Protein AF-0000000081241585 (afdb_homodimer)

Organism: NCBI:txid444605

Sequence (402 aa):
MGTKSRTKCFYALFFLLVGFQDSVQGRLLLINKPDPKDPAASARWLVSQNSWGVLNTISSDLGGAPFGNVVSFSDGLPGEGSGIPYFYLTTLDPTAKNALQDQRSSFTISEYPLGTCGKKDPENPSCAKITLTGKLKVLKENSKEAEIAKSALFAKHPEMRGWPKGHNFQFFKLDIEDIFLINWFGGPKPLTVDQYLHYKVMGTKSRTKCFYALFFLLVGFQDSVQGRLLLINKPDPKDPAASARWLVSQNSWGVLNTISSDLGGAPFGNVVSFSDGLPGEGSGIPYFYLTTLDPTAKNALQDQRSSFTISEYPLGTCGKKDPENPSCAKITLTGKLKVLKENSKEAEIAKSALFAKHPEMRGWPKGHNFQFFKLDIEDIFLINWFGGPKPLTVDQYLHYKV

pLDDT: mean 88.51, std 21.88, range [30.81, 99.0]

Solvent-accessible surface area (backbone atoms only — not comparable to full-atom values): 22382 Å² total; per-residue (Å²): 135,82,81,78,78,76,77,76,76,75,76,75,76,76,73,73,74,71,69,79,67,83,46,71,64,64,59,47,78,68,60,79,77,58,59,63,88,38,50,47,55,36,50,49,47,54,56,63,74,43,54,53,36,36,44,22,19,35,27,69,92,61,80,54,23,20,39,45,40,70,37,45,41,24,29,35,45,92,95,53,57,53,68,49,46,23,35,78,41,25,66,89,36,67,64,45,45,21,26,75,75,39,33,44,15,17,39,25,37,66,39,55,74,67,55,78,41,67,89,55,53,69,56,37,41,67,29,31,38,39,25,42,28,29,34,43,39,79,48,57,84,89,32,73,66,36,51,51,41,48,53,11,35,39,67,76,37,59,68,60,76,71,54,63,72,89,56,57,66,41,45,29,35,48,50,73,72,42,56,48,33,32,48,32,81,86,56,69,48,85,54,51,61,67,53,47,55,66,54,85,129,139,82,80,74,78,77,77,76,77,74,77,75,77,76,74,73,74,71,71,77,67,83,46,73,63,63,59,44,76,65,60,80,76,58,58,63,87,37,49,47,56,36,53,48,49,54,56,62,74,43,54,53,35,36,45,22,18,33,27,69,93,61,80,55,23,19,39,44,41,71,38,45,42,23,28,34,45,93,94,52,55,53,67,49,46,24,35,79,43,28,65,90,37,67,63,46,45,21,26,77,74,40,34,42,16,16,40,25,38,67,40,56,76,68,54,79,42,67,88,54,54,69,54,36,40,66,31,31,36,37,24,42,28,29,32,42,41,79,48,57,85,92,33,71,64,36,50,50,41,49,53,11,34,40,69,76,36,59,69,60,75,70,52,64,72,89,56,56,65,41,44,30,36,48,52,72,70,42,56,50,33,32,51,32,79,85,56,69,48,85,55,51,63,65,55,45,54,65,53,84,130

Foldseek 3Di:
DPPPPPPPPPPPPPPPPPPPPVPLVVVLVVLDQDDVVDVLSNLQSQQQVDFKWWKWFFQVVVVRDIDIDIFGWFQAAVVDGQSKTKGWDFVVDRRVVRLVVPFWMKTKTWQVVSCNCPPDDSPALQRKMKIFTAGKDFDDPPDPVQVRRVVRNCNSPVCVVVPDVVRVITMIIGPGADMFMRNHPDHTDDDGPVSNRPPDD/DDPPPPPPPPPPPPPPPPPPPVPLVVVLVVLDQDDVVDVLSNLQSQQQVDFKWWKWFFQVVVVRDIDIDIFGWFQAAVVDGQSKTKGWDFVVDRRVVRLVVPFWMKTKTWQVVSCNCPPDDSPALQRKMKMFTAGKDFDDPPDPVQVRRVVRNCNSPVCVVVPDVVRVITMIIGPGADMFMRNHPDHTDDDGPVNNRPPDD

Structure (mmCIF, N/CA/C/O backbone):
data_AF-0000000081241585-model_v1
#
loop_
_entity.id
_entity.type
_entity.pdbx_description
1 polymer 'Protein CREG1 isoform X1'
#
loop_
_atom_site.group_PDB
_atom_site.id
_atom_site.type_symbol
_atom_site.label_atom_id
_atom_site.label_alt_id
_atom_site.label_comp_id
_atom_site.label_asym_id
_atom_site.label_entity_id
_atom_site.label_seq_id
_atom_site.pdbx_PDB_ins_code
_atom_site.Cartn_x
_atom_site.Cartn_y
_atom_site.Cartn_z
_atom_site.occupancy
_atom_site.B_iso_or_equiv
_atom_site.auth_seq_id
_atom_site.auth_comp_id
_atom_site.auth_asym_id
_atom_site.auth_atom_id
_atom_site.pdbx_PDB_model_num
ATOM 1 N N . MET A 1 1 ? 39 -14.461 72.375 1 31.08 1 MET A N 1
ATOM 2 C CA . MET A 1 1 ? 37.844 -13.711 71.875 1 31.08 1 MET A CA 1
ATOM 3 C C . MET A 1 1 ? 37.719 -13.797 70.375 1 31.08 1 MET A C 1
ATOM 5 O O . MET A 1 1 ? 38.531 -13.227 69.625 1 31.08 1 MET A O 1
ATOM 9 N N . GLY A 1 2 ? 37.344 -14.984 69.875 1 34.53 2 GLY A N 1
ATOM 10 C CA . GLY A 1 2 ? 37.25 -15.43 68.5 1 34.53 2 GLY A CA 1
ATOM 11 C C . GLY A 1 2 ? 36.219 -14.656 67.688 1 34.53 2 GLY A C 1
ATOM 12 O O . GLY A 1 2 ? 35.062 -14.547 68.062 1 34.53 2 GLY A O 1
ATOM 13 N N . THR A 1 3 ? 36.594 -13.57 66.938 1 33.06 3 THR A N 1
ATOM 14 C CA . THR A 1 3 ? 35.781 -12.672 66.125 1 33.06 3 THR A CA 1
ATOM 15 C C . THR A 1 3 ? 35.062 -13.445 65.062 1 33.06 3 THR A C 1
ATOM 17 O O . THR A 1 3 ? 35.688 -14.133 64.25 1 33.06 3 THR A O 1
ATOM 20 N N . LYS A 1 4 ? 33.812 -14.008 65.312 1 37.84 4 LYS A N 1
ATOM 21 C CA . LYS A 1 4 ? 32.906 -14.656 64.375 1 37.84 4 LYS A CA 1
ATOM 22 C C . LYS A 1 4 ? 32.594 -13.727 63.188 1 37.84 4 LYS A C 1
ATOM 24 O O . LYS A 1 4 ? 32.156 -12.594 63.406 1 37.84 4 LYS A O 1
ATOM 29 N N . SER A 1 5 ? 33.344 -13.844 62.062 1 37.62 5 SER A N 1
ATOM 30 C CA . SER A 1 5 ? 33.125 -13.117 60.812 1 37.62 5 SER A CA 1
ATOM 31 C C . SER A 1 5 ? 31.703 -13.305 60.281 1 37.62 5 SER A C 1
ATOM 33 O O . SER A 1 5 ? 31.234 -14.438 60.156 1 37.62 5 SER A O 1
ATOM 35 N N . ARG A 1 6 ? 30.703 -12.492 60.688 1 37.78 6 ARG A N 1
ATOM 36 C CA . ARG A 1 6 ? 29.359 -12.438 60.156 1 37.78 6 ARG A CA 1
ATOM 37 C C . ARG A 1 6 ? 29.359 -12.328 58.656 1 37.78 6 ARG A C 1
ATOM 39 O O . ARG A 1 6 ? 29.969 -11.406 58.094 1 37.78 6 ARG A O 1
ATOM 46 N N . THR A 1 7 ? 29.469 -13.469 57.969 1 35 7 THR A N 1
ATOM 47 C CA . THR A 1 7 ? 29.312 -13.516 56.5 1 35 7 THR A CA 1
ATOM 48 C C . THR A 1 7 ? 27.984 -12.891 56.094 1 35 7 THR A C 1
ATOM 50 O O . THR A 1 7 ? 26.922 -13.375 56.469 1 35 7 THR A O 1
ATOM 53 N N . LYS A 1 8 ? 27.859 -11.531 56 1 34.59 8 LYS A N 1
ATOM 54 C CA . LYS A 1 8 ? 26.703 -10.852 55.406 1 34.59 8 LYS A CA 1
ATOM 55 C C . LYS A 1 8 ? 26.344 -11.445 54.031 1 34.59 8 LYS A C 1
ATOM 57 O O . LYS A 1 8 ? 27.188 -11.5 53.156 1 34.59 8 LYS A O 1
ATOM 62 N N . CYS A 1 9 ? 25.484 -12.461 53.969 1 35.09 9 CYS A N 1
ATOM 63 C CA . CYS A 1 9 ? 24.891 -12.945 52.75 1 35.09 9 CYS A CA 1
ATOM 64 C C . CYS A 1 9 ? 24.188 -11.812 52 1 35.09 9 CYS A C 1
ATOM 66 O O . CYS A 1 9 ? 23.219 -11.234 52.5 1 35.09 9 CYS A O 1
ATOM 68 N N . PHE A 1 10 ? 24.906 -10.938 51.312 1 34.41 10 PHE A N 1
ATOM 69 C CA . PHE A 1 10 ? 24.297 -9.977 50.406 1 34.41 10 PHE A CA 1
ATOM 70 C C . PHE A 1 10 ? 23.375 -10.688 49.406 1 34.41 10 PHE A C 1
ATOM 72 O O . PHE A 1 10 ? 23.828 -11.539 48.656 1 34.41 10 PHE A O 1
ATOM 79 N N . TYR A 1 11 ? 22.109 -11 49.75 1 31.59 11 TYR A N 1
ATOM 80 C CA . TYR A 1 11 ? 21.109 -11.375 48.781 1 31.59 11 TYR A CA 1
ATOM 81 C C . TYR A 1 11 ? 21.047 -10.352 47.656 1 31.59 11 TYR A C 1
ATOM 83 O O . TYR A 1 11 ? 20.766 -9.172 47.875 1 31.59 11 TYR A O 1
ATOM 91 N N . ALA A 1 12 ? 21.938 -10.469 46.656 1 34.53 12 ALA A N 1
ATOM 92 C CA . ALA A 1 12 ? 21.75 -9.695 45.438 1 34.53 12 ALA A CA 1
ATOM 93 C C . ALA A 1 12 ? 20.328 -9.859 44.906 1 34.53 12 ALA A C 1
ATOM 95 O O . ALA A 1 12 ? 19.891 -10.977 44.625 1 34.53 12 ALA A O 1
ATOM 96 N N . LEU A 1 13 ? 19.391 -9.023 45.312 1 36.41 13 LEU A N 1
ATOM 97 C CA . LEU A 1 13 ? 18.109 -8.891 44.656 1 36.41 13 LEU A CA 1
ATOM 98 C C . LEU A 1 13 ? 18.281 -8.812 43.125 1 36.41 13 LEU A C 1
ATOM 100 O O . LEU A 1 13 ? 18.922 -7.883 42.625 1 36.41 13 LEU A O 1
ATOM 104 N N . PHE A 1 14 ? 18.406 -9.984 42.469 1 36.59 14 PHE A N 1
ATOM 105 C CA . PHE A 1 14 ? 18.297 -10.055 41.031 1 36.59 14 PHE A CA 1
ATOM 106 C C . PHE A 1 14 ? 17.062 -9.312 40.531 1 36.59 14 PHE A C 1
ATOM 108 O O . PHE A 1 14 ? 15.93 -9.742 40.781 1 36.59 14 PHE A O 1
ATOM 115 N N . PHE A 1 15 ? 17.094 -7.965 40.531 1 36.06 15 PHE A N 1
ATOM 116 C CA . PHE A 1 15 ? 16.094 -7.219 39.781 1 36.06 15 PHE A CA 1
ATOM 117 C C . PHE A 1 15 ? 15.93 -7.789 38.375 1 36.06 15 PHE A C 1
ATOM 119 O O . PHE A 1 15 ? 16.844 -7.711 37.562 1 36.06 15 PHE A O 1
ATOM 126 N N . LEU A 1 16 ? 15.211 -8.875 38.312 1 33.12 16 LEU A N 1
ATOM 127 C CA . LEU A 1 16 ? 14.75 -9.258 37 1 33.12 16 LEU A CA 1
ATOM 128 C C . LEU A 1 16 ? 14.133 -8.07 36.25 1 33.12 16 LEU A C 1
ATOM 130 O O . LEU A 1 16 ? 13.078 -7.57 36.656 1 33.12 16 LEU A O 1
ATOM 134 N N . LEU A 1 17 ? 14.953 -7.176 35.781 1 32.38 17 LEU A N 1
ATOM 135 C CA . LEU A 1 17 ? 14.445 -6.242 34.781 1 32.38 17 LEU A CA 1
ATOM 136 C C . LEU A 1 17 ? 13.633 -6.969 33.719 1 32.38 17 LEU A C 1
ATOM 138 O O . LEU A 1 17 ? 14.195 -7.68 32.875 1 32.38 17 LEU A O 1
ATOM 142 N N . VAL A 1 18 ? 12.477 -7.445 34.062 1 34.91 18 VAL A N 1
ATOM 143 C CA . VAL A 1 18 ? 11.539 -7.785 33 1 34.91 18 VAL A CA 1
ATOM 144 C C . VAL A 1 18 ? 11.531 -6.672 31.969 1 34.91 18 VAL A C 1
ATOM 146 O O . VAL A 1 18 ? 11.188 -5.527 32.281 1 34.91 18 VAL A O 1
ATOM 149 N N . GLY A 1 19 ? 12.414 -6.664 31.078 1 32.75 19 GLY A N 1
ATOM 150 C CA . GLY A 1 19 ? 12.359 -5.84 29.891 1 32.75 19 GLY A CA 1
ATOM 151 C C . GLY A 1 19 ? 10.945 -5.59 29.406 1 32.75 19 GLY A C 1
ATOM 152 O O . GLY A 1 19 ? 10.133 -6.512 29.344 1 32.75 19 GLY A O 1
ATOM 153 N N . PHE A 1 20 ? 10.336 -4.359 29.75 1 34.44 20 PHE A N 1
ATOM 154 C CA . PHE A 1 20 ? 9.156 -3.865 29.062 1 34.44 20 PHE A CA 1
ATOM 155 C C . PHE A 1 20 ? 9.195 -4.227 27.594 1 34.44 20 PHE A C 1
ATOM 157 O O . PHE A 1 20 ? 9.969 -3.65 26.828 1 34.44 20 PHE A O 1
ATOM 164 N N . GLN A 1 21 ? 9.125 -5.449 27.219 1 31.66 21 GLN A N 1
ATOM 165 C CA . GLN A 1 21 ? 8.688 -5.668 25.844 1 31.66 21 GLN A CA 1
ATOM 166 C C . GLN A 1 21 ? 7.57 -4.707 25.469 1 31.66 21 GLN A C 1
ATOM 168 O O . GLN A 1 21 ? 6.527 -4.66 26.125 1 31.66 21 GLN A O 1
ATOM 173 N N . ASP A 1 22 ? 7.844 -3.5 25.141 1 37.44 22 ASP A N 1
ATOM 174 C CA . ASP A 1 22 ? 6.863 -2.656 24.453 1 37.44 22 ASP A CA 1
ATOM 175 C C . ASP A 1 22 ? 5.898 -3.496 23.625 1 37.44 22 ASP A C 1
ATOM 177 O O . ASP A 1 22 ? 6.199 -3.85 22.484 1 37.44 22 ASP A O 1
ATOM 181 N N . SER A 1 23 ? 5.246 -4.453 24.156 1 36.94 23 SER A N 1
ATOM 182 C CA . SER A 1 23 ? 4.262 -5.348 23.547 1 36.94 23 SER A CA 1
ATOM 183 C C . SER A 1 23 ? 3.268 -4.574 22.688 1 36.94 23 SER A C 1
ATOM 185 O O . SER A 1 23 ? 2.713 -3.564 23.125 1 36.94 23 SER A O 1
ATOM 187 N N . VAL A 1 24 ? 3.344 -4.598 21.359 1 42.59 24 VAL A N 1
ATOM 188 C CA . VAL A 1 24 ? 2.289 -4.266 20.406 1 42.59 24 VAL A CA 1
ATOM 189 C C . VAL A 1 24 ? 0.922 -4.484 21.047 1 42.59 24 VAL A C 1
ATOM 191 O O . VAL A 1 24 ? -0.022 -3.734 20.797 1 42.59 24 VAL A O 1
ATOM 194 N N . GLN A 1 25 ? 0.855 -5.438 21.984 1 40.72 25 GLN A N 1
ATOM 195 C CA . GLN A 1 25 ? -0.426 -5.734 22.625 1 40.72 25 GLN A CA 1
ATOM 196 C C . GLN A 1 25 ? -0.881 -4.574 23.5 1 40.72 25 GLN A C 1
ATOM 198 O O . GLN A 1 25 ? -2.074 -4.27 23.562 1 40.72 25 GLN A O 1
ATOM 203 N N . GLY A 1 26 ? 0.026 -4.059 24.266 1 39.94 26 GLY A N 1
ATOM 204 C CA . GLY A 1 26 ? -0.364 -2.986 25.172 1 39.94 26 GLY A CA 1
ATOM 205 C C . GLY A 1 26 ? -0.877 -1.754 24.453 1 39.94 26 GLY A C 1
ATOM 206 O O . GLY A 1 26 ? -1.799 -1.089 24.922 1 39.94 26 GLY A O 1
ATOM 207 N N . ARG A 1 27 ? -0.186 -1.341 23.328 1 45.5 27 ARG A N 1
ATOM 208 C CA . ARG A 1 27 ? -0.654 -0.214 22.531 1 45.5 27 ARG A CA 1
ATOM 209 C C . ARG A 1 27 ? -2.031 -0.497 21.938 1 45.5 27 ARG A C 1
ATOM 211 O O . ARG A 1 27 ? -2.834 0.421 21.766 1 45.5 27 ARG A O 1
ATOM 218 N N . LEU A 1 28 ? -2.35 -1.776 21.688 1 51.69 28 LEU A N 1
ATOM 219 C CA . LEU A 1 28 ? -3.658 -2.129 21.141 1 51.69 28 LEU A CA 1
ATOM 220 C C . LEU A 1 28 ? -4.773 -1.701 22.094 1 51.69 28 LEU A C 1
ATOM 222 O O . LEU A 1 28 ? -5.828 -1.247 21.656 1 51.69 28 LEU A O 1
ATOM 226 N N . LEU A 1 29 ? -4.52 -1.902 23.391 1 46.66 29 LEU A N 1
ATOM 227 C CA . LEU A 1 29 ? -5.59 -1.608 24.344 1 46.66 29 LEU A CA 1
ATOM 228 C C . LEU A 1 29 ? -5.918 -0.12 24.344 1 46.66 29 LEU A C 1
ATOM 230 O O . LEU A 1 29 ? -7.02 0.274 24.734 1 46.66 29 LEU A O 1
ATOM 234 N N . LEU A 1 30 ? -5.039 0.661 23.812 1 50.53 30 LEU A N 1
ATOM 235 C CA . LEU A 1 30 ? -5.23 2.1 23.953 1 50.53 30 LEU A CA 1
ATOM 236 C C . LEU A 1 30 ? -5.777 2.713 22.672 1 50.53 30 LEU A C 1
ATOM 238 O O . LEU A 1 30 ? -6.219 3.865 22.672 1 50.53 30 LEU A O 1
ATOM 242 N N . ILE A 1 31 ? -5.816 1.866 21.594 1 64.75 31 ILE A N 1
ATOM 243 C CA . ILE A 1 31 ? -6.266 2.512 20.375 1 64.75 31 ILE A CA 1
ATOM 244 C C . ILE A 1 31 ? -7.777 2.359 20.234 1 64.75 31 ILE A C 1
ATOM 246 O O . ILE A 1 31 ? -8.281 1.244 20.078 1 64.75 31 ILE A O 1
ATOM 250 N N . ASN A 1 32 ? -8.531 3.439 20.656 1 85.25 32 ASN A N 1
ATOM 251 C CA . ASN A 1 32 ? -9.977 3.438 20.5 1 85.25 32 ASN A CA 1
ATOM 252 C C . ASN A 1 32 ? -10.375 3.654 19.047 1 85.25 32 ASN A C 1
ATOM 254 O O . ASN A 1 32 ? -10.281 4.77 18.531 1 85.25 32 ASN A O 1
ATOM 258 N N . LYS A 1 33 ? -10.742 2.543 18.422 1 93.38 33 LYS A N 1
ATOM 259 C CA . LYS A 1 33 ? -11.258 2.607 17.062 1 93.38 33 LYS A CA 1
ATOM 260 C C . LYS A 1 33 ? -12.594 3.344 17 1 93.38 33 LYS A C 1
ATOM 262 O O . LYS A 1 33 ? -13.5 3.047 17.781 1 93.38 33 LYS A O 1
ATOM 267 N N . PRO A 1 34 ? -12.727 4.34 16.172 1 96.19 34 PRO A N 1
ATOM 268 C CA . PRO A 1 34 ? -13.969 5.109 16.094 1 96.19 34 PRO A CA 1
ATOM 269 C C . PRO A 1 34 ? -15.156 4.273 15.625 1 96.19 34 PRO A C 1
ATOM 271 O O . PRO A 1 34 ? -14.969 3.215 15.016 1 96.19 34 PRO A O 1
ATOM 274 N N . ASP A 1 35 ? -16.375 4.805 15.914 1 95.94 35 ASP A N 1
ATOM 275 C CA . ASP A 1 35 ? -17.609 4.238 15.375 1 95.94 35 ASP A CA 1
ATOM 276 C C . ASP A 1 35 ? -17.594 4.242 13.852 1 95.94 35 ASP A C 1
ATOM 278 O O . ASP A 1 35 ? -17.422 5.289 13.227 1 95.94 35 ASP A O 1
ATOM 282 N N . PRO A 1 36 ? -17.766 3.08 13.297 1 96.69 36 PRO A N 1
ATOM 283 C CA . PRO A 1 36 ? -17.734 3.033 11.836 1 96.69 36 PRO A CA 1
ATOM 284 C C . PRO A 1 36 ? -18.828 3.877 11.188 1 96.69 36 PRO A C 1
ATOM 286 O O . PRO A 1 36 ? -18.75 4.172 9.992 1 96.69 36 PRO A O 1
ATOM 289 N N . LYS A 1 37 ? -19.812 4.312 11.906 1 97.62 37 LYS A N 1
ATOM 290 C CA . LYS A 1 37 ? -20.875 5.145 11.375 1 97.62 37 LYS A CA 1
ATOM 291 C C . LYS A 1 37 ? -20.422 6.586 11.188 1 97.62 37 LYS A C 1
ATOM 293 O O . LYS A 1 37 ? -21.109 7.391 10.57 1 97.62 37 LYS A O 1
ATOM 298 N N . ASP A 1 38 ? -19.297 6.922 11.695 1 97.44 38 ASP A N 1
ATOM 299 C CA . ASP A 1 38 ? -18.672 8.227 11.5 1 97.44 38 ASP A CA 1
ATOM 300 C C . ASP A 1 38 ? -17.469 8.133 10.562 1 97.44 38 ASP A C 1
ATOM 302 O O . ASP A 1 38 ? -16.328 8 11.016 1 97.44 38 ASP A O 1
ATOM 306 N N . PRO A 1 39 ? -17.734 8.305 9.266 1 98.12 39 PRO A N 1
ATOM 307 C CA . PRO A 1 39 ? -16.656 8.094 8.305 1 98.12 39 PRO A CA 1
ATOM 308 C C . PRO A 1 39 ? -15.508 9.086 8.484 1 98.12 39 PRO A C 1
ATOM 310 O O . PRO A 1 39 ? -14.336 8.734 8.281 1 98.12 39 PRO A O 1
ATOM 313 N N . ALA A 1 40 ? -15.828 10.305 8.828 1 98.38 40 ALA A N 1
ATOM 314 C CA . ALA A 1 40 ? -14.773 11.297 9.016 1 98.38 40 ALA A CA 1
ATOM 315 C C . ALA A 1 40 ? -13.867 10.914 10.18 1 98.38 40 ALA A C 1
ATOM 317 O O . ALA A 1 40 ? -12.641 10.984 10.07 1 98.38 40 ALA A O 1
ATOM 318 N N . ALA A 1 41 ? -14.461 10.492 11.281 1 97.5 41 ALA A N 1
ATOM 319 C CA . ALA A 1 41 ? -13.688 10.047 12.438 1 97.5 41 ALA A CA 1
ATOM 320 C C . ALA A 1 41 ? -12.82 8.836 12.086 1 97.5 41 ALA A C 1
ATOM 322 O O . ALA A 1 41 ? -11.648 8.773 12.469 1 97.5 41 ALA A O 1
ATOM 323 N N . SER A 1 42 ? -13.414 7.906 11.352 1 98.06 42 SER A N 1
ATOM 324 C CA . SER A 1 42 ? -12.695 6.711 10.938 1 98.06 42 SER A CA 1
ATOM 325 C C . SER A 1 42 ? -11.492 7.062 10.062 1 98.06 42 SER A C 1
ATOM 327 O O . SER A 1 42 ? -10.391 6.555 10.281 1 98.06 42 SER A O 1
ATOM 329 N N . ALA A 1 43 ? -11.727 7.926 9.125 1 98.75 43 ALA A N 1
ATOM 330 C CA . ALA A 1 43 ? -10.672 8.305 8.195 1 98.75 43 ALA A CA 1
ATOM 331 C C . ALA A 1 43 ? -9.523 9.008 8.914 1 98.75 43 ALA A C 1
ATOM 333 O O . ALA A 1 43 ? -8.359 8.664 8.719 1 98.75 43 ALA A O 1
ATOM 334 N N . ARG A 1 44 ? -9.852 9.992 9.805 1 98.25 44 ARG A N 1
ATOM 335 C CA . ARG A 1 44 ? -8.828 10.742 10.523 1 98.25 44 ARG A CA 1
ATOM 336 C C . ARG A 1 44 ? -8.07 9.852 11.5 1 98.25 44 ARG A C 1
ATOM 338 O O . ARG A 1 44 ? -6.859 9.992 11.664 1 98.25 44 ARG A O 1
ATOM 345 N N . TRP A 1 45 ? -8.773 8.938 12.141 1 97.19 45 TRP A N 1
ATOM 346 C CA . TRP A 1 45 ? -8.148 7.965 13.031 1 97.19 45 TRP A CA 1
ATOM 347 C C . TRP A 1 45 ? -7.168 7.082 12.273 1 97.19 45 TRP A C 1
ATOM 349 O O . TRP A 1 45 ? -6.023 6.91 12.695 1 97.19 45 TRP A O 1
ATOM 359 N N . LEU A 1 46 ? -7.629 6.535 11.141 1 97.94 46 LEU A N 1
ATOM 360 C CA . LEU A 1 46 ? -6.801 5.652 10.328 1 97.94 46 LEU A CA 1
ATOM 361 C C . LEU A 1 46 ? -5.516 6.352 9.898 1 97.94 46 LEU A C 1
ATOM 363 O O . LEU A 1 46 ? -4.422 5.801 10.047 1 97.94 46 LEU A O 1
ATOM 367 N N . VAL A 1 47 ? -5.605 7.566 9.438 1 98.5 47 VAL A N 1
ATOM 368 C CA . VAL A 1 47 ? -4.457 8.32 8.953 1 98.5 47 VAL A CA 1
ATOM 369 C C . VAL A 1 47 ? -3.547 8.695 10.125 1 98.5 47 VAL A C 1
ATOM 371 O O . VAL A 1 47 ? -2.326 8.547 10.039 1 98.5 47 VAL A O 1
ATOM 374 N N . SER A 1 48 ? -4.133 9.094 11.195 1 97.06 48 SER A N 1
ATOM 375 C CA . SER A 1 48 ? -3.346 9.562 12.336 1 97.06 48 SER A CA 1
ATOM 376 C C . SER A 1 48 ? -2.609 8.406 13.008 1 97.06 48 SER A C 1
ATOM 378 O O . SER A 1 48 ? -1.482 8.57 13.477 1 97.06 48 SER A O 1
ATOM 380 N N . GLN A 1 49 ? -3.197 7.215 13.031 1 96.75 49 GLN A N 1
ATOM 381 C CA . GLN A 1 49 ? -2.646 6.105 13.805 1 96.75 49 GLN A CA 1
ATOM 382 C C . GLN A 1 49 ? -1.562 5.375 13.023 1 96.75 49 GLN A C 1
ATOM 384 O O . GLN A 1 49 ? -0.76 4.637 13.602 1 96.75 49 GLN A O 1
ATOM 389 N N . ASN A 1 50 ? -1.59 5.531 11.727 1 97.81 50 ASN A N 1
ATOM 390 C CA . ASN A 1 50 ? -0.597 4.832 10.914 1 97.81 50 ASN A CA 1
ATOM 391 C C . ASN A 1 50 ? 0.658 5.68 10.719 1 97.81 50 ASN A C 1
ATOM 393 O O . ASN A 1 50 ? 0.605 6.906 10.812 1 97.81 50 ASN A O 1
ATOM 397 N N . SER A 1 51 ? 1.759 4.98 10.484 1 98.38 51 SER A N 1
ATOM 398 C CA . SER A 1 51 ? 3.027 5.672 10.273 1 98.38 51 SER A CA 1
ATOM 399 C C . SER A 1 51 ? 3.529 5.48 8.852 1 98.38 51 SER A C 1
ATOM 401 O O . SER A 1 51 ? 4.492 6.129 8.43 1 98.38 51 SER A O 1
ATOM 403 N N . TRP A 1 52 ? 2.947 4.57 8.133 1 98.94 52 TRP A N 1
ATOM 404 C CA . TRP A 1 52 ? 3.383 4.285 6.77 1 98.94 52 TRP A CA 1
ATOM 405 C C . TRP A 1 52 ? 2.197 3.904 5.891 1 98.94 52 TRP A C 1
ATOM 407 O O . TRP A 1 52 ? 1.093 3.676 6.387 1 98.94 52 TRP A O 1
ATOM 417 N N . GLY A 1 53 ? 2.287 3.918 4.668 1 98.94 53 GLY A N 1
ATOM 418 C CA . GLY A 1 53 ? 1.38 3.479 3.621 1 98.94 53 GLY A CA 1
ATOM 419 C C . GLY A 1 53 ? 2.061 3.299 2.277 1 98.94 53 GLY A C 1
ATOM 420 O O . GLY A 1 53 ? 3.281 3.137 2.211 1 98.94 53 GLY A O 1
ATOM 421 N N . VAL A 1 54 ? 1.251 3.176 1.249 1 99 54 VAL A N 1
ATOM 422 C CA . VAL A 1 54 ? 1.788 3.062 -0.102 1 99 54 VAL A CA 1
ATOM 423 C C . VAL A 1 54 ? 1.421 4.305 -0.911 1 99 54 VAL A C 1
ATOM 425 O O . VAL A 1 54 ? 0.241 4.629 -1.062 1 99 54 VAL A O 1
ATOM 428 N N . LEU A 1 55 ? 2.469 4.996 -1.312 1 99 55 LEU A N 1
ATOM 429 C CA . LEU A 1 55 ? 2.328 6.164 -2.176 1 99 55 LEU A CA 1
ATOM 430 C C . LEU A 1 55 ? 2.377 5.762 -3.646 1 99 55 LEU A C 1
ATOM 432 O O . LEU A 1 55 ? 3.338 5.133 -4.09 1 99 55 LEU A O 1
ATOM 436 N N . ASN A 1 56 ? 1.297 6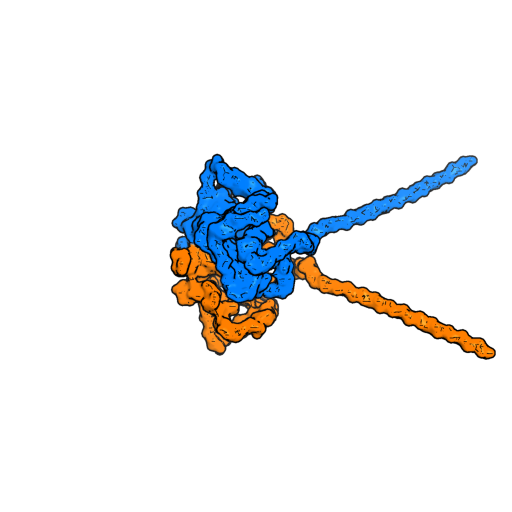.094 -4.371 1 99 56 ASN A N 1
ATOM 437 C CA . ASN A 1 56 ? 1.117 5.656 -5.754 1 99 56 ASN A CA 1
ATOM 438 C C . ASN A 1 56 ? 1.287 6.809 -6.734 1 99 56 ASN A C 1
ATOM 440 O O . ASN A 1 56 ? 0.585 7.82 -6.641 1 99 56 ASN A O 1
ATOM 444 N N . THR A 1 57 ? 2.199 6.656 -7.641 1 99 57 THR A N 1
ATOM 445 C CA . THR A 1 57 ? 2.502 7.66 -8.656 1 99 57 THR A CA 1
ATOM 446 C C . THR A 1 57 ? 2.416 7.059 -10.055 1 99 57 THR A C 1
ATOM 448 O O . THR A 1 57 ? 2.078 5.883 -10.211 1 99 57 THR A O 1
ATOM 451 N N . ILE A 1 58 ? 2.596 7.895 -11.039 1 98.88 58 ILE A N 1
ATOM 452 C CA . ILE A 1 58 ? 2.613 7.449 -12.43 1 98.88 58 ILE A CA 1
ATOM 453 C C . ILE A 1 58 ? 4.055 7.344 -12.922 1 98.88 58 ILE A C 1
ATOM 455 O O . ILE A 1 58 ? 4.824 8.305 -12.828 1 98.88 58 ILE A O 1
ATOM 459 N N . SER A 1 59 ? 4.426 6.152 -13.445 1 98.69 59 SER A N 1
ATOM 460 C CA . SER A 1 59 ? 5.789 5.945 -13.93 1 98.69 59 SER A CA 1
ATOM 461 C C . SER A 1 59 ? 5.879 6.141 -15.438 1 98.69 59 SER A C 1
ATOM 463 O O . SER A 1 59 ? 5.531 5.242 -16.203 1 98.69 59 SER A O 1
ATOM 465 N N . SER A 1 60 ? 6.422 7.254 -15.844 1 97 60 SER A N 1
ATOM 466 C CA . SER A 1 60 ? 6.652 7.461 -17.266 1 97 60 SER A CA 1
ATOM 467 C C . SER A 1 60 ? 7.637 6.441 -17.828 1 97 60 SER A C 1
ATOM 469 O O . SER A 1 60 ? 7.5 5.992 -18.969 1 97 60 SER A O 1
ATOM 471 N N . ASP A 1 61 ? 8.625 5.969 -17.047 1 96.25 61 ASP A N 1
ATOM 472 C CA . ASP A 1 61 ? 9.641 5.008 -17.453 1 96.25 61 ASP A CA 1
ATOM 473 C C . ASP A 1 61 ? 9.023 3.641 -17.75 1 96.25 61 ASP A C 1
ATOM 475 O O . ASP A 1 61 ? 9.609 2.83 -18.469 1 96.25 61 ASP A O 1
ATOM 479 N N . LEU A 1 62 ? 7.855 3.424 -17.141 1 97.81 62 LEU A N 1
ATOM 480 C CA . LEU A 1 62 ? 7.18 2.146 -17.328 1 97.81 62 LEU A CA 1
ATOM 481 C C . LEU A 1 62 ? 5.883 2.334 -18.109 1 97.81 62 LEU A C 1
ATOM 483 O O . LEU A 1 62 ? 4.859 1.728 -17.781 1 97.81 62 LEU A O 1
ATOM 487 N N . GLY A 1 63 ? 5.855 3.295 -19.031 1 97 63 GLY A N 1
ATOM 488 C CA . GLY A 1 63 ? 4.75 3.48 -19.953 1 97 63 GLY A CA 1
ATOM 489 C C . GLY A 1 63 ? 3.514 4.07 -19.297 1 97 63 GLY A C 1
ATOM 490 O O . GLY A 1 63 ? 2.391 3.826 -19.734 1 97 63 GLY A O 1
ATOM 491 N N . GLY A 1 64 ? 3.686 4.746 -18.188 1 98.31 64 GLY A N 1
ATOM 492 C CA . GLY A 1 64 ? 2.551 5.359 -17.516 1 98.31 64 GLY A CA 1
ATOM 493 C C . GLY A 1 64 ? 1.888 4.445 -16.5 1 98.31 64 GLY A C 1
ATOM 494 O O . GLY A 1 64 ? 0.799 4.742 -16.016 1 98.31 64 GLY A O 1
ATOM 495 N N . ALA A 1 65 ? 2.543 3.332 -16.172 1 98.81 65 ALA A N 1
ATOM 496 C CA . ALA A 1 65 ? 1.995 2.408 -15.188 1 98.81 65 ALA A CA 1
ATOM 497 C C . ALA A 1 65 ? 1.942 3.055 -13.805 1 98.81 65 ALA A C 1
ATOM 499 O O . ALA A 1 65 ? 2.789 3.885 -13.469 1 98.81 65 ALA A O 1
ATOM 500 N N . PRO A 1 66 ? 0.862 2.709 -13.062 1 98.94 66 PRO A N 1
ATOM 501 C CA . PRO A 1 66 ? 0.924 3.131 -11.664 1 98.94 66 PRO A CA 1
ATOM 502 C C . PRO A 1 66 ? 2.053 2.451 -10.891 1 98.94 66 PRO A C 1
ATOM 504 O O . PRO A 1 66 ? 2.309 1.261 -11.086 1 98.94 66 PRO A O 1
ATOM 507 N N . PHE A 1 67 ? 2.777 3.199 -10.164 1 98.94 67 PHE A N 1
ATOM 508 C CA . PHE A 1 67 ? 3.9 2.721 -9.359 1 98.94 67 PHE A CA 1
ATOM 509 C C . PHE A 1 67 ? 3.67 3.004 -7.883 1 98.94 67 PHE A C 1
ATOM 511 O O . PHE A 1 67 ? 3.596 4.164 -7.469 1 98.94 67 PHE A O 1
ATOM 518 N N . GLY A 1 68 ? 3.518 1.969 -7.102 1 98.94 68 GLY A N 1
ATOM 519 C CA . GLY A 1 68 ? 3.424 2.096 -5.656 1 98.94 68 GLY A CA 1
ATOM 520 C C . GLY A 1 68 ? 4.766 1.969 -4.957 1 98.94 68 GLY A C 1
ATOM 521 O O . GLY A 1 68 ? 5.648 1.25 -5.426 1 98.94 68 GLY A O 1
ATOM 522 N N . ASN A 1 69 ? 4.887 2.607 -3.857 1 98.94 69 ASN A N 1
ATOM 523 C CA . ASN A 1 69 ? 6.07 2.492 -3.012 1 98.94 69 ASN A CA 1
ATOM 524 C C . ASN A 1 69 ? 5.723 2.676 -1.537 1 98.94 69 ASN A C 1
ATOM 526 O O . ASN A 1 69 ? 4.875 3.5 -1.191 1 98.94 69 ASN A O 1
ATOM 530 N N . VAL A 1 70 ? 6.363 1.885 -0.687 1 98.94 70 VAL A N 1
ATOM 531 C CA . VAL A 1 70 ? 6.176 2.01 0.755 1 98.94 70 VAL A CA 1
ATOM 532 C C . VAL A 1 70 ? 6.883 3.266 1.261 1 98.94 70 VAL A C 1
ATOM 534 O O . VAL A 1 70 ? 8.086 3.43 1.056 1 98.94 70 VAL A O 1
ATOM 537 N N . VAL A 1 71 ? 6.125 4.145 1.931 1 98.94 71 VAL A N 1
ATOM 538 C CA . VAL A 1 71 ? 6.73 5.355 2.475 1 98.94 71 VAL A CA 1
ATOM 539 C C . VAL A 1 71 ? 6.215 5.602 3.891 1 98.94 71 VAL A C 1
ATOM 541 O O . VAL A 1 71 ? 5.094 5.207 4.227 1 98.94 71 VAL A O 1
ATOM 544 N N . SER A 1 72 ? 7.082 6.215 4.68 1 98.94 72 SER A N 1
ATOM 545 C CA . SER A 1 72 ? 6.672 6.758 5.973 1 98.94 72 SER A CA 1
ATOM 546 C C . SER A 1 72 ? 6.027 8.133 5.812 1 98.94 72 SER A C 1
ATOM 548 O O . SER A 1 72 ? 6.363 8.875 4.891 1 98.94 72 SER A O 1
ATOM 550 N N . PHE A 1 73 ? 5.105 8.445 6.75 1 98.94 73 PHE A N 1
ATOM 551 C CA . PHE A 1 73 ? 4.414 9.719 6.641 1 98.94 73 PHE A CA 1
ATOM 552 C C . PHE A 1 73 ? 3.992 10.227 8.016 1 98.94 73 PHE A C 1
ATOM 554 O O . PHE A 1 73 ? 4.105 9.508 9.008 1 98.94 73 PHE A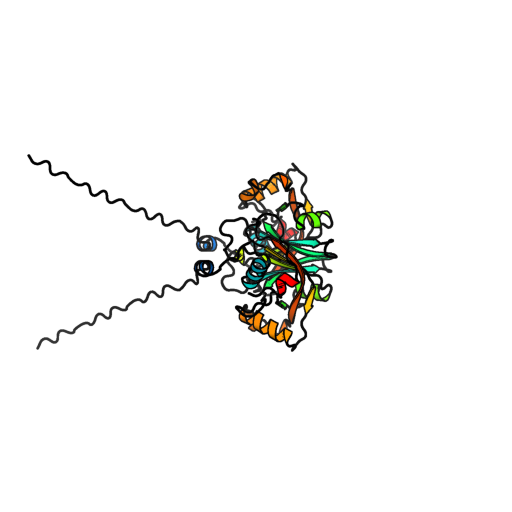 O 1
ATOM 561 N N . SER A 1 74 ? 3.627 11.461 8.047 1 98.94 74 SER A N 1
ATOM 562 C CA . SER A 1 74 ? 2.979 12.078 9.203 1 98.94 74 SER A CA 1
ATOM 563 C C . SER A 1 74 ? 1.944 13.109 8.766 1 98.94 74 SER A C 1
ATOM 565 O O . SER A 1 74 ? 2.123 13.789 7.754 1 98.94 74 SER A O 1
ATOM 567 N N . ASP A 1 75 ? 0.849 13.109 9.508 1 98.69 75 ASP A N 1
ATOM 568 C CA . ASP A 1 75 ? -0.143 14.133 9.203 1 98.69 75 ASP A CA 1
ATOM 569 C C . ASP A 1 75 ? -0.152 15.227 10.266 1 98.69 75 ASP A C 1
ATOM 571 O O . ASP A 1 75 ? -1.091 16.016 10.344 1 98.69 75 ASP A O 1
ATOM 575 N N . GLY A 1 76 ? 0.845 15.273 11.148 1 98.06 76 GLY A N 1
ATOM 576 C CA . GLY A 1 76 ? 0.961 16.281 12.188 1 98.06 76 GLY A CA 1
ATOM 577 C C . GLY A 1 76 ? 1.607 15.75 13.461 1 98.06 76 GLY A C 1
ATOM 578 O O . GLY A 1 76 ? 1.95 14.57 13.539 1 98.06 76 GLY A O 1
ATOM 579 N N . LEU A 1 77 ? 1.828 16.656 14.367 1 97.25 77 LEU A N 1
ATOM 580 C CA . LEU A 1 77 ? 2.318 16.266 15.688 1 97.25 77 LEU A CA 1
ATOM 581 C C . LEU A 1 77 ? 1.297 15.398 16.406 1 97.25 77 LEU A C 1
ATOM 583 O O . LEU A 1 77 ? 0.113 15.406 16.062 1 97.25 77 LEU A O 1
ATOM 587 N N . PRO A 1 78 ? 1.788 14.57 17.359 1 92.38 78 PRO A N 1
ATOM 588 C CA . PRO A 1 78 ? 0.841 13.742 18.109 1 92.38 78 PRO A CA 1
ATOM 589 C C . PRO A 1 78 ? -0.352 14.539 18.641 1 92.38 78 PRO A C 1
ATOM 591 O O . PRO A 1 78 ? -0.171 15.555 19.312 1 92.38 78 PRO A O 1
ATOM 594 N N . GLY A 1 79 ? -1.521 14.125 18.25 1 90.5 79 GLY A N 1
ATOM 595 C CA . GLY A 1 79 ? -2.742 14.773 18.719 1 90.5 79 GLY A CA 1
ATOM 596 C C . GLY A 1 79 ? -3.084 16.031 17.922 1 90.5 79 GLY A C 1
ATOM 597 O O . GLY A 1 79 ? -4.082 16.688 18.203 1 90.5 79 GLY A O 1
ATOM 598 N N . GLU A 1 80 ? -2.291 16.359 16.953 1 94.69 80 GLU A N 1
ATOM 599 C CA . GLU A 1 80 ? -2.492 17.578 16.188 1 94.69 80 GLU A CA 1
ATOM 600 C C . GLU A 1 80 ? -2.514 17.297 14.688 1 94.69 80 GLU A C 1
ATOM 602 O O . GLU A 1 80 ? -2.055 18.109 13.883 1 94.69 80 GLU A O 1
ATOM 607 N N . GLY A 1 81 ? -2.979 16.156 14.367 1 95.62 81 GLY A N 1
ATOM 608 C CA . GLY A 1 81 ? -3.025 15.797 12.953 1 95.62 81 GLY A CA 1
ATOM 609 C C . GLY A 1 81 ? -4.012 16.625 12.164 1 95.62 81 GLY A C 1
ATOM 610 O O . GLY A 1 81 ? -5.148 16.844 12.594 1 95.62 81 GLY A O 1
ATOM 611 N N . SER A 1 82 ? -3.611 17.109 11.008 1 97 82 SER A N 1
ATOM 612 C CA . SER A 1 82 ? -4.465 17.906 10.133 1 97 82 SER A CA 1
ATOM 613 C C . SER A 1 82 ? -5.203 17.031 9.125 1 97 82 SER A C 1
ATOM 615 O O . SER A 1 82 ? -6.16 17.469 8.492 1 97 82 SER A O 1
ATOM 617 N N . GLY A 1 83 ? -4.738 15.812 8.938 1 98.31 83 GLY A N 1
ATOM 618 C CA . GLY A 1 83 ? -5.266 14.953 7.898 1 98.31 83 GLY A CA 1
ATOM 619 C C . GLY A 1 83 ? -4.473 15.016 6.605 1 98.31 83 GLY A C 1
ATOM 620 O O . GLY A 1 83 ? -4.621 14.156 5.734 1 98.31 83 GLY A O 1
ATOM 621 N N . ILE A 1 84 ? -3.643 15.961 6.461 1 98.75 84 ILE A N 1
ATOM 622 C CA . ILE A 1 84 ? -2.805 16.094 5.273 1 98.75 84 ILE A CA 1
ATOM 623 C C . ILE A 1 84 ? -1.525 15.281 5.449 1 98.75 84 ILE A C 1
ATOM 625 O O . ILE A 1 84 ? -0.72 15.57 6.34 1 98.75 84 ILE A O 1
ATOM 629 N N . PRO A 1 85 ? -1.275 14.32 4.629 1 98.94 85 PRO A N 1
ATOM 630 C CA . PRO A 1 85 ? -0.042 13.547 4.77 1 98.94 85 PRO A CA 1
ATOM 631 C C . PRO A 1 85 ? 1.178 14.266 4.203 1 98.94 85 PRO A C 1
ATOM 633 O O . PRO A 1 85 ? 1.122 14.812 3.096 1 98.94 85 PRO A O 1
ATOM 636 N N . TYR A 1 86 ? 2.232 14.289 4.969 1 99 86 TYR A N 1
ATOM 637 C CA . TYR A 1 86 ? 3.541 14.797 4.57 1 99 86 TYR A CA 1
ATOM 638 C C . TYR A 1 86 ? 4.535 13.656 4.387 1 99 86 TYR A C 1
ATOM 640 O O . TYR A 1 86 ? 4.449 12.633 5.07 1 99 86 TYR A O 1
ATOM 648 N N . PHE A 1 87 ? 5.453 13.867 3.506 1 99 87 PHE A N 1
ATOM 649 C CA . PHE A 1 87 ? 6.461 12.875 3.162 1 99 87 PHE A CA 1
ATOM 650 C C . PHE A 1 87 ? 7.844 13.508 3.072 1 99 87 PHE A C 1
ATOM 652 O O . PHE A 1 87 ? 7.969 14.703 2.824 1 99 87 PHE A O 1
ATOM 659 N N . TYR A 1 88 ? 8.844 12.742 3.334 1 98.94 88 TYR A N 1
ATOM 660 C CA . TYR A 1 88 ? 10.25 13.094 3.172 1 98.94 88 TYR A CA 1
ATOM 661 C C . TYR A 1 88 ? 10.914 12.219 2.121 1 98.94 88 TYR A C 1
ATOM 663 O O . TYR A 1 88 ? 11.297 11.078 2.406 1 98.94 88 TYR A O 1
ATOM 671 N N . LEU A 1 89 ? 11.047 12.766 0.838 1 98.81 89 LEU A N 1
ATOM 672 C CA . LEU A 1 89 ? 11.367 11.953 -0.33 1 98.81 89 LEU A CA 1
ATOM 673 C C . LEU A 1 89 ? 12.586 12.508 -1.057 1 98.81 89 LEU A C 1
ATOM 675 O O . LEU A 1 89 ? 12.945 13.672 -0.883 1 98.81 89 LEU A O 1
ATOM 679 N N . THR A 1 90 ? 13.211 11.641 -1.843 1 98.69 90 THR A N 1
ATOM 680 C CA . THR A 1 90 ? 14.352 12 -2.676 1 98.69 90 THR A CA 1
ATOM 681 C C . THR A 1 90 ? 14.141 11.531 -4.113 1 98.69 90 THR A C 1
ATOM 683 O O . THR A 1 90 ? 13.508 10.5 -4.352 1 98.69 90 THR A O 1
ATOM 686 N N . THR A 1 91 ? 14.727 12.258 -5.031 1 97.69 91 THR A N 1
ATOM 687 C CA . THR A 1 91 ? 14.586 11.898 -6.438 1 97.69 91 THR A CA 1
ATOM 688 C C . THR A 1 91 ? 15.492 10.719 -6.781 1 97.69 91 THR A C 1
ATOM 690 O O . THR A 1 91 ? 15.453 10.203 -7.902 1 97.69 91 THR A O 1
ATOM 693 N N . LEU A 1 92 ? 16.266 10.219 -5.812 1 97.56 92 LEU A N 1
ATOM 694 C CA . LEU A 1 92 ? 16.95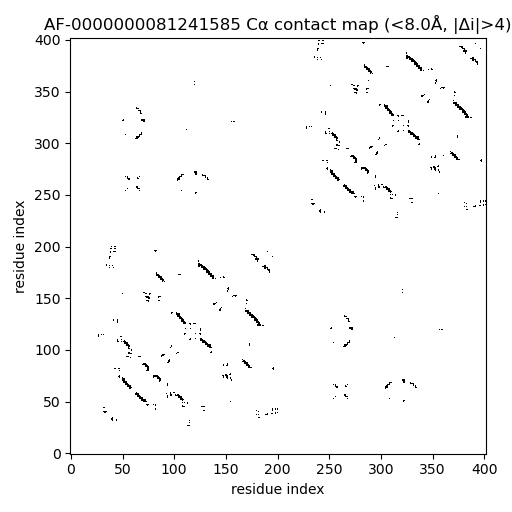3 8.945 -5.992 1 97.56 92 LEU A CA 1
ATOM 695 C C . LEU A 1 92 ? 15.969 7.789 -6.02 1 97.56 92 LEU A C 1
ATOM 697 O O . LEU A 1 92 ? 16.312 6.684 -6.449 1 97.56 92 LEU A O 1
ATOM 701 N N . ASP A 1 93 ? 14.82 8.07 -5.59 1 97.38 93 ASP A N 1
ATOM 702 C CA . ASP A 1 93 ? 13.695 7.141 -5.609 1 97.38 93 ASP A CA 1
ATOM 703 C C . ASP A 1 93 ? 12.719 7.488 -6.727 1 97.38 93 ASP A C 1
ATOM 705 O O . ASP A 1 93 ? 12.422 8.664 -6.957 1 97.38 93 ASP A O 1
ATOM 709 N N . PRO A 1 94 ? 12.141 6.445 -7.391 1 98.5 94 PRO A N 1
ATOM 710 C CA . PRO A 1 94 ? 11.211 6.727 -8.484 1 98.5 94 PRO A CA 1
ATOM 711 C C . PRO A 1 94 ? 10.016 7.57 -8.047 1 98.5 94 PRO A C 1
ATOM 713 O O . PRO A 1 94 ? 9.484 8.352 -8.844 1 98.5 94 PRO A O 1
ATOM 716 N N . THR A 1 95 ? 9.586 7.449 -6.816 1 98.75 95 THR A N 1
ATOM 717 C CA . THR A 1 95 ? 8.359 8.078 -6.355 1 98.75 95 THR A CA 1
ATOM 718 C C . THR A 1 95 ? 8.422 9.594 -6.543 1 98.75 95 THR A C 1
ATOM 720 O O . THR A 1 95 ? 7.551 10.18 -7.191 1 98.75 95 THR A O 1
ATOM 723 N N . ALA A 1 96 ? 9.477 10.172 -6.016 1 98.69 96 ALA A N 1
ATOM 724 C CA . ALA A 1 96 ? 9.617 11.625 -6.129 1 98.69 96 ALA A CA 1
ATOM 725 C C . ALA A 1 96 ? 9.867 12.039 -7.578 1 98.69 96 ALA A C 1
ATOM 727 O O . ALA A 1 96 ? 9.32 13.039 -8.047 1 98.69 96 ALA A O 1
ATOM 728 N N . LYS A 1 97 ? 10.695 11.25 -8.258 1 98.38 97 LYS A N 1
ATOM 729 C CA . LYS A 1 97 ? 10.961 11.523 -9.672 1 98.38 97 LYS A CA 1
ATOM 730 C C . LYS A 1 97 ? 9.672 11.516 -10.484 1 98.38 97 LYS A C 1
ATOM 732 O O . LYS A 1 97 ? 9.43 12.422 -11.281 1 98.38 97 LYS A O 1
ATOM 737 N N . ASN A 1 98 ? 8.844 10.508 -10.266 1 98.81 98 ASN A N 1
ATOM 738 C CA . ASN A 1 98 ? 7.551 10.406 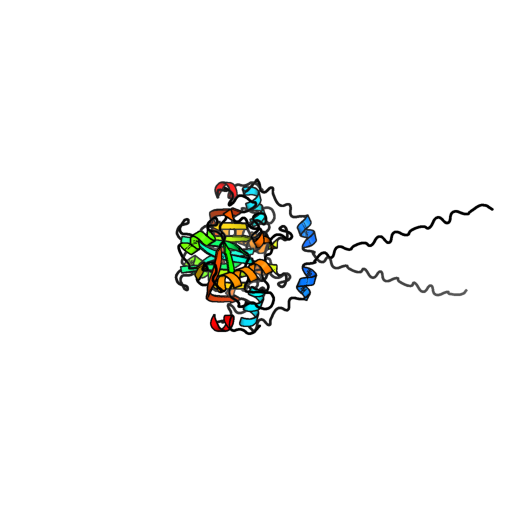-10.945 1 98.81 98 ASN A CA 1
ATOM 739 C C . ASN A 1 98 ? 6.676 11.625 -10.664 1 98.81 98 ASN A C 1
ATOM 741 O O . ASN A 1 98 ? 6.098 12.203 -11.586 1 98.81 98 ASN A O 1
ATOM 745 N N . ALA A 1 99 ? 6.637 12.008 -9.438 1 98.56 99 ALA A N 1
ATOM 746 C CA . ALA A 1 99 ? 5.754 13.094 -9.008 1 98.56 99 ALA A CA 1
ATOM 747 C C . ALA A 1 99 ? 6.168 14.422 -9.641 1 98.56 99 ALA A C 1
ATOM 749 O O . ALA A 1 99 ? 5.32 15.266 -9.93 1 98.56 99 ALA A O 1
ATOM 750 N N . LEU A 1 100 ? 7.445 14.578 -9.812 1 98 100 LEU A N 1
ATOM 751 C CA . LEU A 1 100 ? 7.941 15.812 -10.414 1 98 100 LEU A CA 1
ATOM 752 C C . LEU A 1 100 ? 7.59 15.867 -11.898 1 98 100 LEU A C 1
ATOM 754 O O . LEU A 1 100 ? 7.543 16.953 -12.492 1 98 100 LEU A O 1
ATOM 758 N N . GLN A 1 101 ? 7.316 14.703 -12.492 1 98.31 101 GLN A N 1
ATOM 759 C CA . GLN A 1 101 ? 6.93 14.641 -13.898 1 98.31 101 GLN A CA 1
ATOM 760 C C . GLN A 1 101 ? 5.41 14.68 -14.055 1 98.31 101 GLN A C 1
ATOM 762 O O . GLN A 1 101 ? 4.895 15.289 -14.992 1 98.31 101 GLN A O 1
ATOM 767 N N . ASP A 1 102 ? 4.691 14.039 -13.227 1 98.69 102 ASP A N 1
ATOM 768 C CA . ASP A 1 102 ? 3.236 13.961 -13.164 1 98.69 102 ASP A CA 1
ATOM 769 C C . ASP A 1 102 ? 2.748 13.914 -11.719 1 98.69 102 ASP A C 1
ATOM 771 O O . ASP A 1 102 ? 2.943 12.914 -11.023 1 98.69 102 ASP A O 1
ATOM 775 N N . GLN A 1 103 ? 2.045 14.938 -11.242 1 98.81 103 GLN A N 1
ATOM 776 C CA . GLN A 1 103 ? 1.748 15.094 -9.828 1 98.81 103 GLN A CA 1
ATOM 777 C C . GLN A 1 103 ? 0.605 14.18 -9.391 1 98.81 103 GLN A C 1
ATOM 779 O O . GLN A 1 103 ? 0.365 14 -8.195 1 98.81 103 GLN A O 1
ATOM 784 N N . ARG A 1 104 ? -0.214 13.648 -10.375 1 98.88 104 ARG A N 1
ATOM 785 C CA . ARG A 1 104 ? -1.316 12.773 -10 1 98.88 104 ARG A CA 1
ATOM 786 C C . ARG A 1 104 ? -0.821 11.602 -9.164 1 98.88 104 ARG A C 1
ATOM 788 O O . ARG A 1 104 ? 0.093 10.883 -9.57 1 98.88 104 ARG A O 1
ATOM 795 N N . SER A 1 105 ? -1.358 11.453 -7.977 1 98.94 105 SER A N 1
ATOM 796 C CA . SER A 1 105 ? -0.904 10.469 -7 1 98.94 105 SER A CA 1
ATOM 797 C C . SER A 1 105 ? -2.045 10.023 -6.09 1 98.94 105 SER A C 1
ATOM 799 O O . SER A 1 105 ? -3.123 10.625 -6.102 1 98.94 105 SER A O 1
ATOM 801 N N . SER A 1 106 ? -1.91 8.984 -5.398 1 99 106 SER A N 1
ATOM 802 C CA . SER A 1 106 ? -2.77 8.562 -4.297 1 99 106 SER A CA 1
ATOM 803 C C . SER A 1 106 ? -1.958 7.926 -3.174 1 99 106 SER A C 1
ATOM 805 O O . SER A 1 106 ? -0.798 7.562 -3.369 1 99 106 SER A O 1
ATOM 807 N N . PHE A 1 107 ? -2.459 7.977 -2.021 1 99 107 PHE A N 1
ATOM 808 C CA . PHE A 1 107 ? -1.843 7.402 -0.83 1 99 107 PHE A CA 1
ATOM 809 C C . PHE A 1 107 ? -2.803 6.445 -0.131 1 99 107 PHE A C 1
ATOM 811 O O . PHE A 1 107 ? -3.926 6.824 0.207 1 99 107 PHE A O 1
ATOM 818 N N . THR A 1 108 ? -2.391 5.176 0.014 1 99 108 THR A N 1
ATOM 819 C CA . THR A 1 108 ? -3.256 4.121 0.53 1 99 108 THR A CA 1
ATOM 820 C C . THR A 1 108 ? -2.756 3.625 1.884 1 99 108 THR A C 1
ATOM 822 O O . THR A 1 108 ? -1.564 3.354 2.051 1 99 108 THR A O 1
ATOM 825 N N . ILE A 1 109 ? -3.672 3.521 2.826 1 98.94 109 ILE A N 1
ATOM 826 C CA . ILE A 1 109 ? -3.369 3.123 4.195 1 98.94 109 ILE A CA 1
ATOM 827 C C . ILE A 1 109 ? -4.305 1.994 4.625 1 98.94 109 ILE A C 1
ATOM 829 O O . ILE A 1 109 ? -5.508 2.047 4.371 1 98.94 109 ILE A O 1
ATOM 833 N N . SER A 1 110 ? -3.709 0.966 5.188 1 98.94 110 SER A N 1
ATOM 834 C CA . SER A 1 110 ? -4.473 -0.135 5.766 1 98.94 110 SER A CA 1
ATOM 835 C C . SER A 1 110 ? -4.523 -0.035 7.289 1 98.94 110 SER A C 1
ATOM 837 O O . SER A 1 110 ? -3.545 0.371 7.922 1 98.94 110 SER A O 1
ATOM 839 N N . GLU A 1 111 ? -5.578 -0.441 7.875 1 98.56 111 GLU A N 1
ATOM 840 C CA . GLU A 1 111 ? -5.695 -0.612 9.32 1 98.56 111 GLU A CA 1
ATOM 841 C C . GLU A 1 111 ? -4.898 -1.82 9.805 1 98.56 111 GLU A C 1
ATOM 843 O O . GLU A 1 111 ? -4.492 -1.881 10.961 1 98.56 111 GLU A O 1
ATOM 848 N N . TYR A 1 112 ? -4.605 -2.746 8.977 1 97.94 112 TYR A N 1
ATOM 849 C CA . TYR A 1 112 ? -4.168 -4.098 9.32 1 97.94 112 TYR A CA 1
ATOM 850 C C . TYR A 1 112 ? -2.906 -4.062 10.172 1 97.94 112 TYR A C 1
ATOM 852 O O . TYR A 1 112 ? -2.809 -4.773 11.172 1 97.94 112 TYR A O 1
ATOM 860 N N . PRO A 1 113 ? -1.963 -3.178 9.875 1 96.19 113 PRO A N 1
ATOM 861 C CA . PRO A 1 113 ? -0.724 -3.213 10.656 1 96.19 113 PRO A CA 1
ATOM 862 C C . PRO A 1 113 ? -0.916 -2.73 12.094 1 96.19 113 PRO A C 1
ATOM 864 O O . PRO A 1 113 ? -0.033 -2.916 12.938 1 96.19 113 PRO A O 1
ATOM 867 N N . LEU A 1 114 ? -2.059 -2.086 12.344 1 95.06 114 LEU A N 1
ATOM 868 C CA . LEU A 1 114 ? -2.305 -1.589 13.695 1 95.06 114 LEU A CA 1
ATOM 869 C C . LEU A 1 114 ? -2.639 -2.734 14.641 1 95.06 114 LEU A C 1
ATOM 871 O O . LEU A 1 114 ? -2.584 -2.57 15.867 1 95.06 114 LEU A O 1
ATOM 875 N N . GLY A 1 115 ? -3.078 -3.848 14.031 1 94 115 GLY A N 1
ATOM 876 C CA . GLY A 1 115 ? -3.449 -4.992 14.844 1 94 115 GLY A CA 1
ATOM 877 C C . GLY A 1 115 ? -4.895 -4.957 15.305 1 94 115 GLY A C 1
ATOM 878 O O . GLY A 1 115 ? -5.406 -5.941 15.844 1 94 115 GLY A O 1
ATOM 879 N N . THR A 1 116 ? -5.57 -3.898 15.008 1 95.75 116 THR A N 1
ATOM 880 C CA . THR A 1 116 ? -6.918 -3.697 15.531 1 95.75 116 THR A CA 1
ATOM 881 C C . THR A 1 116 ? -7.941 -4.461 14.695 1 95.75 116 THR A C 1
ATOM 883 O O . THR A 1 116 ? -9.117 -4.539 15.062 1 95.75 116 THR A O 1
ATOM 886 N N . CYS A 1 117 ? -7.531 -5.066 13.602 1 96.62 117 CYS A N 1
ATOM 887 C CA . CYS A 1 117 ? -8.43 -5.875 12.789 1 96.62 117 CYS A CA 1
ATOM 888 C C . CYS A 1 117 ? -8.617 -7.262 13.391 1 96.62 117 CYS A C 1
ATOM 890 O O . CYS A 1 117 ? -9.539 -7.988 13.008 1 96.62 117 CYS A O 1
ATOM 892 N N . GLY A 1 118 ? -7.77 -7.621 14.312 1 93.44 118 GLY A N 1
ATOM 893 C CA . GLY A 1 118 ? -7.836 -8.953 14.891 1 93.44 118 GLY A CA 1
ATOM 894 C C . GLY A 1 118 ? -7.496 -10.047 13.891 1 93.44 118 GLY A C 1
ATOM 895 O O . GLY A 1 118 ? -6.457 -9.992 13.234 1 93.44 118 GLY A O 1
ATOM 896 N N . LYS A 1 119 ? -8.359 -11.047 13.805 1 95.56 119 LYS A N 1
ATOM 897 C CA . LYS A 1 119 ? -8.102 -12.195 12.945 1 95.56 119 LYS A CA 1
ATOM 898 C C . LYS A 1 119 ? -8.781 -12.031 11.594 1 95.56 119 LYS A C 1
ATOM 900 O O . LYS A 1 119 ? -8.789 -12.961 10.773 1 95.56 119 LYS A O 1
ATOM 905 N N . LYS A 1 120 ? -9.305 -10.891 11.375 1 97.69 120 LYS A N 1
ATOM 906 C CA . LYS A 1 120 ? -10.031 -10.664 10.125 1 97.69 120 LYS A CA 1
ATOM 907 C C . LYS A 1 120 ? -9.078 -10.602 8.938 1 97.69 120 LYS A C 1
ATOM 909 O O . LYS A 1 120 ? -7.93 -10.164 9.078 1 97.69 120 LYS A O 1
ATOM 914 N N . ASP A 1 121 ? -9.617 -11.062 7.801 1 98.56 121 ASP A N 1
ATOM 915 C CA . ASP A 1 121 ? -8.883 -10.898 6.551 1 98.56 121 ASP A CA 1
ATOM 916 C C . ASP A 1 121 ? -8.578 -9.43 6.273 1 98.56 121 ASP A C 1
ATOM 918 O O . ASP A 1 121 ? -9.43 -8.562 6.504 1 98.56 121 ASP A O 1
ATOM 922 N N . PRO A 1 122 ? -7.379 -9.148 5.707 1 98.44 122 PRO A N 1
ATOM 923 C CA . PRO A 1 122 ? -7.027 -7.758 5.43 1 98.44 122 PRO A CA 1
ATOM 924 C C . PRO A 1 122 ? -8.016 -7.078 4.484 1 98.44 122 PRO A C 1
ATOM 926 O O . PRO A 1 122 ? -8.148 -5.852 4.496 1 98.44 122 PRO A O 1
ATOM 929 N N . GLU A 1 123 ? -8.734 -7.82 3.682 1 98.56 123 GLU A N 1
ATOM 930 C CA . GLU A 1 123 ? -9.695 -7.262 2.734 1 98.56 123 GLU A CA 1
ATOM 931 C C . GLU A 1 123 ? -11.109 -7.258 3.312 1 98.56 123 GLU A C 1
ATOM 933 O O . GLU A 1 123 ? -12.055 -6.816 2.658 1 98.56 123 GLU A O 1
ATOM 938 N N . ASN A 1 124 ? -11.281 -7.82 4.547 1 98.5 124 ASN A N 1
ATOM 939 C CA . ASN A 1 124 ? -12.578 -7.711 5.211 1 98.5 124 ASN A CA 1
ATOM 940 C C . ASN A 1 124 ? -12.992 -6.254 5.391 1 98.5 124 ASN A C 1
ATOM 942 O O . ASN A 1 124 ? -12.211 -5.434 5.875 1 98.5 124 ASN A O 1
ATOM 946 N N . PRO A 1 125 ? -14.258 -5.902 4.996 1 98.5 125 PRO A N 1
ATOM 947 C CA . PRO A 1 125 ? -14.641 -4.488 5.012 1 98.5 125 PRO A CA 1
ATOM 948 C C . PRO A 1 125 ? -14.57 -3.875 6.406 1 98.5 125 PRO A C 1
ATOM 950 O O . PRO A 1 125 ? -14.5 -2.65 6.543 1 98.5 125 PRO A O 1
ATOM 953 N N . SER A 1 126 ? -14.57 -4.684 7.477 1 98.12 126 SER A N 1
ATOM 954 C CA . SER A 1 126 ? -14.508 -4.125 8.82 1 98.12 126 SER A CA 1
ATOM 955 C C . SER A 1 126 ? -13.07 -3.902 9.266 1 98.12 126 SER A C 1
ATOM 957 O O . SER A 1 126 ? -12.82 -3.377 10.352 1 98.12 126 SER A O 1
ATOM 959 N N . CYS A 1 127 ? -12.102 -4.363 8.531 1 98.44 127 CYS A N 1
ATOM 960 C CA . CYS A 1 127 ? -10.727 -3.883 8.602 1 98.44 127 CYS A CA 1
ATOM 961 C C . CYS A 1 127 ? -10.516 -2.691 7.672 1 98.44 127 CYS A C 1
ATOM 963 O O . CYS A 1 127 ? -10.383 -2.861 6.457 1 98.44 127 CYS A O 1
ATOM 965 N N . ALA A 1 128 ? -10.422 -1.524 8.203 1 98.75 128 ALA A N 1
ATOM 966 C CA . ALA A 1 128 ? -10.578 -0.285 7.445 1 98.75 128 ALA A CA 1
ATOM 967 C C . ALA A 1 128 ? -9.391 -0.06 6.512 1 98.75 128 ALA A C 1
ATOM 969 O O . ALA A 1 128 ? -8.289 -0.562 6.758 1 98.75 128 ALA A O 1
ATOM 970 N N . LYS A 1 129 ? -9.656 0.588 5.48 1 98.94 129 LYS A N 1
ATOM 971 C CA . LYS A 1 129 ? -8.656 1.049 4.52 1 98.94 129 LYS A CA 1
ATOM 972 C C . LYS A 1 129 ? -9.086 2.363 3.871 1 98.94 129 LYS A C 1
ATOM 974 O O . LYS A 1 129 ? -10.273 2.646 3.756 1 98.94 129 LYS A O 1
ATOM 979 N N . ILE A 1 130 ? -8.125 3.109 3.479 1 98.94 130 ILE A N 1
ATOM 980 C CA . ILE A 1 130 ? -8.414 4.414 2.891 1 98.94 130 ILE A CA 1
ATOM 981 C C . ILE A 1 130 ? -7.414 4.703 1.771 1 98.94 130 ILE A C 1
ATOM 983 O O . ILE A 1 130 ? -6.246 4.312 1.854 1 98.94 130 ILE A O 1
ATOM 987 N N . THR A 1 131 ? -7.918 5.25 0.726 1 99 131 THR A N 1
ATOM 988 C CA . THR A 1 131 ? -7.086 5.84 -0.319 1 99 131 THR A CA 1
ATOM 989 C C . THR A 1 131 ? -7.41 7.32 -0.495 1 99 131 THR A C 1
ATOM 991 O O . THR A 1 131 ? -8.562 7.688 -0.736 1 99 131 THR A O 1
ATOM 994 N N . LEU A 1 132 ? -6.422 8.141 -0.254 1 99 132 LEU A N 1
ATOM 995 C CA . LEU A 1 132 ? -6.465 9.57 -0.548 1 99 132 LEU A CA 1
ATOM 996 C C . LEU A 1 132 ? -5.863 9.859 -1.919 1 99 132 LEU A C 1
ATOM 998 O O . LEU A 1 132 ? -4.688 9.57 -2.158 1 99 132 LEU A O 1
ATOM 1002 N N . THR A 1 133 ? -6.707 10.391 -2.838 1 98.94 133 THR A N 1
ATOM 1003 C CA . THR A 1 133 ? -6.238 10.695 -4.188 1 98.94 133 THR A CA 1
ATOM 1004 C C . THR A 1 133 ? -6.074 12.203 -4.371 1 98.94 133 THR A C 1
ATOM 1006 O O . THR A 1 133 ? -6.898 12.984 -3.895 1 98.94 133 THR A O 1
ATOM 1009 N N . GLY A 1 134 ? -4.98 12.594 -4.984 1 98.94 134 GLY A N 1
ATOM 1010 C CA . GLY A 1 134 ? -4.738 14 -5.25 1 98.94 134 GLY A CA 1
ATOM 1011 C C . GLY A 1 134 ? -3.445 14.25 -6.004 1 98.94 134 GLY A C 1
ATOM 1012 O O . GLY A 1 134 ? -3.141 13.555 -6.977 1 98.94 134 GLY A O 1
ATOM 1013 N N . LYS A 1 135 ? -2.762 15.312 -5.648 1 98.94 135 LYS A N 1
ATOM 1014 C CA . LYS A 1 135 ? -1.499 15.703 -6.27 1 98.94 135 LYS A CA 1
ATOM 1015 C C . LYS A 1 135 ? -0.367 15.719 -5.246 1 98.94 135 LYS A C 1
ATOM 1017 O O . LYS A 1 135 ? -0.491 16.344 -4.184 1 98.94 135 LYS A O 1
ATOM 1022 N N . LEU A 1 136 ? 0.666 15.016 -5.566 1 98.94 136 LEU A N 1
ATOM 1023 C CA . LEU A 1 136 ? 1.871 15.055 -4.746 1 98.94 136 LEU A CA 1
ATOM 1024 C C . LEU A 1 136 ? 2.73 16.266 -5.098 1 98.94 136 LEU A C 1
ATOM 1026 O O . LEU A 1 136 ? 3.227 16.375 -6.223 1 98.94 136 LEU A O 1
ATOM 1030 N N . LYS A 1 137 ? 2.932 17.125 -4.113 1 98.81 137 LYS A N 1
ATOM 1031 C CA . LYS A 1 137 ? 3.609 18.406 -4.355 1 98.81 137 LYS A CA 1
ATOM 1032 C C . LYS A 1 137 ? 4.836 18.547 -3.459 1 98.81 137 LYS A C 1
ATOM 1034 O O . LYS A 1 137 ? 4.781 18.234 -2.268 1 98.81 137 LYS A O 1
ATOM 1039 N N . VAL A 1 138 ? 5.891 19.031 -4.066 1 98.69 138 VAL A N 1
ATOM 1040 C CA . VAL A 1 138 ? 7.074 19.359 -3.283 1 98.69 138 VAL A CA 1
ATOM 1041 C C . VAL A 1 138 ? 6.859 20.703 -2.578 1 98.69 138 VAL A C 1
ATOM 1043 O O . VAL A 1 138 ? 6.305 21.641 -3.158 1 98.69 138 VAL A O 1
ATOM 1046 N N . LEU A 1 139 ? 7.25 20.719 -1.302 1 98.75 139 LEU A N 1
ATOM 1047 C CA . LEU A 1 139 ? 7.117 21.953 -0.537 1 98.75 139 LEU A CA 1
ATOM 1048 C C . LEU A 1 139 ? 8.336 22.844 -0.722 1 98.75 139 LEU A C 1
ATOM 1050 O O . LEU A 1 139 ? 9.469 22.359 -0.776 1 98.75 139 LEU A O 1
ATOM 1054 N N . LYS A 1 140 ? 8.039 24.141 -0.759 1 98.12 140 LYS A N 1
ATOM 1055 C CA . LYS A 1 140 ? 9.133 25.094 -0.884 1 98.12 140 LYS A CA 1
ATOM 1056 C C . LYS A 1 140 ? 10.055 25.047 0.334 1 98.12 140 LYS A C 1
ATOM 1058 O O . LYS A 1 140 ? 9.578 25.062 1.474 1 98.12 140 LYS A O 1
ATOM 1063 N N . GLU A 1 141 ? 11.297 25.047 0.017 1 95.31 141 GLU A N 1
ATOM 1064 C CA . GLU A 1 141 ? 12.289 25.031 1.095 1 95.31 141 GLU A CA 1
ATOM 1065 C C . GLU A 1 141 ? 12.141 26.25 1.995 1 95.31 141 GLU A C 1
ATOM 1067 O O . GLU A 1 141 ? 11.906 27.359 1.51 1 95.31 141 GLU A O 1
ATOM 1072 N N . ASN A 1 142 ? 12.195 26.125 3.301 1 95.25 142 ASN A N 1
ATOM 1073 C CA . ASN A 1 142 ? 12.156 27.156 4.324 1 95.25 142 ASN A CA 1
ATOM 1074 C C . ASN A 1 142 ? 10.789 27.828 4.398 1 95.25 142 ASN A C 1
ATOM 1076 O O . ASN A 1 142 ? 10.664 28.922 4.957 1 95.25 142 ASN A O 1
ATOM 1080 N N . SER A 1 143 ? 9.812 27.219 3.789 1 98.38 143 SER A N 1
ATOM 1081 C CA . SER A 1 143 ? 8.453 27.703 3.969 1 98.38 143 SER A CA 1
ATOM 1082 C C . SER A 1 143 ? 7.883 27.281 5.316 1 98.38 143 SER A C 1
ATOM 1084 O O . SER A 1 143 ? 8.391 26.344 5.941 1 98.38 143 SER A O 1
ATOM 1086 N N . LYS A 1 144 ? 6.918 28.031 5.738 1 98.44 144 LYS A N 1
ATOM 1087 C CA . LYS A 1 144 ? 6.234 27.672 6.98 1 98.44 144 LYS A CA 1
ATOM 1088 C C . LYS A 1 144 ? 5.691 26.25 6.918 1 98.44 144 LYS A C 1
ATOM 1090 O O . LYS A 1 144 ? 5.805 25.484 7.887 1 98.44 144 LYS A O 1
ATOM 1095 N N . GLU A 1 145 ? 5.141 25.859 5.793 1 98.56 145 GLU A N 1
ATOM 1096 C CA . GLU A 1 145 ? 4.574 24.531 5.66 1 98.56 145 GLU A CA 1
ATOM 1097 C C . GLU A 1 145 ? 5.668 23.469 5.672 1 98.56 145 GLU A C 1
ATOM 1099 O O . GLU A 1 145 ? 5.473 22.375 6.211 1 98.56 145 GLU A O 1
ATOM 1104 N N . ALA A 1 146 ? 6.773 23.75 5.059 1 98.75 146 ALA A N 1
ATOM 1105 C CA . ALA A 1 146 ? 7.887 22.797 5.109 1 98.75 146 ALA A CA 1
ATOM 1106 C C . ALA A 1 146 ? 8.359 22.578 6.543 1 98.75 146 ALA A C 1
ATOM 1108 O O . ALA A 1 146 ? 8.734 21.469 6.914 1 98.75 146 ALA A O 1
ATOM 1109 N N . GLU A 1 147 ? 8.328 23.625 7.305 1 98.56 147 GLU A N 1
ATOM 1110 C CA . GLU A 1 147 ? 8.711 23.5 8.711 1 98.56 147 GLU A CA 1
ATOM 1111 C C . GLU A 1 147 ? 7.707 22.656 9.477 1 98.56 147 GLU A C 1
ATOM 1113 O O . GLU A 1 147 ? 8.086 21.859 10.344 1 98.56 147 GLU A O 1
ATOM 1118 N N . ILE A 1 148 ? 6.438 22.844 9.203 1 98.62 148 ILE A N 1
ATOM 1119 C CA . ILE A 1 148 ? 5.391 22.016 9.797 1 98.62 148 ILE A CA 1
ATOM 1120 C C . ILE A 1 148 ? 5.602 20.562 9.422 1 98.62 148 ILE A C 1
ATOM 1122 O O . ILE A 1 148 ? 5.562 19.672 10.281 1 98.62 148 ILE A O 1
ATOM 1126 N N . ALA A 1 149 ? 5.832 20.266 8.164 1 98.88 149 ALA A N 1
ATOM 1127 C CA . ALA A 1 149 ? 6.066 18.906 7.676 1 98.88 149 ALA A CA 1
ATOM 1128 C C . ALA A 1 149 ? 7.281 18.281 8.359 1 98.88 149 ALA A C 1
ATOM 1130 O O . ALA A 1 149 ? 7.227 17.141 8.805 1 98.88 149 ALA A O 1
ATOM 1131 N N . LYS A 1 150 ? 8.336 19.062 8.438 1 98.81 150 LYS A N 1
ATOM 1132 C CA . LYS A 1 150 ? 9.562 18.594 9.078 1 98.81 150 LYS A CA 1
ATOM 1133 C C . LYS A 1 150 ? 9.297 18.188 10.531 1 98.81 150 LYS A C 1
ATOM 1135 O O . LYS A 1 150 ? 9.672 17.094 10.945 1 98.81 150 LYS A O 1
ATOM 1140 N N . SER A 1 151 ? 8.68 19.078 11.266 1 98.75 151 SER A N 1
ATOM 1141 C CA . SER A 1 151 ? 8.391 18.812 12.664 1 98.75 151 SER A CA 1
ATOM 1142 C C . SER A 1 151 ? 7.508 17.578 12.828 1 98.75 151 SER A C 1
ATOM 1144 O O . SER A 1 151 ? 7.766 16.734 13.688 1 98.75 151 SER A O 1
ATOM 1146 N N . ALA A 1 152 ? 6.484 17.469 12.023 1 98.88 152 ALA A N 1
ATOM 1147 C CA . ALA A 1 152 ? 5.562 16.344 12.078 1 98.88 152 ALA A CA 1
ATOM 1148 C C . ALA A 1 152 ? 6.281 15.031 11.758 1 98.88 152 ALA A C 1
ATOM 1150 O O . ALA A 1 152 ? 6.176 14.062 12.508 1 98.88 152 ALA A O 1
ATOM 1151 N N . LEU A 1 153 ? 7.055 15.008 10.664 1 98.94 153 LEU A N 1
ATOM 1152 C CA . LEU A 1 153 ? 7.723 13.797 10.188 1 98.94 153 LEU A CA 1
ATOM 1153 C C . LEU A 1 153 ? 8.812 13.359 11.156 1 98.94 153 LEU A C 1
ATOM 1155 O O . LEU A 1 153 ? 8.906 12.18 11.5 1 98.94 153 LEU A O 1
ATOM 1159 N N . PHE A 1 154 ? 9.562 14.305 11.656 1 98.88 154 PHE A N 1
ATOM 1160 C CA . PHE A 1 154 ? 10.703 13.938 12.492 1 98.88 154 PHE A CA 1
ATOM 1161 C C . PHE A 1 154 ? 10.242 13.523 13.883 1 98.88 154 PHE A C 1
ATOM 1163 O O . PHE A 1 154 ? 10.922 12.75 14.562 1 98.88 154 PHE A O 1
ATOM 1170 N N . ALA A 1 155 ? 9.086 14.055 14.297 1 98.75 155 ALA A N 1
ATOM 1171 C CA . ALA A 1 155 ? 8.516 13.594 15.562 1 98.75 155 ALA A CA 1
ATOM 1172 C C . ALA A 1 155 ? 8.055 12.141 15.461 1 98.75 155 ALA A C 1
ATOM 1174 O O . ALA A 1 155 ? 8.305 11.344 16.359 1 98.75 155 ALA A O 1
ATOM 1175 N N . LYS A 1 156 ? 7.453 11.805 14.367 1 98.56 156 LYS A N 1
ATOM 1176 C CA . LYS A 1 156 ? 6.906 10.461 14.195 1 98.56 156 LYS A CA 1
ATOM 1177 C C . LYS A 1 156 ? 7.984 9.484 13.727 1 98.56 156 LYS A C 1
ATOM 1179 O O . LYS A 1 156 ? 7.918 8.289 14.023 1 98.56 156 LYS A O 1
ATOM 1184 N N . HIS A 1 157 ? 8.93 9.953 12.969 1 98.81 157 HIS A N 1
ATOM 1185 C CA . HIS A 1 157 ? 10 9.164 12.375 1 98.81 157 HIS A CA 1
ATOM 1186 C C . HIS A 1 157 ? 11.367 9.727 12.727 1 98.81 157 HIS A C 1
ATOM 1188 O O . HIS A 1 157 ? 12.039 10.32 11.883 1 98.81 157 HIS A O 1
ATOM 1194 N N . PRO A 1 158 ? 11.836 9.422 13.906 1 98.62 158 PRO A N 1
ATOM 1195 C CA . PRO A 1 158 ? 13.078 10.047 14.367 1 98.62 158 PRO A CA 1
ATOM 1196 C C . PRO A 1 158 ? 14.289 9.656 13.523 1 98.62 158 PRO A C 1
ATOM 1198 O O . PRO A 1 158 ? 15.242 10.422 13.414 1 98.62 158 PRO A O 1
ATOM 1201 N N . GLU A 1 159 ? 14.242 8.508 12.844 1 98.5 159 GLU A N 1
ATOM 1202 C CA . GLU A 1 159 ? 15.352 8.078 11.984 1 98.5 159 GLU A CA 1
ATOM 1203 C C . GLU A 1 159 ? 15.609 9.086 10.875 1 98.5 159 GLU A C 1
ATOM 1205 O O . GLU A 1 159 ? 16.734 9.211 10.391 1 98.5 159 GLU A O 1
ATOM 1210 N N . MET A 1 160 ? 14.609 9.797 10.516 1 98.69 160 MET A N 1
ATOM 1211 C CA . MET A 1 160 ? 14.703 10.703 9.383 1 98.69 160 MET A CA 1
ATOM 1212 C C . MET A 1 160 ? 15.734 11.797 9.633 1 98.69 160 MET A C 1
ATOM 1214 O O . MET A 1 160 ? 16.375 12.289 8.703 1 98.69 160 MET A O 1
ATOM 1218 N N . ARG A 1 161 ? 15.914 12.133 10.875 1 98.25 161 ARG A N 1
ATOM 1219 C CA . ARG A 1 161 ? 16.859 13.188 11.234 1 98.25 161 ARG A CA 1
ATOM 1220 C C . ARG A 1 161 ? 18.281 12.82 10.789 1 98.25 161 ARG A C 1
ATOM 1222 O O . ARG A 1 161 ? 19.078 13.695 10.484 1 98.25 161 ARG A O 1
ATOM 1229 N N . GLY A 1 162 ? 18.484 11.5 10.727 1 98.06 162 GLY A N 1
ATOM 1230 C CA . GLY A 1 162 ? 19.844 11.039 10.445 1 98.06 162 GLY A CA 1
ATOM 1231 C C . GLY A 1 162 ? 20.016 10.57 9.008 1 98.06 162 GLY A C 1
ATOM 1232 O O . GLY A 1 162 ? 21.078 10.062 8.648 1 98.06 162 GLY A O 1
ATOM 1233 N N . TRP A 1 163 ? 19.031 10.781 8.133 1 98 163 TRP A N 1
ATOM 1234 C CA . TRP A 1 163 ? 19.156 10.344 6.742 1 98 163 TRP A CA 1
ATOM 1235 C C . TRP A 1 163 ? 20.203 11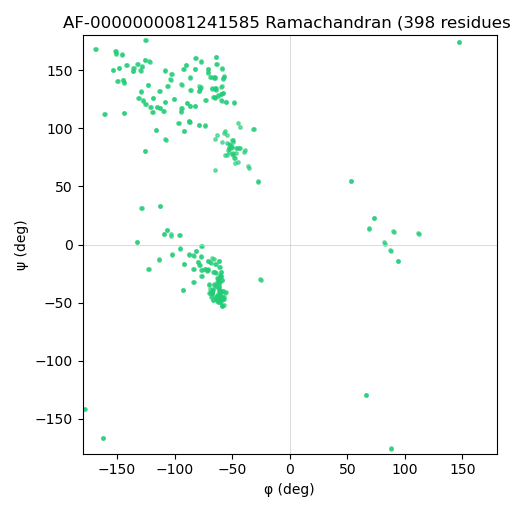.18 6.012 1 98 163 TRP A C 1
ATOM 1237 O O . TRP A 1 163 ? 20.375 12.367 6.297 1 98 163 TRP A O 1
ATOM 1247 N N . PRO A 1 164 ? 20.953 10.57 5.109 1 96.94 164 PRO A N 1
ATOM 1248 C CA . PRO A 1 164 ? 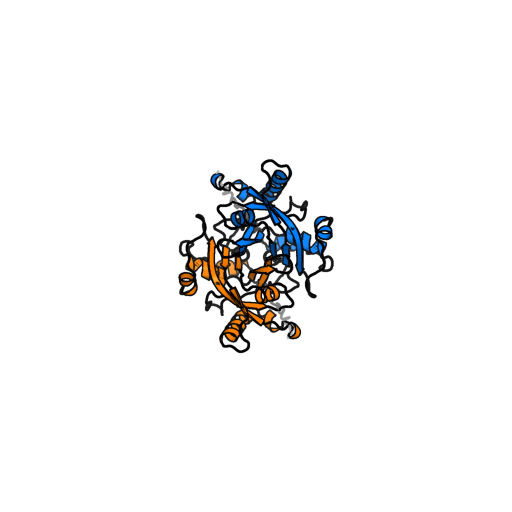22.125 11.219 4.535 1 96.94 164 PRO A CA 1
ATOM 1249 C C . PRO A 1 164 ? 21.797 12.523 3.814 1 96.94 164 PRO A C 1
ATOM 1251 O O . PRO A 1 164 ? 20.953 12.531 2.912 1 96.94 164 PRO A O 1
ATOM 1254 N N . LYS A 1 165 ? 22.484 13.531 4.129 1 96.19 165 LYS A N 1
ATOM 1255 C CA . LYS A 1 165 ? 22.266 14.844 3.541 1 96.19 165 LYS A CA 1
ATOM 1256 C C . LYS A 1 165 ? 22.469 14.82 2.029 1 96.19 165 LYS A C 1
ATOM 1258 O O . LYS A 1 165 ? 21.781 15.516 1.288 1 96.19 165 LYS A O 1
ATOM 1263 N N . GLY A 1 166 ? 23.359 13.992 1.576 1 97.19 166 GLY A N 1
ATOM 1264 C CA . GLY A 1 166 ? 23.703 13.906 0.163 1 97.19 166 GLY A CA 1
ATOM 1265 C C . GLY A 1 166 ? 22.562 13.367 -0.684 1 97.19 166 GLY A C 1
ATOM 1266 O O . GLY A 1 166 ? 22.578 13.492 -1.91 1 97.19 166 GLY A O 1
ATOM 1267 N N . HIS A 1 167 ? 21.531 12.828 -0.068 1 97.81 167 HIS A N 1
ATOM 1268 C CA . HIS A 1 167 ? 20.406 12.297 -0.817 1 97.81 167 HIS A CA 1
ATOM 1269 C C . HIS A 1 167 ? 19.406 13.398 -1.174 1 97.81 167 HIS A C 1
ATOM 1271 O O . HIS A 1 167 ? 18.484 13.18 -1.962 1 97.81 167 HIS A O 1
ATOM 1277 N N . ASN A 1 168 ? 19.609 14.586 -0.597 1 97.56 168 ASN A N 1
ATOM 1278 C CA . ASN A 1 168 ? 18.797 15.758 -0.918 1 97.56 168 ASN A CA 1
ATOM 1279 C C . ASN A 1 168 ? 17.312 15.477 -0.77 1 97.56 168 ASN A C 1
ATOM 1281 O O . ASN A 1 168 ? 16.531 15.727 -1.69 1 97.56 168 ASN A O 1
ATOM 1285 N N . PHE A 1 169 ? 16.984 15.016 0.398 1 98.5 169 PHE A N 1
ATOM 1286 C CA . PHE A 1 169 ? 15.578 14.781 0.693 1 98.5 169 PHE A CA 1
ATOM 1287 C C . PHE A 1 169 ? 14.805 16.094 0.708 1 98.5 169 PHE A C 1
ATOM 1289 O O . PHE A 1 169 ? 15.328 17.125 1.126 1 98.5 169 PHE A O 1
ATOM 1296 N N . GLN A 1 170 ? 13.57 16.031 0.229 1 98.69 170 GLN A N 1
ATOM 1297 C CA . GLN A 1 170 ? 12.641 17.156 0.235 1 98.69 170 GLN A CA 1
ATOM 1298 C C . GLN A 1 170 ? 11.305 16.766 0.856 1 98.69 170 GLN A C 1
ATOM 1300 O O . GLN A 1 170 ? 10.938 15.578 0.856 1 98.69 170 GLN A O 1
ATOM 1305 N N . PHE A 1 171 ? 10.648 17.797 1.406 1 98.88 171 PHE A N 1
ATOM 1306 C CA . PHE A 1 171 ? 9.336 17.578 1.989 1 98.88 171 PHE A CA 1
ATOM 1307 C C . PHE A 1 171 ? 8.25 17.688 0.928 1 98.88 171 PHE A C 1
ATOM 1309 O O . PHE A 1 171 ? 8.297 18.578 0.076 1 98.88 171 PHE A O 1
ATOM 1316 N N . PHE A 1 172 ? 7.359 16.75 0.923 1 98.94 172 PHE A N 1
ATOM 1317 C CA . PHE A 1 172 ? 6.207 16.703 0.032 1 98.94 172 PHE A CA 1
ATOM 1318 C C . PHE A 1 172 ? 4.906 16.641 0.83 1 98.94 172 PHE A C 1
ATOM 1320 O O . PHE A 1 172 ? 4.902 16.234 1.992 1 98.94 172 PHE A O 1
ATOM 1327 N N . LYS A 1 173 ? 3.867 17.031 0.222 1 98.94 173 LYS A N 1
ATOM 1328 C CA . LYS A 1 173 ? 2.52 16.797 0.738 1 98.94 173 LYS A CA 1
ATOM 1329 C C . LYS A 1 173 ? 1.602 16.25 -0.347 1 98.94 173 LYS A C 1
ATOM 1331 O O . LYS A 1 173 ? 1.865 16.422 -1.539 1 98.94 173 LYS A O 1
ATOM 1336 N N . LEU A 1 174 ? 0.591 15.562 0.067 1 98.94 174 LEU A N 1
ATOM 1337 C CA . LEU A 1 174 ? -0.493 15.219 -0.848 1 98.94 174 LEU A CA 1
ATOM 1338 C C . LEU A 1 174 ? -1.626 16.234 -0.75 1 98.94 174 LEU A C 1
ATOM 1340 O O . L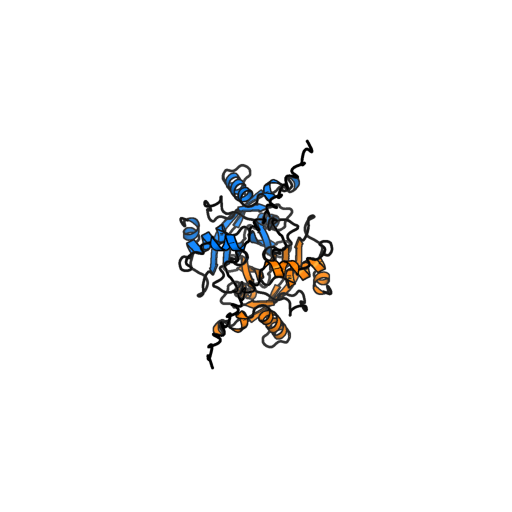EU A 1 174 ? -2.217 16.422 0.318 1 98.94 174 LEU A O 1
ATOM 1344 N N . ASP A 1 175 ? -1.819 16.953 -1.844 1 98.88 175 ASP A N 1
ATOM 1345 C CA . ASP A 1 175 ? -3.014 17.797 -1.965 1 98.88 175 ASP A CA 1
ATOM 1346 C C . ASP A 1 175 ? -4.23 16.953 -2.338 1 98.88 175 ASP A C 1
ATOM 1348 O O . ASP A 1 175 ? -4.434 16.625 -3.51 1 98.88 175 ASP A O 1
ATOM 1352 N N . ILE A 1 176 ? -5.078 16.688 -1.341 1 98.94 176 ILE A N 1
ATOM 1353 C CA . ILE A 1 176 ? -6.117 15.672 -1.462 1 98.94 176 ILE A CA 1
ATOM 1354 C C . ILE A 1 176 ? -7.277 16.219 -2.291 1 98.94 176 ILE A C 1
ATOM 1356 O O . ILE A 1 176 ? -7.758 17.328 -2.043 1 98.94 176 ILE A O 1
ATOM 1360 N N . GLU A 1 177 ? -7.738 15.359 -3.236 1 98.88 177 GLU A N 1
ATOM 1361 C CA . GLU A 1 177 ? -8.844 15.75 -4.105 1 98.88 177 GLU A CA 1
ATOM 1362 C C . GLU A 1 177 ? -10 14.766 -4.004 1 98.88 177 GLU A C 1
ATOM 1364 O O . GLU A 1 177 ? -11.133 15.086 -4.367 1 98.88 177 GLU A O 1
ATOM 1369 N N . ASP A 1 178 ? -9.773 13.594 -3.568 1 98.88 178 ASP A N 1
ATOM 1370 C CA . ASP A 1 178 ? -10.781 12.539 -3.461 1 98.88 178 ASP A CA 1
ATOM 1371 C C . ASP A 1 178 ? -10.422 11.539 -2.367 1 98.88 178 ASP A C 1
ATOM 1373 O O . ASP A 1 178 ? -9.242 11.352 -2.059 1 98.88 178 ASP A O 1
ATOM 1377 N N . ILE A 1 179 ? -11.469 10.938 -1.76 1 98.94 179 ILE A N 1
ATOM 1378 C CA . ILE A 1 179 ? -11.258 9.977 -0.681 1 98.94 179 ILE A CA 1
ATOM 1379 C C . ILE A 1 179 ? -12.086 8.727 -0.939 1 98.94 179 ILE A C 1
ATOM 1381 O O . ILE A 1 179 ? -13.289 8.805 -1.21 1 98.94 179 ILE A O 1
ATOM 1385 N N . PHE A 1 180 ? -11.453 7.594 -0.928 1 98.94 180 PHE A N 1
ATOM 1386 C CA . PHE A 1 180 ? -12.086 6.277 -0.92 1 98.94 180 PHE A CA 1
ATOM 1387 C C . PHE A 1 180 ? -11.891 5.594 0.428 1 98.94 180 PHE A C 1
ATOM 1389 O O . PHE A 1 180 ? -10.766 5.293 0.822 1 98.94 180 PHE A O 1
ATOM 1396 N N . LEU A 1 181 ? -13 5.371 1.133 1 98.94 181 LEU A N 1
ATOM 1397 C CA . LEU A 1 181 ? -12.945 4.809 2.477 1 98.94 181 LEU A CA 1
ATOM 1398 C C . LEU A 1 181 ? -13.859 3.592 2.592 1 98.94 181 LEU A C 1
ATOM 1400 O O . LEU A 1 181 ? -15.039 3.662 2.25 1 98.94 181 LEU A O 1
ATOM 1404 N N . ILE A 1 182 ? -13.297 2.486 3.004 1 98.88 182 ILE A N 1
ATOM 1405 C CA . ILE A 1 182 ? -14.055 1.342 3.506 1 98.88 182 ILE A CA 1
ATOM 1406 C C . ILE A 1 182 ? -13.719 1.111 4.98 1 98.88 182 ILE A C 1
ATOM 1408 O O . ILE A 1 182 ? -12.555 0.922 5.336 1 98.88 182 ILE A O 1
ATOM 1412 N N . ASN A 1 183 ? -14.75 1.235 5.805 1 98.69 183 ASN A N 1
ATOM 1413 C CA . ASN A 1 183 ? -14.5 1.022 7.227 1 98.69 183 ASN A CA 1
ATOM 1414 C C . ASN A 1 183 ? -15.539 0.096 7.852 1 98.69 183 ASN A C 1
ATOM 1416 O O . ASN A 1 183 ? -15.562 -0.081 9.07 1 98.69 183 ASN A O 1
ATOM 1420 N N . TRP A 1 184 ? -16.438 -0.39 7.051 1 98.44 184 TRP A N 1
ATOM 1421 C CA . TRP A 1 184 ? -17.5 -1.314 7.426 1 98.44 184 TRP A CA 1
ATOM 1422 C C . TRP A 1 184 ? -18.188 -1.884 6.188 1 98.44 184 TRP A C 1
ATOM 1424 O O . TRP A 1 184 ? -17.953 -1.416 5.07 1 98.44 184 TRP A O 1
ATOM 1434 N N . PHE A 1 185 ? -19 -2.902 6.414 1 97.81 185 PHE A N 1
ATOM 1435 C CA . PHE A 1 185 ? -19.781 -3.473 5.324 1 97.81 185 PHE A CA 1
ATOM 1436 C C . PHE A 1 185 ? -20.688 -2.414 4.695 1 97.81 185 PHE A C 1
ATOM 1438 O O . PHE A 1 185 ? -21.047 -1.431 5.344 1 97.81 185 PHE A O 1
ATOM 1445 N N . GLY A 1 186 ? -20.984 -2.586 3.42 1 96.88 186 GLY A N 1
ATOM 1446 C CA . GLY A 1 186 ? -21.891 -1.685 2.736 1 96.88 186 GLY A CA 1
ATOM 1447 C C . GLY A 1 186 ? -21.219 -0.834 1.679 1 96.88 186 GLY A C 1
ATOM 1448 O O . GLY A 1 186 ? -21.812 0.118 1.166 1 96.88 186 GLY A O 1
ATOM 1449 N N . GLY A 1 187 ? -19.984 -1.103 1.36 1 97.19 187 GLY A N 1
ATOM 1450 C CA . GLY A 1 187 ? -19.281 -0.388 0.301 1 97.19 187 GLY A CA 1
ATOM 1451 C C . GLY A 1 187 ? -18.594 0.871 0.786 1 97.19 187 GLY A C 1
ATOM 1452 O O . GLY A 1 187 ? -18.516 1.118 1.99 1 97.19 187 GLY A O 1
ATOM 1453 N N . PRO A 1 188 ? -18.016 1.623 -0.16 1 98.31 188 PRO A N 1
ATOM 1454 C CA . PRO A 1 188 ? -17.312 2.859 0.21 1 98.31 188 PRO A CA 1
ATOM 1455 C C . PRO A 1 188 ? -18.219 3.84 0.958 1 98.31 188 PRO A C 1
ATOM 1457 O O . PRO A 1 188 ? -19.406 3.963 0.637 1 98.31 188 PRO A O 1
ATOM 1460 N N . LYS A 1 189 ? -17.641 4.539 1.898 1 98.69 189 LYS A N 1
ATOM 1461 C CA . LYS A 1 189 ? -18.422 5.488 2.691 1 98.69 189 LYS A CA 1
ATOM 1462 C C . LYS A 1 189 ? -18.344 6.891 2.094 1 98.69 189 LYS A C 1
ATOM 1464 O O . LYS A 1 189 ? -17.297 7.324 1.636 1 98.69 189 LYS A O 1
ATOM 1469 N N . PRO A 1 190 ? -19.516 7.512 2.092 1 97.88 190 PRO A N 1
ATOM 1470 C CA . PRO A 1 190 ? -19.469 8.906 1.654 1 97.88 190 PRO A CA 1
ATOM 1471 C C . PRO A 1 190 ? -18.672 9.797 2.602 1 97.88 190 PRO A C 1
ATOM 1473 O O . PRO A 1 190 ? -18.906 9.781 3.814 1 97.88 190 PRO A O 1
ATOM 1476 N N . LEU A 1 191 ? -17.719 10.508 2.096 1 98.69 191 LEU A N 1
ATOM 1477 C CA . LEU A 1 191 ? -16.859 11.422 2.834 1 98.69 191 LEU A CA 1
ATOM 1478 C C . LEU A 1 191 ? -16.188 12.422 1.891 1 98.69 191 LEU A C 1
ATOM 1480 O O . LEU A 1 191 ? -15.352 12.047 1.071 1 98.69 191 LEU A O 1
ATOM 1484 N N . THR A 1 192 ? -16.547 13.664 2.006 1 98.62 192 THR A N 1
ATOM 1485 C CA . THR A 1 192 ? -15.914 14.68 1.175 1 98.62 192 THR A CA 1
ATOM 1486 C C . THR A 1 192 ? -14.57 15.109 1.762 1 98.62 192 THR A C 1
ATOM 1488 O O . THR A 1 192 ? -14.328 14.945 2.961 1 98.62 192 THR A O 1
ATOM 1491 N N . VAL A 1 193 ? -13.797 15.688 0.903 1 98.88 193 VAL A N 1
ATOM 1492 C CA . VAL A 1 193 ? -12.5 16.203 1.349 1 98.88 193 VAL A CA 1
ATOM 1493 C C . VAL A 1 193 ? -12.711 17.281 2.412 1 98.88 193 VAL A C 1
ATOM 1495 O O . VAL A 1 193 ? -11.977 17.344 3.4 1 98.88 193 VAL A O 1
ATOM 1498 N N . ASP A 1 194 ? -13.695 18.125 2.244 1 98.5 194 ASP A N 1
ATOM 1499 C CA . ASP A 1 194 ? -14 19.188 3.199 1 98.5 194 ASP A CA 1
ATOM 1500 C C . ASP A 1 194 ? -14.367 18.609 4.562 1 98.5 194 ASP A C 1
ATOM 1502 O O . ASP A 1 194 ? -13.859 19.047 5.594 1 98.5 194 ASP A O 1
ATOM 1506 N N . GLN A 1 195 ? -15.25 17.578 4.57 1 98.44 195 GLN A N 1
ATOM 1507 C CA . GLN A 1 195 ? -15.625 16.906 5.812 1 98.44 195 GLN A CA 1
ATOM 1508 C C . GLN A 1 195 ? -14.414 16.297 6.496 1 98.44 195 GLN A C 1
ATOM 1510 O O . GLN A 1 195 ? -14.273 16.375 7.719 1 98.44 195 GLN A O 1
ATOM 1515 N N . TYR A 1 196 ? -13.578 15.742 5.75 1 98.75 196 TYR A N 1
ATOM 1516 C CA . TYR A 1 196 ? -12.367 15.086 6.238 1 98.75 196 TYR A CA 1
ATOM 1517 C C . TYR A 1 196 ? -11.406 16.094 6.848 1 98.75 196 TYR A C 1
ATOM 1519 O O . TYR A 1 196 ? -10.953 15.922 7.984 1 98.75 196 TYR A O 1
ATOM 1527 N N . LEU A 1 197 ? -11.156 17.156 6.176 1 98.31 197 LEU A N 1
ATOM 1528 C CA . LEU A 1 197 ? -10.125 18.109 6.582 1 98.31 197 LEU A CA 1
ATOM 1529 C C . LEU A 1 197 ? -10.609 18.969 7.742 1 98.31 197 LEU A C 1
ATOM 1531 O O . LEU A 1 197 ? -9.805 19.453 8.539 1 98.31 197 LEU A O 1
ATOM 1535 N N . HIS A 1 198 ? -11.883 19.094 7.938 1 96.88 198 HIS A N 1
ATOM 1536 C CA . HIS A 1 198 ? -12.398 20 8.961 1 96.88 198 HIS A CA 1
ATOM 1537 C C . HIS A 1 198 ? -12.992 19.219 10.133 1 96.88 198 HIS A C 1
ATOM 1539 O O . HIS A 1 198 ? -13.664 19.797 10.984 1 96.88 198 HIS A O 1
ATOM 1545 N N . TYR A 1 199 ? -12.727 17.938 10.039 1 93.69 199 TYR A N 1
ATOM 1546 C CA . TYR A 1 199 ? -13.164 17.141 11.188 1 93.69 199 TYR A CA 1
ATOM 1547 C C . TYR A 1 199 ? -12.438 17.578 12.453 1 93.69 199 TYR A C 1
ATOM 1549 O O . TYR A 1 199 ? -11.211 17.719 12.453 1 93.69 199 TYR A O 1
ATOM 1557 N N . LYS A 1 200 ? -13.117 17.859 13.492 1 81.62 200 LYS A N 1
ATOM 1558 C CA . LYS A 1 200 ? -12.508 18.234 14.758 1 81.62 200 LYS A CA 1
ATOM 1559 C C . LYS A 1 200 ? -12.172 17.016 15.602 1 81.62 200 LYS A C 1
ATOM 1561 O O . LYS A 1 200 ? -13.062 16.234 15.969 1 81.62 200 LYS A O 1
ATOM 1566 N N . VAL A 1 201 ? -10.883 16.641 15.703 1 69.31 201 VAL A N 1
ATOM 1567 C CA . VAL A 1 201 ? -10.422 15.477 16.453 1 69.31 201 VAL A CA 1
ATOM 1568 C C . VAL A 1 201 ? -10.398 15.805 17.938 1 69.31 201 VAL A C 1
ATOM 1570 O O . VAL A 1 201 ? -10.109 16.938 18.328 1 69.31 201 VAL A O 1
ATOM 1573 N N . MET B 1 1 ? -16.406 -50.312 65.062 1 31 1 MET B N 1
ATOM 1574 C CA . MET B 1 1 ? -16.047 -50.312 63.625 1 31 1 MET B CA 1
ATOM 1575 C C . MET B 1 1 ? -16.375 -48.969 63 1 31 1 MET B C 1
ATOM 1577 O O . MET B 1 1 ? -17.547 -48.625 62.812 1 31 1 MET B O 1
ATOM 1581 N N . GLY B 1 2 ? -15.57 -47.875 63.344 1 34 2 GLY B N 1
ATOM 1582 C CA . GLY B 1 2 ? -15.602 -46.438 63.094 1 34 2 GLY B CA 1
ATOM 1583 C C . GLY B 1 2 ? -15.445 -46.094 61.625 1 34 2 GLY B C 1
ATOM 1584 O O . GLY B 1 2 ? -14.461 -46.5 61 1 34 2 GLY B O 1
ATOM 1585 N N . THR B 1 3 ? -16.531 -45.969 60.844 1 30.81 3 THR B N 1
ATOM 1586 C CA . THR B 1 3 ? -16.594 -45.719 59.406 1 30.81 3 THR B CA 1
ATOM 1587 C C . THR B 1 3 ? -16.031 -44.344 59.094 1 30.81 3 THR B C 1
ATOM 1589 O O . THR B 1 3 ? -16.656 -43.312 59.406 1 30.81 3 THR B O 1
ATOM 1592 N N . LYS B 1 4 ? -14.75 -44.031 59.312 1 39.34 4 LYS B N 1
ATOM 1593 C CA . LYS B 1 4 ? -14.195 -42.75 58.938 1 39.34 4 LYS B CA 1
ATOM 1594 C C . LYS B 1 4 ? -14.383 -42.469 57.469 1 39.34 4 LYS B C 1
ATOM 1596 O O . LYS B 1 4 ? -14.023 -43.281 56.625 1 39.34 4 LYS B O 1
ATOM 1601 N N . SER B 1 5 ? -15.469 -41.656 57.094 1 36.69 5 SER B N 1
ATOM 1602 C CA . SER B 1 5 ? -15.773 -41.219 55.75 1 36.69 5 SER B CA 1
ATOM 1603 C C . SER B 1 5 ? -14.578 -40.469 55.156 1 36.69 5 SER B C 1
ATOM 1605 O O . SER B 1 5 ? -14.008 -39.562 55.75 1 36.69 5 SER B O 1
ATOM 1607 N N . ARG B 1 6 ? -13.695 -41.125 54.375 1 38.09 6 ARG B N 1
ATOM 1608 C CA . ARG B 1 6 ? -12.602 -40.594 53.594 1 38.09 6 ARG B CA 1
ATOM 1609 C C . ARG B 1 6 ? -13.102 -39.531 52.625 1 38.09 6 ARG B C 1
ATOM 1611 O O . ARG B 1 6 ? -13.961 -39.781 51.781 1 38.09 6 ARG B O 1
ATOM 1618 N N . THR B 1 7 ? -13.383 -38.312 53.125 1 34.84 7 THR B N 1
ATOM 1619 C CA . THR B 1 7 ? -13.711 -37.219 52.219 1 34.84 7 THR B CA 1
ATOM 1620 C C . THR B 1 7 ? -12.633 -37.062 51.156 1 34.84 7 THR B C 1
ATOM 1622 O O . THR B 1 7 ? -11.469 -36.812 51.469 1 34.84 7 THR B O 1
ATOM 1625 N N . LYS B 1 8 ? -12.68 -37.781 50.031 1 35 8 LYS B N 1
ATOM 1626 C CA . LYS B 1 8 ? -11.828 -37.594 48.844 1 35 8 LYS B CA 1
ATOM 1627 C C . LYS B 1 8 ? -11.867 -36.156 48.375 1 35 8 LYS B C 1
ATOM 1629 O O . LYS B 1 8 ? -12.93 -35.656 48 1 35 8 LYS B O 1
ATOM 1634 N N . CYS B 1 9 ? -11.148 -35.219 48.969 1 35.56 9 CYS B N 1
ATOM 1635 C CA . CYS B 1 9 ? -10.992 -33.906 48.375 1 35.56 9 CYS B CA 1
ATOM 1636 C C . CYS B 1 9 ? -10.492 -34 46.938 1 35.56 9 CYS B C 1
ATOM 1638 O O . CYS B 1 9 ? -9.414 -34.531 46.688 1 35.56 9 CYS B O 1
ATOM 1640 N N . PHE B 1 10 ? -11.352 -34.219 45.938 1 34.91 10 PHE B N 1
ATOM 1641 C CA . PHE B 1 10 ? -11.023 -34.094 44.531 1 34.91 10 PHE B CA 1
ATOM 1642 C C . PHE B 1 10 ? -10.383 -32.75 44.219 1 34.91 10 PHE B C 1
ATOM 1644 O O . PHE B 1 10 ? -10.969 -31.703 44.5 1 34.91 10 PHE B O 1
ATOM 1651 N N . TYR B 1 11 ? -9.047 -32.594 44.375 1 31.55 11 TYR B N 1
ATOM 1652 C CA . TYR B 1 11 ? -8.312 -31.453 43.844 1 31.55 11 TYR B CA 1
ATOM 1653 C C . TYR B 1 11 ? -8.633 -31.266 42.344 1 31.55 11 TYR B C 1
ATOM 1655 O O . TYR B 1 11 ? -8.414 -32.156 41.531 1 31.55 11 TYR B O 1
ATOM 1663 N N . ALA B 1 12 ? -9.734 -30.562 42.031 1 34.84 12 ALA B N 1
ATOM 1664 C CA . ALA B 1 12 ? -9.938 -30.109 40.688 1 34.84 12 ALA B CA 1
ATOM 1665 C C . ALA B 1 12 ? -8.695 -29.406 40.125 1 34.84 12 ALA B C 1
ATOM 1667 O O . ALA B 1 12 ? -8.242 -28.422 40.719 1 34.84 12 ALA B O 1
ATOM 1668 N N . LEU B 1 13 ? -7.777 -30.125 39.531 1 36.47 13 LEU B N 1
ATOM 1669 C CA . LEU B 1 13 ? -6.711 -29.531 38.719 1 36.47 13 LEU B CA 1
ATOM 1670 C C . LEU B 1 13 ? -7.273 -28.484 37.75 1 36.47 13 LEU B C 1
ATOM 1672 O O . LEU B 1 13 ? -8.086 -28.812 36.906 1 36.47 13 LEU B O 1
ATOM 1676 N N . PHE B 1 14 ? -7.473 -27.266 38.25 1 37.38 14 PHE B N 1
ATOM 1677 C CA . PHE B 1 14 ? -7.715 -26.125 37.375 1 37.38 14 PHE B CA 1
ATOM 1678 C C . PHE B 1 14 ? -6.68 -26.078 36.281 1 37.38 14 PHE B C 1
ATOM 1680 O O . PHE B 1 14 ? -5.504 -25.812 36.531 1 37.38 14 PHE B O 1
ATOM 1687 N N . PHE B 1 15 ? -6.82 -26.938 35.25 1 35.41 15 PHE B N 1
ATOM 1688 C CA . PHE B 1 15 ? -6.07 -26.734 34.031 1 35.41 15 PHE B CA 1
ATOM 1689 C C . PHE B 1 15 ? -6.23 -25.297 33.531 1 35.41 15 PHE B C 1
ATOM 1691 O O . PHE B 1 15 ? -7.324 -24.891 33.125 1 35.41 15 PHE B O 1
ATOM 1698 N N . LEU B 1 16 ? -5.512 -24.422 34.156 1 33.25 16 LEU B N 1
ATOM 1699 C CA . LEU B 1 16 ? -5.383 -23.109 33.5 1 33.25 16 LEU B CA 1
ATOM 1700 C C . LEU B 1 16 ? -5 -23.281 32.031 1 33.25 16 LEU B C 1
ATOM 1702 O O . LEU B 1 16 ? -3.896 -23.734 31.719 1 33.25 16 LEU B O 1
ATOM 1706 N N . LEU B 1 17 ? -5.957 -23.609 31.203 1 32.59 17 LEU B N 1
ATOM 1707 C CA . LEU B 1 17 ? -5.734 -23.438 29.781 1 32.59 17 LEU B CA 1
ATOM 1708 C C . LEU B 1 17 ? -5.164 -22.062 29.484 1 32.59 17 LEU B C 1
ATOM 1710 O O . LEU B 1 17 ? -5.875 -21.062 29.578 1 32.59 17 LEU B O 1
ATOM 1714 N N . VAL B 1 18 ? -3.924 -21.828 29.859 1 34.91 18 VAL B N 1
ATOM 1715 C CA . VAL B 1 18 ? -3.252 -20.688 29.234 1 34.91 18 VAL B CA 1
ATOM 1716 C C . VAL B 1 18 ? -3.533 -20.656 27.734 1 34.91 18 VAL B C 1
ATOM 1718 O O . VAL B 1 18 ? -3.186 -21.609 27.016 1 34.91 18 VAL B O 1
ATOM 1721 N N . GLY B 1 19 ? -4.594 -20.141 27.328 1 32.78 19 GLY B N 1
ATOM 1722 C CA . GLY B 1 19 ? -4.855 -19.812 25.938 1 32.78 19 GLY B CA 1
ATOM 1723 C C . GLY B 1 19 ? -3.6 -19.438 25.172 1 32.78 19 GLY B C 1
ATOM 1724 O O . GLY B 1 19 ? -2.766 -18.672 25.672 1 32.78 19 GLY B O 1
ATOM 1725 N N . PHE B 1 20 ? -3.01 -20.422 24.359 1 34.16 20 PHE B N 1
ATOM 1726 C CA . PHE B 1 20 ? -2.039 -20.094 23.328 1 34.16 20 PHE B CA 1
ATOM 1727 C C . PHE B 1 20 ? -2.396 -18.781 22.656 1 34.16 20 PHE B C 1
ATOM 1729 O O . PHE B 1 20 ? -3.359 -18.703 21.891 1 34.16 20 PHE B O 1
ATOM 1736 N N . GLN B 1 21 ? -2.332 -17.688 23.297 1 31.61 21 GLN B N 1
ATOM 1737 C CA . GLN B 1 21 ? -2.205 -16.484 22.469 1 31.61 21 GLN B CA 1
ATOM 1738 C C . GLN B 1 21 ? -1.285 -16.719 21.281 1 31.61 21 GLN B C 1
ATOM 1740 O O . GLN B 1 21 ? -0.138 -17.141 21.453 1 31.61 21 GLN B O 1
ATOM 1745 N N . ASP B 1 22 ? -1.723 -17.297 20.234 1 37.34 22 ASP B N 1
ATOM 1746 C CA . ASP B 1 22 ? -0.995 -17.266 18.969 1 37.34 22 ASP B CA 1
ATOM 1747 C C . ASP B 1 22 ? -0.135 -16.016 18.859 1 37.34 22 ASP B C 1
ATOM 1749 O O . ASP B 1 22 ? -0.627 -14.945 18.484 1 37.34 22 ASP B O 1
ATOM 1753 N N . SER B 1 23 ? 0.715 -15.703 19.75 1 36.28 23 SER B N 1
ATOM 1754 C CA . SER B 1 23 ? 1.652 -14.594 19.828 1 36.28 23 SER B CA 1
ATOM 1755 C C . SER B 1 23 ? 2.35 -14.359 18.484 1 36.28 23 SER B C 1
ATOM 1757 O O . SER B 1 23 ? 2.893 -15.297 17.906 1 36.28 23 SER B O 1
ATOM 1759 N N . VAL B 1 24 ? 1.969 -13.375 17.672 1 42.56 24 VAL B N 1
ATOM 1760 C CA . VAL B 1 24 ? 2.758 -12.781 16.594 1 42.56 24 VAL B CA 1
ATOM 1761 C C . VAL B 1 24 ? 4.246 -12.969 16.891 1 42.56 24 VAL B C 1
ATOM 1763 O O . VAL B 1 24 ? 5.039 -13.188 15.969 1 42.56 24 VAL B O 1
ATOM 1766 N N . GLN B 1 25 ? 4.602 -13 18.172 1 40.84 25 GLN B N 1
ATOM 1767 C CA . GLN B 1 25 ? 6.012 -13.141 18.531 1 40.84 25 GLN B CA 1
ATOM 1768 C C . GLN B 1 25 ? 6.543 -14.516 18.156 1 40.84 25 GLN B C 1
ATOM 1770 O O . GLN B 1 25 ? 7.691 -14.648 17.719 1 40.84 25 GLN B O 1
ATOM 1775 N N . GLY B 1 26 ? 5.777 -15.5 18.453 1 39.94 26 GLY B N 1
ATOM 1776 C CA . GLY B 1 26 ? 6.258 -16.844 18.172 1 39.94 26 GLY B CA 1
ATOM 1777 C C . GLY B 1 26 ? 6.5 -17.094 16.703 1 39.94 26 GLY B C 1
ATOM 1778 O O . GLY B 1 26 ? 7.438 -17.812 16.328 1 39.94 26 GLY B O 1
ATOM 1779 N N . ARG B 1 27 ? 5.547 -16.625 15.82 1 45.53 27 ARG B N 1
ATOM 1780 C CA . ARG B 1 27 ? 5.738 -16.766 14.383 1 45.53 27 ARG B CA 1
ATOM 1781 C C . ARG B 1 27 ? 6.98 -16.016 13.922 1 45.53 27 ARG B C 1
ATOM 1783 O O . ARG B 1 27 ? 7.648 -16.422 12.969 1 45.53 27 ARG B O 1
ATOM 1790 N N . LEU B 1 28 ? 7.34 -14.93 14.617 1 51.34 28 LEU B N 1
ATOM 1791 C CA . LEU B 1 28 ? 8.531 -14.172 14.258 1 51.34 28 LEU B CA 1
ATOM 1792 C C . LEU B 1 28 ? 9.781 -15.047 14.328 1 51.34 28 LEU B C 1
ATOM 1794 O O . LEU B 1 28 ? 10.68 -14.922 13.492 1 51.34 28 LEU B O 1
ATOM 1798 N N . LEU B 1 29 ? 9.82 -15.875 15.367 1 46.91 29 LEU B N 1
ATOM 1799 C CA . LEU B 1 29 ? 11.039 -16.672 15.539 1 46.91 29 LEU B CA 1
ATOM 1800 C C . LEU B 1 29 ? 11.227 -17.641 14.375 1 46.91 29 LEU B C 1
ATOM 1802 O O . LEU B 1 29 ? 12.336 -18.094 14.109 1 46.91 29 LEU B O 1
ATOM 1806 N N . LEU B 1 30 ? 10.172 -17.844 13.656 1 50.94 30 LEU B N 1
ATOM 1807 C CA . LEU B 1 30 ? 10.258 -18.906 12.656 1 50.94 30 LEU B CA 1
ATOM 1808 C C . LEU B 1 30 ? 10.469 -18.328 11.258 1 50.94 30 LEU B C 1
ATOM 1810 O O . LEU B 1 30 ? 10.781 -19.062 10.32 1 50.94 30 LEU B O 1
ATOM 1814 N N . ILE B 1 31 ? 10.344 -16.969 11.164 1 64.75 31 ILE B N 1
ATOM 1815 C CA . ILE B 1 31 ? 10.469 -16.469 9.805 1 64.75 31 ILE B CA 1
ATOM 1816 C C . ILE B 1 31 ? 11.922 -16.109 9.516 1 64.75 31 ILE B C 1
ATOM 1818 O O . ILE B 1 31 ? 12.484 -15.203 10.125 1 64.75 31 ILE B O 1
ATOM 1822 N N . ASN B 1 32 ? 12.656 -17.094 8.836 1 85.19 32 ASN B N 1
ATOM 1823 C CA . ASN B 1 32 ? 14.031 -16.828 8.43 1 85.19 32 ASN B CA 1
ATOM 1824 C C . ASN B 1 32 ? 14.102 -15.867 7.25 1 85.19 32 ASN B C 1
ATOM 1826 O O . ASN B 1 32 ? 13.789 -16.25 6.117 1 85.19 32 ASN B O 1
ATOM 1830 N N . LYS B 1 33 ? 14.438 -14.648 7.582 1 93.19 33 LYS B N 1
ATOM 1831 C CA . LYS B 1 33 ? 14.648 -13.641 6.551 1 93.19 33 LYS B CA 1
ATOM 1832 C C . LYS B 1 33 ? 15.875 -13.969 5.699 1 93.19 33 LYS B C 1
ATOM 1834 O O . LYS B 1 33 ? 16.938 -14.258 6.234 1 93.19 33 LYS B O 1
ATOM 1839 N N . PRO B 1 34 ? 15.742 -14.008 4.41 1 96.12 34 PRO B N 1
ATOM 1840 C CA . PRO B 1 34 ? 16.859 -14.352 3.537 1 96.12 34 PRO B CA 1
ATOM 1841 C C . PRO B 1 34 ? 18 -13.336 3.609 1 96.12 34 PRO B C 1
ATOM 1843 O O . PRO B 1 34 ? 17.781 -12.195 4.035 1 96.12 34 PRO B O 1
ATOM 1846 N N . ASP B 1 35 ? 19.203 -13.789 3.148 1 95.81 35 ASP B N 1
ATOM 1847 C CA . ASP B 1 35 ? 20.344 -12.898 2.967 1 95.81 35 ASP B CA 1
ATOM 1848 C C . ASP B 1 35 ? 20.016 -11.781 1.983 1 95.81 35 ASP B C 1
ATOM 1850 O O . ASP B 1 35 ? 19.625 -12.039 0.844 1 95.81 35 ASP B O 1
ATOM 1854 N N . PRO B 1 36 ? 20.188 -10.586 2.443 1 96.62 36 PRO B N 1
ATOM 1855 C CA . PRO B 1 36 ? 19.859 -9.477 1.544 1 96.62 36 PRO B CA 1
ATOM 1856 C C . PRO B 1 36 ? 20.703 -9.469 0.28 1 96.62 36 PRO B C 1
ATOM 1858 O O . PRO B 1 36 ? 20.375 -8.789 -0.694 1 96.62 36 PRO B O 1
ATOM 1861 N N . LYS B 1 37 ? 21.766 -10.203 0.234 1 97.56 37 LYS B N 1
ATOM 1862 C CA . LYS B 1 37 ? 22.625 -10.266 -0.945 1 97.56 37 LYS B CA 1
ATOM 1863 C C . LYS B 1 37 ? 22.016 -11.133 -2.031 1 97.56 37 LYS B C 1
ATOM 1865 O O . LYS B 1 37 ? 22.484 -11.156 -3.168 1 97.56 37 LYS B O 1
ATOM 1870 N N . ASP B 1 38 ? 21 -11.82 -1.728 1 97.38 38 ASP B N 1
ATOM 1871 C CA . ASP B 1 38 ? 20.234 -12.609 -2.688 1 97.38 38 ASP B CA 1
ATOM 1872 C C . ASP B 1 38 ? 18.875 -11.969 -2.969 1 97.38 38 ASP B C 1
ATOM 1874 O O . ASP B 1 38 ? 17.875 -12.32 -2.348 1 97.38 38 ASP B O 1
ATOM 1878 N N . PRO B 1 39 ? 18.844 -11.109 -3.982 1 98.06 39 PRO B N 1
ATOM 1879 C CA . PRO B 1 39 ? 17.609 -10.359 -4.223 1 98.06 39 PRO B CA 1
ATOM 1880 C C . PRO B 1 39 ? 16.438 -11.258 -4.613 1 98.06 39 PRO B C 1
ATOM 1882 O O . PRO B 1 39 ? 15.297 -10.984 -4.242 1 98.06 39 PRO B O 1
ATOM 1885 N N . ALA B 1 40 ? 16.719 -12.297 -5.355 1 98.38 40 ALA B N 1
ATOM 1886 C CA . ALA B 1 40 ? 15.633 -13.195 -5.75 1 98.38 40 ALA B CA 1
ATOM 1887 C C . ALA B 1 40 ? 15.016 -13.875 -4.531 1 98.38 40 ALA B C 1
ATOM 1889 O O . ALA B 1 40 ? 13.797 -13.953 -4.406 1 98.38 40 ALA B O 1
ATOM 1890 N N . ALA B 1 41 ? 15.867 -14.359 -3.637 1 97.5 41 ALA B N 1
ATOM 1891 C CA . ALA B 1 41 ? 15.391 -14.977 -2.402 1 97.5 41 ALA B CA 1
ATOM 1892 C C . ALA B 1 41 ? 14.586 -13.992 -1.564 1 97.5 41 ALA B C 1
ATOM 1894 O O . ALA B 1 41 ? 13.531 -14.336 -1.034 1 97.5 41 ALA B O 1
ATOM 1895 N N . SER B 1 42 ? 15.094 -12.773 -1.474 1 98.06 42 SER B N 1
ATOM 1896 C CA . SER B 1 42 ? 14.414 -11.734 -0.709 1 98.06 42 SER B CA 1
ATOM 1897 C C . SER B 1 42 ? 13.031 -11.438 -1.283 1 98.06 42 SER B C 1
ATOM 1899 O O . SER B 1 42 ? 12.055 -11.359 -0.542 1 98.06 42 SER B O 1
ATOM 1901 N N . ALA B 1 43 ? 13 -11.297 -2.57 1 98.75 43 ALA B N 1
ATOM 1902 C CA . ALA B 1 43 ? 11.742 -10.953 -3.24 1 98.75 43 ALA B CA 1
ATOM 1903 C C . ALA B 1 43 ? 10.711 -12.062 -3.057 1 98.75 43 ALA B C 1
ATOM 1905 O O . ALA B 1 43 ? 9.562 -11.797 -2.693 1 98.75 43 ALA B O 1
ATOM 1906 N N . ARG B 1 44 ? 11.117 -13.344 -3.273 1 98.25 44 ARG B N 1
ATOM 1907 C CA . ARG B 1 44 ? 10.195 -14.469 -3.158 1 98.25 44 ARG B CA 1
ATOM 1908 C C . ARG B 1 44 ? 9.742 -14.656 -1.715 1 98.25 44 ARG B C 1
ATOM 1910 O O . ARG B 1 44 ? 8.578 -14.984 -1.463 1 98.25 44 ARG B O 1
ATOM 1917 N N . TRP B 1 45 ? 10.641 -14.469 -0.779 1 97.19 45 TRP B N 1
ATOM 1918 C CA . TRP B 1 45 ? 10.305 -14.531 0.64 1 97.19 45 TRP B CA 1
ATOM 1919 C C . TRP B 1 45 ? 9.273 -13.469 1.004 1 97.19 45 TRP B C 1
ATOM 1921 O O . TRP B 1 45 ? 8.258 -13.766 1.637 1 97.19 45 TRP B O 1
ATOM 1931 N N . LEU B 1 46 ? 9.539 -12.227 0.586 1 97.94 46 LEU B N 1
ATOM 1932 C CA . LEU B 1 46 ? 8.648 -11.109 0.882 1 97.94 46 LEU B CA 1
ATOM 1933 C C . LEU B 1 46 ? 7.242 -11.375 0.354 1 97.94 46 LEU B C 1
ATOM 1935 O O . LEU B 1 46 ? 6.262 -11.219 1.082 1 97.94 46 LEU B O 1
ATOM 1939 N N . VAL B 1 47 ? 7.129 -11.828 -0.859 1 98.5 47 VAL B N 1
ATOM 1940 C CA . VAL B 1 47 ? 5.84 -12.078 -1.493 1 98.5 47 VAL B CA 1
ATOM 1941 C C . VAL B 1 47 ? 5.16 -13.281 -0.83 1 98.5 47 VAL B C 1
ATOM 1943 O O . VAL B 1 47 ? 3.965 -13.234 -0.529 1 98.5 47 VAL B O 1
ATOM 1946 N N . SER B 1 48 ? 5.914 -14.289 -0.551 1 97.06 48 SER B N 1
ATOM 1947 C CA . SER B 1 48 ? 5.34 -15.516 0.001 1 97.06 48 SER B CA 1
ATOM 1948 C C . SER B 1 48 ? 4.863 -15.297 1.435 1 97.06 48 SER B C 1
ATOM 1950 O O . SER B 1 48 ? 3.846 -15.859 1.845 1 97.06 48 SER B O 1
ATOM 1952 N N . GLN B 1 49 ? 5.547 -14.484 2.211 1 96.75 49 GLN B N 1
ATOM 1953 C CA . GLN B 1 49 ? 5.27 -14.359 3.639 1 96.75 49 GLN B CA 1
ATOM 1954 C C . GLN B 1 49 ? 4.117 -13.391 3.895 1 96.75 49 GLN B C 1
ATOM 1956 O O . GLN B 1 49 ? 3.521 -13.398 4.977 1 96.75 49 GLN B O 1
ATOM 1961 N N . ASN B 1 50 ? 3.861 -12.539 2.936 1 97.81 50 ASN B N 1
ATOM 1962 C CA . ASN B 1 50 ? 2.795 -11.562 3.131 1 97.81 50 ASN B CA 1
ATOM 1963 C C . ASN B 1 50 ? 1.452 -12.094 2.635 1 97.81 50 ASN B C 1
ATOM 1965 O O . ASN B 1 50 ? 1.408 -12.984 1.786 1 97.81 50 ASN B O 1
ATOM 1969 N N . SER B 1 51 ? 0.4 -11.555 3.227 1 98.38 51 SER B N 1
ATOM 1970 C CA . SER B 1 51 ? -0.944 -11.977 2.842 1 98.38 51 SER B CA 1
ATOM 1971 C C . SER B 1 51 ? -1.706 -10.836 2.166 1 98.38 51 SER B C 1
ATOM 1973 O O . SER B 1 51 ? -2.791 -11.047 1.62 1 98.38 51 SER B O 1
ATOM 1975 N N . TRP B 1 52 ? -1.2 -9.648 2.26 1 98.94 52 TRP B N 1
ATOM 1976 C CA . TRP B 1 52 ? -1.875 -8.492 1.68 1 98.94 52 TRP B CA 1
ATOM 1977 C C . TRP B 1 52 ? -0.864 -7.48 1.15 1 98.94 52 TRP B C 1
ATOM 1979 O O . TRP B 1 52 ? 0.335 -7.594 1.414 1 98.94 52 TRP B O 1
ATOM 1989 N N . GLY B 1 53 ? -1.199 -6.605 0.372 1 98.94 53 GLY B N 1
ATOM 1990 C CA . GLY B 1 53 ? -0.486 -5.457 -0.164 1 98.94 53 GLY B CA 1
ATOM 1991 C C . GLY B 1 53 ? -1.406 -4.406 -0.756 1 98.94 53 GLY B C 1
ATOM 1992 O O . GLY B 1 53 ? -2.596 -4.363 -0.433 1 98.94 53 GLY B O 1
ATOM 1993 N N . VAL B 1 54 ? -0.819 -3.49 -1.488 1 99 54 VAL B N 1
ATOM 1994 C CA . VAL B 1 54 ? -1.607 -2.465 -2.162 1 99 54 VAL B CA 1
ATOM 1995 C C . VAL B 1 54 ? -1.528 -2.664 -3.676 1 99 54 VAL B C 1
ATOM 1997 O O . VAL B 1 54 ? -0.439 -2.656 -4.254 1 99 54 VAL B O 1
ATOM 2000 N N . LEU B 1 55 ? -2.695 -2.928 -4.23 1 99 55 LEU B N 1
ATOM 2001 C CA . LEU B 1 55 ? -2.842 -3.059 -5.676 1 99 55 LEU B CA 1
ATOM 2002 C C . LEU B 1 55 ? -3.154 -1.711 -6.312 1 99 55 LEU B C 1
ATOM 2004 O O . LEU B 1 55 ? -4.125 -1.05 -5.938 1 99 55 LEU B O 1
ATOM 2008 N N . ASN B 1 56 ? -2.283 -1.296 -7.246 1 99 56 ASN B N 1
ATOM 2009 C CA . ASN B 1 56 ? -2.354 0.03 -7.852 1 99 56 ASN B CA 1
ATOM 2010 C C . ASN B 1 56 ? -2.826 -0.037 -9.297 1 99 56 ASN B C 1
ATOM 2012 O O . ASN B 1 56 ? -2.215 -0.714 -10.125 1 99 56 ASN B O 1
ATOM 2016 N N . THR B 1 57 ? -3.891 0.644 -9.578 1 99 57 THR B N 1
ATOM 2017 C CA . THR B 1 57 ? -4.484 0.691 -10.914 1 99 57 THR B CA 1
ATOM 2018 C C . THR B 1 57 ? -4.633 2.133 -11.391 1 99 57 THR B C 1
ATOM 2020 O O . THR B 1 57 ? -4.227 3.066 -10.695 1 99 57 THR B O 1
ATOM 2023 N N . ILE B 1 58 ? -5.086 2.285 -12.609 1 98.88 58 ILE B N 1
ATOM 2024 C CA . ILE B 1 58 ? -5.34 3.605 -13.172 1 98.88 58 ILE B CA 1
ATOM 2025 C C . ILE B 1 58 ? -6.836 3.91 -13.117 1 98.88 58 ILE B C 1
ATOM 2027 O O . ILE B 1 58 ? -7.656 3.127 -13.609 1 98.88 58 ILE B O 1
ATOM 2031 N N . SER B 1 59 ? -7.195 5.055 -12.492 1 98.75 59 SER B N 1
ATOM 2032 C CA . SER B 1 59 ? -8.602 5.43 -12.375 1 98.75 59 SER B CA 1
ATOM 2033 C C . SER B 1 59 ? -9.008 6.402 -13.477 1 98.75 59 SER B C 1
ATOM 2035 O O . SER B 1 59 ? -8.75 7.605 -13.375 1 98.75 59 SER B O 1
ATOM 2037 N N . SER B 1 60 ? -9.719 5.914 -14.453 1 97.12 60 SER B N 1
ATOM 2038 C CA . SER B 1 60 ? -10.25 6.805 -15.477 1 97.12 60 SER B CA 1
ATOM 2039 C C . SER B 1 60 ? -11.227 7.812 -14.883 1 97.12 60 SER B C 1
ATOM 2041 O O . SER B 1 60 ? -11.289 8.961 -15.32 1 97.12 60 SER B O 1
ATOM 2043 N N . ASP B 1 61 ? -11.984 7.461 -13.836 1 96.44 61 ASP B N 1
ATOM 2044 C CA . ASP B 1 61 ? -12.977 8.312 -13.18 1 96.44 61 ASP B CA 1
ATOM 2045 C C . ASP B 1 61 ? -12.305 9.5 -12.484 1 96.44 61 ASP B C 1
ATOM 2047 O O . ASP B 1 61 ? -12.945 10.523 -12.234 1 96.44 61 ASP B O 1
ATOM 2051 N N . LEU B 1 62 ? -11.023 9.297 -12.164 1 97.94 62 LEU B N 1
ATOM 2052 C CA . LEU B 1 62 ? -10.281 10.352 -11.484 1 97.94 62 LEU B CA 1
ATOM 2053 C C . LEU B 1 62 ? -9.195 10.922 -12.383 1 97.94 62 LEU B C 1
ATOM 2055 O O . LEU B 1 62 ? -8.078 11.172 -11.93 1 97.94 62 LEU B O 1
ATOM 2059 N N . GLY B 1 63 ? -9.445 10.969 -13.695 1 97.12 63 GLY B N 1
ATOM 2060 C CA . GLY B 1 63 ? -8.57 11.625 -14.648 1 97.12 63 GLY B CA 1
ATOM 2061 C C . GLY B 1 63 ? -7.285 10.859 -14.906 1 97.12 63 GLY B C 1
ATOM 2062 O O . GLY B 1 63 ? -6.258 11.453 -15.242 1 97.12 63 GLY B O 1
ATOM 2063 N N . GLY B 1 64 ? -7.285 9.57 -14.656 1 98.38 64 GLY B N 1
ATOM 2064 C CA . GLY B 1 64 ? -6.098 8.773 -14.906 1 98.38 64 GLY B CA 1
ATOM 2065 C C . GLY B 1 64 ? -5.168 8.688 -13.711 1 98.38 64 GLY B C 1
ATOM 2066 O O . GLY B 1 64 ? -4.031 8.227 -13.836 1 98.38 64 GLY B O 1
ATOM 2067 N N . ALA B 1 65 ? -5.637 9.141 -12.555 1 98.81 65 ALA B N 1
ATOM 2068 C CA . ALA B 1 65 ? -4.82 9.07 -11.344 1 98.81 65 ALA B CA 1
ATOM 2069 C C . ALA B 1 65 ? -4.551 7.625 -10.945 1 98.81 65 ALA B C 1
ATOM 2071 O O . ALA B 1 65 ? -5.387 6.746 -11.172 1 98.81 65 ALA B O 1
ATOM 2072 N N . PRO B 1 66 ? -3.314 7.406 -10.438 1 98.94 66 PRO B N 1
ATOM 2073 C CA . PRO B 1 66 ? -3.131 6.086 -9.836 1 98.94 66 PRO B CA 1
ATOM 2074 C C . PRO B 1 66 ? -4.016 5.867 -8.609 1 98.94 66 PRO B C 1
ATOM 2076 O O . PRO B 1 66 ? -4.188 6.781 -7.797 1 98.94 66 PRO B O 1
ATOM 2079 N N . PHE B 1 67 ? -4.648 4.77 -8.547 1 98.94 67 PHE B N 1
ATOM 2080 C CA . PHE B 1 67 ? -5.535 4.395 -7.457 1 98.94 67 PHE B CA 1
ATOM 2081 C C . PHE B 1 67 ? -5.035 3.139 -6.754 1 98.94 67 PHE B C 1
ATOM 2083 O O . PHE B 1 67 ? -4.988 2.062 -7.355 1 98.94 67 PHE B O 1
ATOM 2090 N N . GLY B 1 68 ? -4.637 3.264 -5.512 1 98.94 68 GLY B N 1
ATOM 2091 C CA . GLY B 1 68 ? -4.258 2.123 -4.695 1 98.94 68 GLY B CA 1
ATOM 2092 C C . GLY B 1 68 ? -5.41 1.566 -3.879 1 98.94 68 GLY B C 1
ATOM 2093 O O . GLY B 1 68 ? -6.309 2.309 -3.479 1 98.94 68 GLY B O 1
ATOM 2094 N N . ASN B 1 69 ? -5.352 0.324 -3.613 1 98.94 69 ASN B N 1
ATOM 2095 C CA . ASN B 1 69 ? -6.32 -0.33 -2.742 1 98.94 69 ASN B CA 1
ATOM 2096 C C . ASN B 1 69 ? -5.703 -1.51 -1.999 1 98.94 69 ASN B C 1
ATOM 2098 O O . ASN B 1 69 ? -4.887 -2.244 -2.561 1 98.94 69 ASN B O 1
ATOM 2102 N N . VAL B 1 70 ? -6.078 -1.664 -0.734 1 98.94 70 VAL B N 1
ATOM 2103 C CA . VAL B 1 70 ? -5.613 -2.795 0.061 1 98.94 70 VAL B CA 1
ATOM 2104 C C . VAL B 1 70 ? -6.316 -4.07 -0.395 1 98.94 70 VAL B C 1
ATOM 2106 O O . VAL B 1 70 ? -7.547 -4.141 -0.407 1 98.94 70 VAL B O 1
ATOM 2109 N N . VAL B 1 71 ? -5.527 -5.082 -0.768 1 98.94 71 VAL B N 1
ATOM 2110 C CA . VAL B 1 71 ? -6.113 -6.348 -1.19 1 98.94 71 VAL B CA 1
ATOM 2111 C C . VAL B 1 71 ? -5.348 -7.508 -0.565 1 98.94 71 VAL B C 1
ATOM 2113 O O . VAL B 1 71 ? -4.148 -7.395 -0.29 1 98.94 71 VAL B O 1
ATOM 2116 N N . SER B 1 72 ? -6.082 -8.586 -0.33 1 98.94 72 SER B N 1
ATOM 2117 C CA . SER B 1 72 ? -5.473 -9.859 0.016 1 98.94 72 SER B CA 1
ATOM 2118 C C . SER B 1 72 ? -5.004 -10.609 -1.23 1 98.94 72 SER B C 1
ATOM 2120 O O . SER B 1 72 ? -5.586 -10.453 -2.307 1 98.94 72 SER B O 1
ATOM 2122 N N . PHE B 1 73 ? -3.945 -11.422 -1.051 1 98.94 73 PHE B N 1
ATOM 2123 C CA . PHE B 1 73 ? -3.41 -12.133 -2.205 1 98.94 73 PHE B CA 1
ATOM 2124 C C . PHE B 1 73 ? -2.766 -13.445 -1.78 1 98.94 73 PHE B C 1
ATOM 2126 O O . PHE B 1 73 ? -2.607 -13.711 -0.586 1 98.94 73 PHE B O 1
ATOM 2133 N N . SER B 1 74 ? -2.51 -14.266 -2.74 1 98.94 74 SER B N 1
ATOM 2134 C CA . SER B 1 74 ? -1.7 -15.469 -2.586 1 98.94 74 SER B CA 1
ATOM 2135 C C . SER B 1 74 ? -0.872 -15.742 -3.838 1 98.94 74 SER B C 1
ATOM 2137 O O . SER B 1 74 ? -1.312 -15.461 -4.953 1 98.94 74 SER B O 1
ATOM 2139 N N . ASP B 1 75 ? 0.34 -16.188 -3.582 1 98.69 75 ASP B N 1
ATOM 2140 C CA . ASP B 1 75 ? 1.153 -16.562 -4.738 1 98.69 75 ASP B CA 1
ATOM 2141 C C . ASP B 1 75 ? 1.279 -18.078 -4.859 1 98.69 75 ASP B C 1
ATOM 2143 O O . ASP B 1 75 ? 2.139 -18.578 -5.586 1 98.69 75 ASP B O 1
ATOM 2147 N N . GLY B 1 76 ? 0.479 -18.859 -4.121 1 98 76 GLY B N 1
ATOM 2148 C CA . GLY B 1 76 ? 0.486 -20.312 -4.172 1 98 76 GLY B CA 1
ATOM 2149 C C . GLY B 1 76 ? 0.161 -20.953 -2.836 1 98 76 GLY B C 1
ATOM 2150 O O . GLY B 1 76 ? -0.048 -20.25 -1.84 1 98 76 GLY B O 1
ATOM 2151 N N . LEU B 1 77 ? 0.045 -22.25 -2.881 1 97.25 77 LEU B N 1
ATOM 2152 C CA . LEU B 1 77 ? -0.13 -23 -1.647 1 97.25 77 LEU B CA 1
ATOM 2153 C C . LEU B 1 77 ? 1.092 -22.875 -0.746 1 97.25 77 LEU B C 1
ATOM 2155 O O . LEU B 1 77 ? 2.176 -22.516 -1.212 1 97.25 77 LEU B O 1
ATOM 2159 N N . PRO B 1 78 ? 0.883 -23.062 0.585 1 92.5 78 PRO B N 1
ATOM 2160 C CA . PRO B 1 78 ? 2.033 -22.969 1.487 1 92.5 78 PRO B CA 1
ATOM 2161 C C . PRO B 1 78 ? 3.232 -23.781 0.997 1 92.5 78 PRO B C 1
ATOM 2163 O O . PRO B 1 78 ? 3.1 -24.969 0.711 1 92.5 78 PRO B O 1
ATOM 2166 N N . GLY B 1 79 ? 4.324 -23.125 0.818 1 90.5 79 GLY B N 1
ATOM 2167 C CA . GLY B 1 79 ? 5.551 -23.781 0.384 1 90.5 79 GLY B CA 1
ATOM 2168 C C . GLY B 1 79 ? 5.609 -24 -1.115 1 90.5 79 GLY B C 1
ATOM 2169 O O . GLY B 1 79 ? 6.578 -24.562 -1.627 1 90.5 79 GLY B O 1
ATOM 2170 N N . GLU B 1 80 ? 4.617 -23.562 -1.829 1 94.69 80 GLU B N 1
ATOM 2171 C CA . GLU B 1 80 ? 4.543 -23.797 -3.268 1 94.69 80 GLU B CA 1
ATOM 2172 C C . GLU B 1 80 ? 4.289 -22.5 -4.023 1 94.69 80 GLU B C 1
ATOM 2174 O O . GLU B 1 80 ? 3.607 -22.5 -5.051 1 94.69 80 GLU B O 1
ATOM 2179 N N . GLY B 1 81 ? 4.781 -21.453 -3.484 1 95.69 81 GLY B N 1
ATOM 2180 C CA . GLY B 1 81 ? 4.578 -20.172 -4.137 1 95.69 81 GLY B CA 1
ATOM 2181 C C . GLY B 1 81 ? 5.305 -20.047 -5.461 1 95.69 81 GLY B C 1
ATOM 2182 O O . GLY B 1 81 ? 6.48 -20.406 -5.562 1 95.69 81 GLY B O 1
ATOM 2183 N N . SER B 1 82 ? 4.633 -19.562 -6.477 1 96.94 82 SER B N 1
ATOM 2184 C CA . SER B 1 82 ? 5.219 -19.375 -7.801 1 96.94 82 SER B CA 1
ATOM 2185 C C . SER B 1 82 ? 5.805 -17.969 -7.949 1 96.94 82 SER B C 1
ATOM 2187 O O . SER B 1 82 ? 6.57 -17.703 -8.883 1 96.94 82 SER B O 1
ATOM 2189 N N . GLY B 1 83 ? 5.43 -17.078 -7.082 1 98.31 83 GLY B N 1
ATOM 2190 C CA . GLY B 1 83 ? 5.809 -15.68 -7.219 1 98.31 83 GLY B CA 1
ATOM 2191 C C . GLY B 1 83 ? 4.766 -14.844 -7.938 1 98.31 83 GLY B C 1
ATOM 2192 O O . GLY B 1 83 ? 4.809 -13.609 -7.891 1 98.31 83 GLY B O 1
ATOM 2193 N N . ILE B 1 84 ? 3.844 -15.438 -8.57 1 98.69 84 ILE B N 1
ATOM 2194 C CA . ILE B 1 84 ? 2.771 -14.727 -9.266 1 98.69 84 ILE B CA 1
ATOM 2195 C C . ILE B 1 84 ? 1.635 -14.43 -8.289 1 98.69 84 ILE B C 1
ATOM 2197 O O . ILE B 1 84 ? 1.008 -15.352 -7.758 1 98.69 84 ILE B O 1
ATOM 2201 N N . PRO B 1 85 ? 1.308 -13.203 -8.055 1 98.94 85 PRO B N 1
ATOM 2202 C CA . PRO B 1 85 ? 0.204 -12.898 -7.137 1 98.94 85 PRO B CA 1
ATOM 2203 C C . PRO B 1 85 ? -1.167 -13.086 -7.785 1 98.94 85 PRO B C 1
ATOM 2205 O O . PRO B 1 85 ? -1.388 -12.625 -8.914 1 98.94 85 PRO B O 1
ATOM 2208 N N . TYR B 1 86 ? -2.037 -13.758 -7.094 1 99 86 TYR B N 1
ATOM 2209 C CA . TYR B 1 86 ? -3.439 -13.922 -7.457 1 99 86 TYR B CA 1
ATOM 2210 C C . TYR B 1 86 ? -4.344 -13.117 -6.531 1 99 86 TYR B C 1
ATOM 2212 O O . TYR B 1 86 ? -4.031 -12.938 -5.355 1 99 86 TYR B O 1
ATOM 2220 N N . PHE B 1 87 ? -5.441 -12.703 -7.07 1 99 87 PHE B N 1
ATOM 2221 C CA . PHE B 1 87 ? -6.398 -11.875 -6.352 1 99 87 PHE B CA 1
ATOM 2222 C C . PHE B 1 87 ? -7.824 -12.359 -6.594 1 99 87 PHE B C 1
ATOM 2224 O O . PHE B 1 87 ? -8.109 -12.984 -7.617 1 99 87 PHE B O 1
ATOM 2231 N N . TYR B 1 88 ? -8.672 -12.125 -5.656 1 98.94 88 TYR B N 1
ATOM 2232 C CA . TYR B 1 88 ? -10.109 -12.367 -5.738 1 98.94 88 TYR B CA 1
ATOM 2233 C C . TYR B 1 88 ? -10.891 -11.062 -5.633 1 98.94 88 TYR B C 1
ATOM 2235 O O . TYR B 1 88 ? -11.094 -10.539 -4.531 1 98.94 88 TYR B O 1
ATOM 2243 N N . LEU B 1 89 ? -11.328 -10.5 -6.836 1 98.81 89 LEU B N 1
ATOM 2244 C CA . LEU B 1 89 ? -11.805 -9.125 -6.922 1 98.81 89 LEU B CA 1
ATOM 2245 C C . LEU B 1 89 ? -13.195 -9.07 -7.547 1 98.81 89 LEU B C 1
ATOM 2247 O O . LEU B 1 89 ? -13.617 -10.016 -8.227 1 98.81 89 LEU B O 1
ATOM 2251 N N . THR B 1 90 ? -13.883 -7.973 -7.285 1 98.69 90 THR B N 1
ATOM 2252 C CA . THR B 1 90 ? -15.203 -7.703 -7.848 1 98.69 90 THR B CA 1
ATOM 2253 C C . THR B 1 90 ? -15.25 -6.309 -8.477 1 98.69 90 THR B C 1
ATOM 2255 O O . THR B 1 90 ? -14.586 -5.387 -7.988 1 98.69 90 THR B O 1
ATOM 2258 N N . THR B 1 91 ? -16.062 -6.18 -9.492 1 97.75 91 THR B N 1
ATOM 2259 C CA . THR B 1 91 ? -16.188 -4.887 -10.156 1 97.75 91 THR B CA 1
ATOM 2260 C C . THR B 1 91 ? -17.031 -3.928 -9.328 1 97.75 91 THR B C 1
ATOM 2262 O O . THR B 1 91 ? -17.188 -2.756 -9.68 1 97.75 91 THR B O 1
ATOM 2265 N N . LEU B 1 92 ? -17.547 -4.367 -8.172 1 97.62 92 LEU B N 1
ATOM 2266 C CA . LEU B 1 92 ? -18.141 -3.449 -7.207 1 97.62 92 LEU B CA 1
ATOM 2267 C C . LEU B 1 92 ? -17.078 -2.561 -6.574 1 97.62 92 LEU B C 1
ATOM 2269 O O . LEU B 1 92 ? -17.406 -1.537 -5.965 1 97.62 92 LEU B O 1
ATOM 2273 N N . ASP B 1 93 ? -15.906 -2.959 -6.73 1 97.44 93 ASP B N 1
ATOM 2274 C CA . ASP B 1 93 ? -14.727 -2.221 -6.289 1 97.44 93 ASP B CA 1
ATOM 2275 C C . ASP B 1 93 ? -14.031 -1.539 -7.469 1 97.44 93 ASP B C 1
ATOM 2277 O O . ASP B 1 93 ? -13.898 -2.129 -8.539 1 97.44 93 ASP B O 1
ATOM 2281 N N . PRO B 1 94 ? -13.508 -0.294 -7.246 1 98.5 94 PRO B N 1
ATOM 2282 C CA . PRO B 1 94 ? -12.859 0.409 -8.359 1 98.5 94 PRO B CA 1
ATOM 2283 C C . PRO B 1 94 ? -11.68 -0.371 -8.938 1 98.5 94 PRO B C 1
ATOM 2285 O O . PRO B 1 94 ? -11.398 -0.261 -10.133 1 98.5 94 PRO B O 1
ATOM 2288 N N . THR B 1 95 ? -11 -1.154 -8.141 1 98.75 95 THR B N 1
ATOM 2289 C CA . THR B 1 95 ? -9.758 -1.803 -8.555 1 98.75 95 THR B CA 1
ATOM 2290 C C . THR B 1 95 ? -9.992 -2.686 -9.781 1 98.75 95 THR B C 1
ATOM 2292 O O . THR B 1 95 ? -9.336 -2.516 -10.812 1 98.75 95 THR B O 1
ATOM 2295 N N . ALA B 1 96 ? -10.961 -3.561 -9.656 1 98.69 96 ALA B N 1
ATOM 2296 C CA . ALA B 1 96 ? -11.25 -4.461 -10.766 1 98.69 96 ALA B CA 1
ATOM 2297 C C . ALA B 1 96 ? -11.828 -3.695 -11.953 1 98.69 96 ALA B C 1
ATOM 2299 O O . ALA B 1 96 ? -11.484 -3.971 -13.102 1 98.69 96 ALA B O 1
ATOM 2300 N N . LYS B 1 97 ? -12.711 -2.746 -11.641 1 98.38 97 LYS B N 1
ATOM 2301 C CA . LYS B 1 97 ? -13.273 -1.917 -12.703 1 98.38 97 LYS B CA 1
ATOM 2302 C C . LYS B 1 97 ? -12.18 -1.191 -13.477 1 98.38 97 LYS B C 1
ATOM 2304 O O . LYS B 1 97 ? -12.195 -1.181 -14.711 1 98.38 97 LYS B O 1
ATOM 2309 N N . ASN B 1 98 ? -11.242 -0.588 -12.766 1 98.88 98 ASN B N 1
ATOM 2310 C CA . ASN B 1 98 ? -10.109 0.096 -13.391 1 98.88 98 ASN B CA 1
ATOM 2311 C C . ASN B 1 98 ? -9.312 -0.844 -14.297 1 98.88 98 ASN B C 1
ATOM 2313 O O . ASN B 1 98 ? -8.992 -0.496 -15.43 1 98.88 98 ASN B O 1
ATOM 2317 N N . ALA B 1 99 ? -9.062 -2.016 -13.789 1 98.56 99 ALA B N 1
ATOM 2318 C CA . ALA B 1 99 ? -8.219 -2.973 -14.492 1 98.56 99 ALA B CA 1
ATOM 2319 C C . ALA B 1 99 ? -8.867 -3.436 -15.797 1 98.56 99 ALA B C 1
ATOM 2321 O O . ALA B 1 99 ? -8.18 -3.707 -16.781 1 98.56 99 ALA B O 1
ATOM 2322 N N . LEU B 1 100 ? -10.164 -3.523 -15.766 1 98.06 100 LEU B N 1
ATOM 2323 C CA . LEU B 1 100 ? -10.883 -3.945 -16.969 1 98.06 100 LEU B CA 1
ATOM 2324 C C . LEU B 1 100 ? -10.836 -2.859 -18.031 1 98.06 100 LEU B C 1
ATOM 2326 O O . LEU B 1 100 ? -10.992 -3.148 -19.219 1 98.06 100 LEU B O 1
ATOM 2330 N N . GLN B 1 101 ? -10.594 -1.618 -17.609 1 98.31 101 GLN B N 1
ATOM 2331 C CA . GLN B 1 101 ? -10.5 -0.504 -18.547 1 98.31 101 GLN B CA 1
ATOM 2332 C C . GLN B 1 101 ? -9.055 -0.281 -18.984 1 98.31 101 GLN B C 1
ATOM 2334 O O . GLN B 1 101 ? -8.789 0.061 -20.141 1 98.31 101 GLN B O 1
ATOM 2339 N N . ASP B 1 102 ? -8.125 -0.405 -18.125 1 98.69 102 ASP B N 1
ATOM 2340 C CA . ASP B 1 102 ? -6.684 -0.261 -18.312 1 98.69 102 ASP B CA 1
ATOM 2341 C C . ASP B 1 102 ? -5.91 -1.254 -17.453 1 98.69 102 ASP B C 1
ATOM 2343 O O . ASP B 1 102 ? -5.871 -1.117 -16.219 1 98.69 102 ASP B O 1
ATOM 2347 N N . GLN B 1 103 ? -5.219 -2.225 -18.031 1 98.81 103 GLN B N 1
ATOM 2348 C CA . GLN B 1 103 ? -4.656 -3.354 -17.297 1 98.81 103 GLN B CA 1
ATOM 2349 C C . GLN B 1 103 ? -3.373 -2.957 -16.578 1 98.81 103 GLN B C 1
ATOM 2351 O O . GLN B 1 103 ? -2.881 -3.697 -15.719 1 98.81 103 GLN B O 1
ATOM 2356 N N . ARG B 1 104 ? -2.721 -1.806 -16.984 1 98.88 104 ARG B N 1
ATOM 2357 C CA . ARG B 1 104 ? -1.487 -1.396 -16.328 1 98.88 104 ARG B CA 1
ATOM 2358 C C . ARG B 1 104 ? -1.692 -1.272 -14.82 1 98.88 104 ARG B C 1
ATOM 2360 O O . ARG B 1 104 ? -2.6 -0.571 -14.367 1 98.88 104 ARG B O 1
ATOM 2367 N N . SER B 1 105 ? -0.923 -1.999 -14.062 1 98.94 105 SER B N 1
ATOM 2368 C CA . SER B 1 105 ? -1.076 -2.098 -12.617 1 98.94 105 SER B CA 1
ATOM 2369 C C . SER B 1 105 ? 0.262 -2.371 -11.938 1 98.94 105 SER B C 1
ATOM 2371 O O . SER B 1 105 ? 1.252 -2.678 -12.602 1 98.94 105 SER B O 1
ATOM 2373 N N . SER B 1 106 ? 0.372 -2.188 -10.695 1 99 106 SER B N 1
ATOM 2374 C CA . SER B 1 106 ? 1.474 -2.641 -9.852 1 99 106 SER B CA 1
ATOM 2375 C C . SER B 1 106 ? 0.97 -3.117 -8.492 1 99 106 SER B C 1
ATOM 2377 O O . SER B 1 106 ? -0.166 -2.83 -8.109 1 99 106 SER B O 1
ATOM 2379 N N . PHE B 1 107 ? 1.688 -3.951 -7.887 1 99 107 PHE B N 1
ATOM 2380 C CA . PHE B 1 107 ? 1.383 -4.504 -6.57 1 99 107 PHE B CA 1
ATOM 2381 C C . PHE B 1 107 ? 2.549 -4.289 -5.613 1 99 107 PHE B C 1
ATOM 2383 O O . PHE B 1 107 ? 3.678 -4.691 -5.902 1 99 107 PHE B O 1
ATOM 2390 N N . THR B 1 108 ? 2.297 -3.582 -4.508 1 99 108 THR B N 1
ATOM 2391 C CA . THR B 1 108 ? 3.342 -3.18 -3.572 1 99 108 THR B CA 1
ATOM 2392 C C . THR B 1 108 ? 3.176 -3.895 -2.234 1 99 108 THR B C 1
ATOM 2394 O O . THR B 1 108 ? 2.072 -3.949 -1.686 1 99 108 THR B O 1
ATOM 2397 N N . ILE B 1 109 ? 4.266 -4.438 -1.74 1 98.94 109 ILE B N 1
ATOM 2398 C CA . ILE B 1 109 ? 4.285 -5.211 -0.503 1 98.94 109 ILE B CA 1
ATOM 2399 C C . ILE B 1 109 ? 5.387 -4.688 0.416 1 98.94 109 ILE B C 1
ATOM 2401 O O . ILE B 1 109 ? 6.504 -4.422 -0.033 1 98.94 109 ILE B O 1
ATOM 2405 N N . SER B 1 110 ? 5.016 -4.477 1.662 1 98.94 110 SER B N 1
ATOM 2406 C CA . SER B 1 110 ? 5.98 -4.094 2.691 1 98.94 110 SER B CA 1
ATOM 2407 C C . SER B 1 110 ? 6.328 -5.277 3.586 1 98.94 110 SER B C 1
ATOM 2409 O O . SER B 1 110 ? 5.469 -6.109 3.891 1 98.94 110 SER B O 1
ATOM 2411 N N . GLU B 1 111 ? 7.516 -5.34 4.051 1 98.56 111 GLU B N 1
ATOM 2412 C CA . GLU B 1 111 ? 7.941 -6.281 5.082 1 98.56 111 GLU B CA 1
ATOM 2413 C C . GLU B 1 111 ? 7.367 -5.902 6.445 1 98.56 111 GLU B C 1
ATOM 2415 O O . GLU B 1 111 ? 7.215 -6.758 7.316 1 98.56 111 GLU B O 1
ATOM 2420 N N . TYR B 1 112 ? 7.004 -4.699 6.664 1 97.94 112 TYR B N 1
ATOM 2421 C CA . TYR B 1 112 ? 6.773 -4.086 7.969 1 97.94 112 TYR B CA 1
ATOM 2422 C C . TYR B 1 112 ? 5.715 -4.855 8.75 1 97.94 112 TYR B C 1
ATOM 2424 O O . TYR B 1 112 ? 5.891 -5.129 9.938 1 97.94 112 TYR B O 1
ATOM 2432 N N . PRO B 1 113 ? 4.648 -5.32 8.102 1 96.19 113 PRO B N 1
ATOM 2433 C CA . PRO B 1 113 ? 3.607 -5.988 8.883 1 96.19 113 PRO B CA 1
ATOM 2434 C C . PRO B 1 113 ? 4.047 -7.352 9.414 1 96.19 113 PRO B C 1
ATOM 2436 O O . PRO B 1 113 ? 3.377 -7.93 10.273 1 96.19 113 PRO B O 1
ATOM 2439 N N . LEU B 1 114 ? 5.156 -7.859 8.867 1 95.12 114 LEU B N 1
ATOM 2440 C CA . LEU B 1 114 ? 5.629 -9.164 9.312 1 95.12 114 LEU B CA 1
ATOM 2441 C C . LEU B 1 114 ? 6.254 -9.07 10.703 1 95.12 114 LEU B C 1
ATOM 2443 O O . LEU B 1 114 ? 6.438 -10.094 11.375 1 95.12 114 LEU B O 1
ATOM 2447 N N . GLY B 1 115 ? 6.66 -7.836 11.047 1 94 115 GLY B N 1
ATOM 2448 C CA . GLY B 1 115 ? 7.293 -7.641 12.336 1 94 115 GLY B CA 1
ATOM 2449 C C . GLY B 1 115 ? 8.797 -7.855 12.305 1 94 115 GLY B C 1
ATOM 2450 O O . GLY B 1 115 ? 9.492 -7.535 13.273 1 94 115 GLY B O 1
ATOM 2451 N N . THR B 1 116 ? 9.297 -8.289 11.195 1 95.69 116 THR B N 1
ATOM 2452 C CA . THR B 1 116 ? 10.703 -8.68 11.109 1 95.69 116 THR B CA 1
ATOM 2453 C C . THR B 1 116 ? 11.594 -7.453 10.922 1 95.69 116 THR B C 1
ATOM 2455 O O . THR B 1 116 ? 12.82 -7.559 10.984 1 95.69 116 THR B O 1
ATOM 2458 N N . CYS B 1 117 ? 11.016 -6.281 10.758 1 96.62 117 CYS B N 1
ATOM 2459 C CA . CYS B 1 117 ? 11.789 -5.051 10.648 1 96.62 117 CYS B CA 1
ATOM 2460 C C . CYS B 1 117 ? 12.227 -4.555 12.023 1 96.62 117 CYS B C 1
ATOM 2462 O O . CYS B 1 117 ? 13.102 -3.697 12.125 1 96.62 117 CYS B O 1
ATOM 2464 N N . GLY B 1 118 ? 11.617 -5.078 13.055 1 93.44 118 GLY B N 1
ATOM 2465 C CA . GLY B 1 118 ? 11.922 -4.605 14.398 1 93.44 118 GLY B CA 1
ATOM 2466 C C . GLY B 1 118 ? 11.492 -3.17 14.633 1 93.44 118 GLY B C 1
ATOM 2467 O O . GLY B 1 118 ? 10.344 -2.807 14.367 1 93.44 118 GLY B O 1
ATOM 2468 N N . LYS B 1 119 ? 12.406 -2.361 15.141 1 95.56 119 LYS B N 1
ATOM 2469 C CA . LYS B 1 119 ? 12.094 -0.979 15.492 1 95.56 119 LYS B CA 1
ATOM 2470 C C . LYS B 1 119 ? 12.469 -0.027 14.359 1 95.56 119 LYS B C 1
ATOM 2472 O O . LYS B 1 119 ? 12.383 1.192 14.508 1 95.56 119 LYS B O 1
ATOM 2477 N N . LYS B 1 120 ? 12.82 -0.58 13.266 1 97.69 120 LYS B N 1
ATOM 2478 C CA . LYS B 1 120 ? 13.25 0.25 12.141 1 97.69 120 LYS B CA 1
ATOM 2479 C C . LYS B 1 120 ? 12.07 0.998 11.531 1 97.69 120 LYS B C 1
ATOM 2481 O O . LYS B 1 120 ? 10.945 0.5 11.531 1 97.69 120 LYS B O 1
ATOM 2486 N N . ASP B 1 121 ? 12.406 2.193 11.031 1 98.56 121 ASP B N 1
ATOM 2487 C CA . ASP B 1 121 ? 11.422 2.939 10.258 1 98.56 121 ASP B CA 1
ATOM 2488 C C . ASP B 1 121 ? 10.938 2.131 9.055 1 98.56 121 ASP B C 1
ATOM 2490 O O . ASP B 1 121 ? 11.734 1.462 8.391 1 98.56 121 ASP B O 1
ATOM 2494 N N . PRO B 1 122 ? 9.625 2.256 8.719 1 98.5 122 PRO B N 1
ATOM 2495 C CA . PRO B 1 122 ? 9.102 1.495 7.582 1 98.5 122 PRO B CA 1
ATOM 2496 C C . PRO B 1 122 ? 9.812 1.829 6.27 1 98.5 122 PRO B C 1
ATOM 2498 O O . PRO B 1 122 ? 9.82 1.013 5.344 1 98.5 122 PRO B O 1
ATOM 2501 N N . GLU B 1 123 ? 10.406 2.984 6.16 1 98.62 123 GLU B N 1
ATOM 2502 C CA . GLU B 1 123 ? 11.094 3.395 4.938 1 98.62 123 GLU B CA 1
ATOM 2503 C C . GLU B 1 123 ? 12.586 3.096 5.02 1 98.62 123 GLU B C 1
ATOM 2505 O O . GLU B 1 123 ? 13.328 3.371 4.074 1 98.62 123 GLU B O 1
ATOM 2510 N N . ASN B 1 124 ? 13.07 2.576 6.188 1 98.5 124 ASN B N 1
ATOM 2511 C CA . ASN B 1 124 ? 14.453 2.133 6.27 1 98.5 124 ASN B CA 1
ATOM 2512 C C . ASN B 1 124 ? 14.766 1.063 5.227 1 98.5 124 ASN B C 1
ATOM 2514 O O . ASN B 1 124 ? 14.023 0.085 5.094 1 98.5 124 ASN B O 1
ATOM 2518 N N . PRO B 1 125 ? 15.875 1.231 4.453 1 98.44 125 PRO B N 1
ATOM 2519 C CA . PRO B 1 125 ? 16.125 0.313 3.34 1 98.44 125 PRO B CA 1
ATOM 2520 C C . PRO B 1 125 ? 16.281 -1.136 3.797 1 98.44 125 PRO B C 1
ATOM 2522 O O . PRO B 1 125 ? 16.141 -2.061 2.994 1 98.44 125 PRO B O 1
ATOM 2525 N N . SER B 1 126 ? 16.578 -1.381 5.082 1 98.12 126 SER B N 1
ATOM 2526 C CA . SER B 1 126 ? 16.75 -2.754 5.547 1 98.12 126 SER B CA 1
ATOM 2527 C C . SER B 1 126 ? 15.414 -3.363 5.965 1 98.12 126 SER B C 1
ATOM 2529 O O . SER B 1 126 ? 15.352 -4.539 6.336 1 98.12 126 SER B O 1
ATOM 2531 N N . CYS B 1 127 ? 14.359 -2.602 6.035 1 98.44 127 CYS B N 1
ATOM 2532 C CA . CYS B 1 127 ? 12.992 -3.104 6.004 1 98.44 127 CYS B CA 1
ATOM 2533 C C . CYS B 1 127 ? 12.492 -3.232 4.574 1 98.44 127 CYS B C 1
ATOM 2535 O O . CYS B 1 127 ? 12.125 -2.236 3.947 1 98.44 127 CYS B O 1
ATOM 2537 N N . ALA B 1 128 ? 12.398 -4.406 4.074 1 98.75 128 ALA B N 1
ATOM 2538 C CA . ALA B 1 128 ? 12.281 -4.664 2.641 1 98.75 128 ALA B CA 1
ATOM 2539 C C . ALA B 1 128 ? 10.922 -4.234 2.113 1 98.75 128 ALA B C 1
ATOM 2541 O O . ALA B 1 128 ? 9.945 -4.184 2.867 1 98.75 128 ALA B O 1
ATOM 2542 N N . LYS B 1 129 ? 10.906 -3.887 0.918 1 98.94 129 LYS B N 1
ATOM 2543 C CA . LYS B 1 129 ? 9.695 -3.58 0.164 1 98.94 129 LYS B CA 1
ATOM 2544 C C . LYS B 1 129 ? 9.859 -3.939 -1.31 1 98.94 129 LYS B C 1
ATOM 2546 O O . LYS B 1 129 ? 10.977 -3.932 -1.836 1 98.94 129 LYS B O 1
ATOM 2551 N N . ILE B 1 130 ? 8.781 -4.238 -1.914 1 98.94 130 ILE B N 1
ATOM 2552 C CA . ILE B 1 130 ? 8.82 -4.652 -3.312 1 98.94 130 ILE B CA 1
ATOM 2553 C C . ILE B 1 130 ? 7.594 -4.109 -4.043 1 98.94 130 ILE B C 1
ATOM 2555 O O . ILE B 1 130 ? 6.508 -4.02 -3.465 1 98.94 130 ILE B O 1
ATOM 2559 N N . THR B 1 131 ? 7.816 -3.664 -5.23 1 99 131 THR B N 1
ATOM 2560 C CA . THR B 1 131 ? 6.742 -3.363 -6.164 1 99 131 THR B CA 1
ATOM 2561 C C . THR B 1 131 ? 6.883 -4.191 -7.438 1 99 131 THR B C 1
ATOM 2563 O O . THR B 1 131 ? 7.922 -4.148 -8.102 1 99 131 THR B O 1
ATOM 2566 N N . LEU B 1 132 ? 5.902 -4.996 -7.684 1 99 132 LEU B N 1
ATOM 2567 C CA . LEU B 1 132 ? 5.75 -5.73 -8.938 1 99 132 LEU B CA 1
ATOM 2568 C C . LEU B 1 132 ? 4.859 -4.973 -9.906 1 99 132 LEU B C 1
ATOM 2570 O O . LEU B 1 132 ? 3.691 -4.707 -9.609 1 99 132 LEU B O 1
ATOM 2574 N N . THR B 1 133 ? 5.441 -4.574 -11.062 1 98.94 133 THR B N 1
ATOM 2575 C CA . THR B 1 133 ? 4.684 -3.828 -12.055 1 98.94 133 THR B CA 1
ATOM 2576 C C . THR B 1 133 ? 4.348 -4.711 -13.258 1 98.94 133 THR B C 1
ATOM 2578 O O . THR B 1 133 ? 5.176 -5.508 -13.695 1 98.94 133 THR B O 1
ATOM 2581 N N . GLY B 1 134 ? 3.123 -4.617 -13.727 1 98.94 134 GLY B N 1
ATOM 2582 C CA . GLY B 1 134 ? 2.705 -5.383 -14.883 1 98.94 134 GLY B CA 1
ATOM 2583 C C . GLY B 1 134 ? 1.269 -5.117 -15.289 1 98.94 134 GLY B C 1
ATOM 2584 O O . GLY B 1 134 ? 0.835 -3.963 -15.336 1 98.94 134 GLY B O 1
ATOM 2585 N N . LYS B 1 135 ? 0.583 -6.16 -15.703 1 98.94 135 LYS B N 1
ATOM 2586 C CA . LYS B 1 135 ? -0.81 -6.082 -16.141 1 98.94 135 LYS B CA 1
ATOM 2587 C C . LYS B 1 135 ? -1.706 -6.953 -15.258 1 98.94 135 LYS B C 1
ATOM 2589 O O . LYS B 1 135 ? -1.42 -8.133 -15.047 1 98.94 135 LYS B O 1
ATOM 2594 N N . LEU B 1 136 ? -2.717 -6.344 -14.734 1 98.94 136 LEU B N 1
ATOM 2595 C CA . LEU B 1 136 ? -3.727 -7.086 -13.992 1 98.94 136 LEU B CA 1
ATOM 2596 C C . LEU B 1 136 ? -4.75 -7.711 -14.938 1 98.94 136 LEU B C 1
ATOM 2598 O O . LEU B 1 136 ? -5.473 -7 -15.633 1 98.94 136 LEU B O 1
ATOM 2602 N N . LYS B 1 137 ? -4.828 -9.031 -14.898 1 98.81 137 LYS B N 1
ATOM 2603 C CA . LYS B 1 137 ? -5.66 -9.758 -15.852 1 98.81 137 LYS B CA 1
ATOM 2604 C C . LYS B 1 137 ? -6.684 -10.633 -15.133 1 98.81 137 LYS B C 1
ATOM 2606 O O . LYS B 1 137 ? -6.363 -11.297 -14.148 1 98.81 137 LYS B O 1
ATOM 2611 N N . VAL B 1 138 ? -7.883 -10.594 -15.656 1 98.69 138 VAL B N 1
ATOM 2612 C CA . VAL B 1 138 ? -8.906 -11.508 -15.164 1 98.69 138 VAL B CA 1
ATOM 2613 C C . VAL B 1 138 ? -8.68 -12.898 -15.734 1 98.69 138 VAL B C 1
ATOM 2615 O O . VAL B 1 138 ? -8.344 -13.047 -16.906 1 98.69 138 VAL B O 1
ATOM 2618 N N . LEU B 1 139 ? -8.797 -13.891 -14.859 1 98.75 139 LEU B N 1
ATOM 2619 C CA . LEU B 1 139 ? -8.625 -15.266 -15.305 1 98.75 139 LEU B CA 1
ATOM 2620 C C . LEU B 1 139 ? -9.938 -15.844 -15.828 1 98.75 139 LEU B C 1
ATOM 2622 O O . LEU B 1 139 ? -11 -15.57 -15.266 1 98.75 139 LEU B O 1
ATOM 2626 N N . LYS B 1 140 ? -9.773 -16.656 -16.859 1 98.12 140 LYS B N 1
ATOM 2627 C CA . LYS B 1 140 ? -10.953 -17.297 -17.422 1 98.12 140 LYS B CA 1
ATOM 2628 C C . LYS B 1 140 ? -11.602 -18.25 -16.422 1 98.12 140 LYS B C 1
ATOM 2630 O O . LYS B 1 140 ? -10.906 -19.047 -15.789 1 98.12 140 LYS B O 1
ATOM 2635 N N . GLU B 1 141 ? -12.883 -18.125 -16.359 1 95.31 141 GLU B N 1
ATOM 2636 C CA . GLU B 1 141 ? -13.625 -19 -15.461 1 95.31 141 GLU B CA 1
ATOM 2637 C C . GLU B 1 141 ? -13.406 -20.469 -15.82 1 95.31 141 GLU B C 1
ATOM 2639 O O . GLU B 1 141 ? -13.398 -20.828 -17 1 95.31 141 GLU B O 1
ATOM 2644 N N . ASN B 1 142 ? -13.188 -21.344 -14.875 1 95.25 142 ASN B N 1
ATOM 2645 C CA . ASN B 1 142 ? -13.039 -22.797 -14.992 1 95.25 142 ASN B CA 1
ATOM 2646 C C . ASN B 1 142 ? -11.75 -23.172 -15.711 1 95.25 142 ASN B C 1
ATOM 2648 O O . ASN B 1 142 ? -11.609 -24.297 -16.188 1 95.25 142 ASN B O 1
ATOM 2652 N N . SER B 1 143 ? -10.875 -22.219 -15.852 1 98.38 143 SER B N 1
ATOM 2653 C CA . SER B 1 143 ? -9.555 -22.562 -16.375 1 98.38 143 SER B CA 1
ATOM 2654 C C . SER B 1 143 ? -8.688 -23.219 -15.305 1 98.38 143 SER B C 1
ATOM 2656 O O . SER B 1 143 ? -8.969 -23.094 -14.109 1 98.38 143 SER B O 1
ATOM 2658 N N . LYS B 1 144 ? -7.723 -23.938 -15.773 1 98.44 144 LYS B N 1
ATOM 2659 C CA . LYS B 1 144 ? -6.773 -24.562 -14.852 1 98.44 144 LYS B CA 1
ATOM 2660 C C . LYS B 1 144 ? -6.125 -23.516 -13.953 1 98.44 144 LYS B C 1
ATOM 2662 O O . LYS B 1 144 ? -5.969 -23.734 -12.75 1 98.44 144 LYS B O 1
ATOM 2667 N N . GLU B 1 145 ? -5.77 -22.375 -14.523 1 98.56 145 GLU B N 1
ATOM 2668 C CA . GLU B 1 145 ? -5.121 -21.328 -13.742 1 98.56 145 GLU B CA 1
ATOM 2669 C C . GLU B 1 145 ? -6.086 -20.734 -12.719 1 98.56 145 GLU B C 1
ATOM 2671 O O . GLU B 1 145 ? -5.684 -20.375 -11.609 1 98.56 145 GLU B O 1
ATOM 2676 N N . ALA B 1 146 ? -7.312 -20.562 -13.094 1 98.75 146 ALA B N 1
ATOM 2677 C CA . ALA B 1 146 ? -8.297 -20.062 -12.141 1 98.75 146 ALA B CA 1
ATOM 2678 C C . ALA B 1 146 ? -8.453 -21.016 -10.961 1 98.75 146 ALA B C 1
ATOM 2680 O O . ALA B 1 146 ? -8.633 -20.578 -9.82 1 98.75 146 ALA B O 1
ATOM 2681 N N . GLU B 1 147 ? -8.359 -22.281 -11.25 1 98.56 147 GLU B N 1
ATOM 2682 C CA . GLU B 1 147 ? -8.43 -23.266 -10.172 1 98.56 147 GLU B CA 1
ATOM 2683 C C . GLU B 1 147 ? -7.219 -23.172 -9.25 1 98.56 147 GLU B C 1
ATOM 2685 O O . GLU B 1 147 ? -7.344 -23.328 -8.039 1 98.56 147 GLU B O 1
ATOM 2690 N N . ILE B 1 148 ? -6.062 -22.984 -9.828 1 98.62 148 ILE B N 1
ATOM 2691 C CA . ILE B 1 148 ? -4.844 -22.781 -9.055 1 98.62 148 ILE B CA 1
ATOM 2692 C C . ILE B 1 148 ? -4.992 -21.547 -8.172 1 98.62 148 ILE B C 1
ATOM 2694 O O . ILE B 1 148 ? -4.695 -21.594 -6.977 1 98.62 148 ILE B O 1
ATOM 2698 N N . ALA B 1 149 ? -5.445 -20.438 -8.719 1 98.88 149 ALA B N 1
ATOM 2699 C CA . ALA B 1 149 ? -5.652 -19.188 -7.984 1 98.88 149 ALA B CA 1
ATOM 2700 C C . ALA B 1 149 ? -6.641 -19.391 -6.84 1 98.88 149 ALA B C 1
ATOM 2702 O O . ALA B 1 149 ? -6.391 -18.938 -5.715 1 98.88 149 ALA B O 1
ATOM 2703 N N . LYS B 1 150 ? -7.727 -20.062 -7.148 1 98.81 150 LYS B N 1
ATOM 2704 C CA . LYS B 1 150 ? -8.742 -20.344 -6.141 1 98.81 150 LYS B CA 1
ATOM 2705 C C . LYS B 1 150 ? -8.156 -21.109 -4.961 1 98.81 150 LYS B C 1
ATOM 2707 O O . LYS B 1 150 ? -8.336 -20.719 -3.807 1 98.81 150 LYS B O 1
ATOM 2712 N N . SER B 1 151 ? -7.484 -22.188 -5.262 1 98.75 151 SER B N 1
ATOM 2713 C CA . SER B 1 151 ? -6.891 -23.031 -4.223 1 98.75 151 SER B CA 1
ATOM 2714 C C . SER B 1 151 ? -5.883 -22.234 -3.389 1 98.75 151 SER B C 1
ATOM 2716 O O . SER B 1 151 ? -5.887 -22.328 -2.158 1 98.75 151 SER B O 1
ATOM 2718 N N . ALA B 1 152 ? -5.039 -21.484 -4.035 1 98.88 152 ALA B N 1
ATOM 2719 C CA . ALA B 1 152 ? -4.027 -20.688 -3.354 1 98.88 152 ALA B CA 1
ATOM 2720 C C . ALA B 1 152 ? -4.672 -19.641 -2.449 1 98.88 152 ALA B C 1
ATOM 2722 O O . ALA B 1 152 ? -4.328 -19.531 -1.27 1 98.88 152 ALA B O 1
ATOM 2723 N N . LEU B 1 153 ? -5.652 -18.875 -2.988 1 98.94 153 LEU B N 1
ATOM 2724 C CA . LEU B 1 153 ? -6.289 -17.781 -2.27 1 98.94 153 LEU B CA 1
ATOM 2725 C C . LEU B 1 153 ? -7.113 -18.297 -1.098 1 98.94 153 LEU B C 1
ATOM 2727 O O . LEU B 1 153 ? -7.023 -17.781 0.013 1 98.94 153 LEU B O 1
ATOM 2731 N N . PHE B 1 154 ? -7.828 -19.375 -1.314 1 98.88 154 PHE B N 1
ATOM 2732 C CA . PHE B 1 154 ? -8.734 -19.844 -0.275 1 98.88 154 PHE B CA 1
ATOM 2733 C C . PHE B 1 154 ? -7.961 -20.547 0.833 1 98.88 154 PHE B C 1
ATOM 2735 O O . PHE B 1 154 ? -8.414 -20.594 1.979 1 98.88 154 PHE B O 1
ATOM 2742 N N . ALA B 1 155 ? -6.809 -21.109 0.474 1 98.75 155 ALA B N 1
ATOM 2743 C CA . ALA B 1 155 ? -5.949 -21.688 1.508 1 98.75 155 ALA B CA 1
ATOM 2744 C C . ALA B 1 155 ? -5.391 -20.594 2.42 1 98.75 155 ALA B C 1
ATOM 2746 O O . ALA B 1 155 ? -5.379 -20.75 3.645 1 98.75 155 ALA B O 1
ATOM 2747 N N . LYS B 1 156 ? -4.992 -19.5 1.852 1 98.56 156 LYS B N 1
ATOM 2748 C CA . LYS B 1 156 ? -4.371 -18.422 2.619 1 98.56 156 LYS B CA 1
ATOM 2749 C C . LYS B 1 156 ? -5.43 -17.531 3.254 1 98.56 156 LYS B C 1
ATOM 2751 O O . LYS B 1 156 ? -5.195 -16.938 4.312 1 98.56 156 LYS B O 1
ATOM 2756 N N . HIS B 1 157 ? -6.551 -17.375 2.617 1 98.81 157 HIS B N 1
ATOM 2757 C CA . HIS B 1 157 ? -7.637 -16.5 3.031 1 98.81 157 HIS B CA 1
ATOM 2758 C C . HIS B 1 157 ? -8.953 -17.266 3.127 1 98.81 157 HIS B C 1
ATOM 2760 O O . HIS B 1 157 ? -9.836 -17.094 2.281 1 98.81 157 HIS B O 1
ATOM 2766 N N . PRO B 1 158 ? -9.141 -17.969 4.203 1 98.62 158 PRO B N 1
ATOM 2767 C CA . PRO B 1 158 ? -10.312 -18.828 4.297 1 98.62 158 PRO B CA 1
ATOM 2768 C C . PRO B 1 158 ? -11.633 -18.062 4.281 1 98.62 158 PRO B C 1
ATOM 2770 O O . PRO B 1 158 ? -12.656 -18.578 3.844 1 98.62 158 PRO B O 1
ATOM 2773 N N . GLU B 1 159 ? -11.617 -16.797 4.68 1 98.5 159 GLU B N 1
ATOM 2774 C CA . GLU B 1 159 ? -12.828 -15.977 4.672 1 98.5 159 GLU B CA 1
ATOM 2775 C C . GLU B 1 159 ? -13.406 -15.859 3.262 1 98.5 159 GLU B C 1
ATOM 2777 O O . GLU B 1 159 ? -14.609 -15.688 3.09 1 98.5 159 GLU B O 1
ATOM 2782 N N . MET B 1 160 ? -12.57 -15.969 2.303 1 98.69 160 MET B N 1
ATOM 2783 C CA . MET B 1 160 ? -12.977 -15.75 0.917 1 98.69 160 MET B CA 1
ATOM 2784 C C . MET B 1 160 ? -14.031 -16.766 0.491 1 98.69 160 MET B C 1
ATOM 2786 O O . MET B 1 160 ? -14.883 -16.469 -0.346 1 98.69 160 MET B O 1
ATOM 2790 N N . ARG B 1 161 ? -13.969 -17.922 1.077 1 98.25 161 ARG B N 1
ATOM 2791 C CA . ARG B 1 161 ? -14.922 -18.984 0.728 1 98.25 161 ARG B CA 1
ATOM 2792 C C . ARG B 1 161 ? -16.359 -18.547 1.004 1 98.25 161 ARG B C 1
ATOM 2794 O O . ARG B 1 161 ? -17.281 -18.969 0.322 1 98.25 161 ARG B O 1
ATOM 2801 N N . GLY B 1 162 ? -16.453 -17.625 1.972 1 98.06 162 GLY B N 1
ATOM 2802 C CA . GLY B 1 162 ? -17.781 -17.234 2.406 1 98.06 162 GLY B CA 1
ATOM 2803 C C . GLY B 1 162 ? -18.219 -15.883 1.864 1 98.06 162 GLY B C 1
ATOM 2804 O O . GLY B 1 162 ? -19.281 -15.367 2.227 1 98.06 162 GLY B O 1
ATOM 2805 N N . TRP B 1 163 ? -17.438 -15.281 0.951 1 98.06 163 TRP B N 1
ATOM 2806 C CA . TRP B 1 163 ? -17.812 -13.977 0.405 1 98.06 163 TRP B CA 1
ATOM 2807 C C . TRP B 1 163 ? -19.047 -14.094 -0.472 1 98.06 163 TRP B C 1
ATOM 2809 O O . TRP B 1 163 ? -19.266 -15.117 -1.125 1 98.06 163 TRP B O 1
ATOM 2819 N N . PRO B 1 164 ? -19.922 -13.086 -0.451 1 96.94 164 PRO B N 1
ATOM 2820 C CA . PRO B 1 164 ? -21.234 -13.211 -1.063 1 96.94 164 PRO B CA 1
ATOM 2821 C C . PRO B 1 164 ? -21.172 -13.516 -2.557 1 96.94 164 PRO B C 1
ATOM 2823 O O . PRO B 1 164 ? -20.531 -12.781 -3.316 1 96.94 164 PRO B O 1
ATOM 2826 N N . LYS B 1 165 ? -21.875 -14.492 -2.953 1 96.25 165 LYS B N 1
ATOM 2827 C CA . LYS B 1 165 ? -21.891 -14.914 -4.348 1 96.25 165 LYS B CA 1
ATOM 2828 C C . LYS B 1 165 ? -22.406 -13.797 -5.254 1 96.25 165 LYS B C 1
ATOM 2830 O O . LYS B 1 165 ? -21.938 -13.648 -6.387 1 96.25 165 LYS B O 1
ATOM 2835 N N . GLY B 1 166 ? -23.297 -13.008 -4.762 1 97.25 166 GLY B N 1
ATOM 2836 C CA . GLY B 1 166 ? -23.891 -11.938 -5.535 1 97.25 166 GLY B CA 1
ATOM 2837 C C . GLY B 1 166 ? -22.906 -10.844 -5.914 1 97.25 166 GLY B C 1
ATOM 2838 O O . GLY B 1 166 ? -23.188 -10.031 -6.789 1 97.25 166 GLY B O 1
ATOM 2839 N N . HIS B 1 167 ? -21.734 -10.836 -5.316 1 97.81 167 HIS B N 1
ATOM 2840 C CA . HIS B 1 167 ? -20.734 -9.828 -5.641 1 97.81 167 HIS B CA 1
ATOM 2841 C C . HIS B 1 167 ? -19.953 -10.211 -6.883 1 97.81 167 HIS B C 1
ATOM 2843 O O . HIS B 1 167 ? -19.188 -9.398 -7.414 1 97.81 167 HIS B O 1
ATOM 2849 N N . ASN B 1 168 ? -20.141 -11.445 -7.352 1 97.62 168 ASN B N 1
ATOM 2850 C CA . ASN B 1 168 ? -19.531 -11.93 -8.586 1 97.62 168 ASN B CA 1
ATOM 2851 C C . ASN B 1 168 ? -18.016 -11.711 -8.586 1 97.62 168 ASN B C 1
ATOM 2853 O O . ASN B 1 168 ? -17.469 -11.125 -9.523 1 97.62 168 ASN B O 1
ATOM 2857 N N . PHE B 1 169 ? -17.422 -12.227 -7.559 1 98.5 169 PHE B N 1
ATOM 2858 C CA . PHE B 1 169 ? -15.969 -12.164 -7.488 1 98.5 169 PHE B CA 1
ATOM 2859 C C . PHE B 1 169 ? -15.336 -12.977 -8.609 1 98.5 169 PHE B C 1
ATOM 2861 O O . PHE B 1 169 ? -15.859 -14.023 -8.992 1 98.5 169 PHE B O 1
ATOM 2868 N N . GLN B 1 170 ? -14.227 -12.469 -9.117 1 98.69 170 GLN B N 1
ATOM 2869 C CA . GLN B 1 170 ? -13.422 -13.141 -10.133 1 98.69 170 GLN B CA 1
ATOM 2870 C C . GLN B 1 170 ? -11.953 -13.211 -9.711 1 98.69 170 GLN B C 1
ATOM 2872 O O . GLN B 1 170 ? -11.492 -12.391 -8.914 1 98.69 170 GLN B O 1
ATOM 2877 N N . PHE B 1 171 ? -11.289 -14.25 -10.266 1 98.88 171 PHE B N 1
ATOM 2878 C CA . PHE B 1 171 ? -9.867 -14.406 -9.992 1 98.88 171 PHE B CA 1
ATOM 2879 C C . PHE B 1 171 ? -9.031 -13.602 -10.977 1 98.88 171 PHE B C 1
ATOM 2881 O O . PHE B 1 171 ? -9.336 -13.57 -12.172 1 98.88 171 PHE B O 1
ATOM 2888 N N . PHE B 1 172 ? -8.086 -12.883 -10.469 1 98.94 172 PHE B N 1
ATOM 2889 C CA . PHE B 1 172 ? -7.137 -12.086 -11.242 1 98.94 172 PHE B CA 1
ATOM 2890 C C . PHE B 1 172 ? -5.703 -12.523 -10.953 1 98.94 172 PHE B C 1
ATOM 2892 O O . PHE B 1 172 ? -5.426 -13.109 -9.906 1 98.94 172 PHE B O 1
ATOM 2899 N N . LYS B 1 173 ? -4.844 -12.25 -11.836 1 98.94 173 LYS B N 1
ATOM 2900 C CA . LYS B 1 173 ? -3.406 -12.359 -11.609 1 98.94 173 LYS B CA 1
ATOM 2901 C C . LYS B 1 173 ? -2.68 -11.102 -12.086 1 98.94 173 LYS B C 1
ATOM 2903 O O . LYS B 1 173 ? -3.193 -10.367 -12.938 1 98.94 173 LYS B O 1
ATOM 2908 N N . LEU B 1 174 ? -1.56 -10.852 -11.523 1 98.94 174 LEU B N 1
ATOM 2909 C CA . LEU B 1 174 ? -0.657 -9.852 -12.086 1 98.94 174 LEU B CA 1
ATOM 2910 C C . LEU B 1 174 ? 0.374 -10.5 -13 1 98.94 174 LEU B C 1
ATOM 2912 O O . LEU B 1 174 ? 1.15 -11.352 -12.562 1 98.94 174 LEU B O 1
ATOM 2916 N N . ASP B 1 175 ? 0.282 -10.156 -14.273 1 98.88 175 ASP B N 1
ATOM 2917 C CA . ASP B 1 175 ? 1.347 -10.508 -15.211 1 98.88 175 ASP B CA 1
ATOM 2918 C C . ASP B 1 175 ? 2.533 -9.555 -15.078 1 98.88 175 ASP B C 1
ATOM 2920 O O . ASP B 1 175 ? 2.52 -8.453 -15.625 1 98.88 175 ASP B O 1
ATOM 2924 N N . ILE B 1 176 ? 3.588 -10.047 -14.414 1 98.94 176 ILE B N 1
ATOM 2925 C CA . ILE B 1 176 ? 4.672 -9.18 -13.953 1 98.94 176 ILE B CA 1
ATOM 2926 C C . ILE B 1 176 ? 5.582 -8.828 -15.125 1 98.94 176 ILE B C 1
ATOM 2928 O O . ILE B 1 176 ? 6 -9.711 -15.883 1 98.94 176 ILE B O 1
ATOM 2932 N N . GLU B 1 177 ? 5.91 -7.512 -15.203 1 98.88 177 GLU B N 1
ATOM 2933 C CA . GLU B 1 177 ? 6.773 -7.031 -16.281 1 98.88 177 GLU B CA 1
ATOM 2934 C C . GLU B 1 177 ? 8.016 -6.336 -15.719 1 98.88 177 GLU B C 1
ATOM 2936 O O . GLU B 1 177 ? 9.016 -6.184 -16.422 1 98.88 177 GLU B O 1
ATOM 2941 N N . ASP B 1 178 ? 7.992 -5.895 -14.523 1 98.88 178 ASP B N 1
ATOM 2942 C CA . ASP B 1 178 ? 9.094 -5.18 -13.883 1 98.88 178 ASP B CA 1
ATOM 2943 C C . ASP B 1 178 ? 9.055 -5.348 -12.367 1 98.88 178 ASP B C 1
ATOM 2945 O O . ASP B 1 178 ? 7.984 -5.559 -11.789 1 98.88 178 ASP B O 1
ATOM 2949 N N . ILE B 1 179 ? 10.25 -5.309 -11.75 1 98.94 179 ILE B N 1
ATOM 2950 C CA . ILE B 1 179 ? 10.352 -5.48 -10.305 1 98.94 179 ILE B CA 1
ATOM 2951 C C . ILE B 1 179 ? 11.219 -4.375 -9.711 1 98.94 179 ILE B C 1
ATOM 2953 O O . ILE B 1 179 ? 12.328 -4.125 -10.195 1 98.94 179 ILE B O 1
ATOM 2957 N N . PHE B 1 180 ? 10.711 -3.678 -8.742 1 98.94 180 PHE B N 1
ATOM 2958 C CA . PHE B 1 180 ? 11.453 -2.746 -7.898 1 98.94 180 PHE B CA 1
ATOM 2959 C C . PHE B 1 180 ? 11.602 -3.301 -6.484 1 98.94 180 PHE B C 1
ATOM 2961 O O . PHE B 1 180 ? 10.609 -3.494 -5.777 1 98.94 180 PHE B O 1
ATOM 2968 N N . LEU B 1 181 ? 12.844 -3.582 -6.082 1 98.94 181 LEU B N 1
ATOM 2969 C CA . LEU B 1 181 ? 13.117 -4.203 -4.793 1 98.94 181 LEU B CA 1
ATOM 2970 C C . LEU B 1 181 ? 14.141 -3.391 -4.008 1 98.94 181 LEU B C 1
ATOM 2972 O O . LEU B 1 181 ? 15.219 -3.078 -4.52 1 98.94 181 LEU B O 1
ATOM 2976 N N . ILE B 1 182 ? 13.773 -2.996 -2.818 1 98.88 182 ILE B N 1
ATOM 2977 C CA . ILE B 1 182 ? 14.719 -2.533 -1.805 1 98.88 182 ILE B CA 1
ATOM 2978 C C . ILE B 1 182 ? 14.711 -3.494 -0.619 1 98.88 182 ILE B C 1
ATOM 2980 O O . ILE B 1 182 ? 13.672 -3.736 -0.01 1 98.88 182 ILE B O 1
ATOM 2984 N N . ASN B 1 183 ? 15.883 -4.094 -0.387 1 98.69 183 ASN B N 1
ATOM 2985 C CA . ASN B 1 183 ? 15.945 -5.023 0.736 1 98.69 183 ASN B CA 1
ATOM 2986 C C . ASN B 1 183 ? 17.172 -4.77 1.611 1 98.69 183 ASN B C 1
ATOM 2988 O O . ASN B 1 183 ? 17.453 -5.543 2.525 1 98.69 183 ASN B O 1
ATOM 2992 N N . TRP B 1 184 ? 17.922 -3.77 1.267 1 98.44 184 TRP B N 1
ATOM 2993 C CA . TRP B 1 184 ? 19.125 -3.326 1.973 1 98.44 184 TRP B CA 1
ATOM 2994 C C . TRP B 1 184 ? 19.594 -1.97 1.457 1 98.44 184 TRP B C 1
ATOM 2996 O O . TRP B 1 184 ? 19.094 -1.481 0.44 1 98.44 184 TRP B O 1
ATOM 3006 N N . PHE B 1 185 ? 20.516 -1.391 2.188 1 97.81 185 PHE B N 1
ATOM 3007 C CA . PHE B 1 185 ? 21.109 -0.134 1.745 1 97.81 185 PHE B CA 1
ATOM 3008 C C . PHE B 1 185 ? 21.766 -0.293 0.375 1 97.81 185 PHE B C 1
ATOM 3010 O O . PHE B 1 185 ? 22.141 -1.398 -0.012 1 97.81 185 PHE B O 1
ATOM 3017 N N . GLY B 1 186 ? 21.812 0.785 -0.372 1 96.88 186 GLY B N 1
ATOM 3018 C CA . GLY B 1 186 ? 22.469 0.768 -1.664 1 96.88 186 GLY B CA 1
ATOM 3019 C C . GLY B 1 186 ? 21.516 0.914 -2.832 1 96.88 186 GLY B C 1
ATOM 3020 O O . GLY B 1 186 ? 21.891 0.694 -3.984 1 96.88 186 GLY B O 1
ATOM 3021 N N . GLY B 1 187 ? 20.281 1.236 -2.586 1 97.19 187 GLY B N 1
ATOM 3022 C CA . GLY B 1 187 ? 19.328 1.474 -3.652 1 97.19 187 GLY B CA 1
ATOM 3023 C C . GLY B 1 187 ? 18.625 0.209 -4.125 1 97.19 187 GLY B C 1
ATOM 3024 O O . GLY B 1 187 ? 18.781 -0.853 -3.518 1 97.19 187 GLY B O 1
ATOM 3025 N N . PRO B 1 188 ? 17.797 0.344 -5.164 1 98.31 188 PRO B N 1
ATOM 3026 C CA . PRO B 1 188 ? 17.094 -0.821 -5.695 1 98.31 188 PRO B CA 1
ATOM 3027 C C . PRO B 1 188 ? 18.031 -1.943 -6.121 1 98.31 188 PRO B C 1
ATOM 3029 O O . PRO B 1 188 ? 19.109 -1.677 -6.66 1 98.31 188 PRO B O 1
ATOM 3032 N N . LYS B 1 189 ? 17.594 -3.162 -5.93 1 98.69 189 LYS B N 1
ATOM 3033 C CA . LYS B 1 189 ? 18.438 -4.312 -6.277 1 98.69 189 LYS B CA 1
ATOM 3034 C C . LYS B 1 189 ? 18.109 -4.812 -7.684 1 98.69 189 LYS B C 1
ATOM 3036 O O . LYS B 1 189 ? 16.953 -4.859 -8.086 1 98.69 189 LYS B O 1
ATOM 3041 N N . PRO B 1 190 ? 19.188 -5.121 -8.375 1 97.88 190 PRO B N 1
ATOM 3042 C CA . PRO B 1 190 ? 18.938 -5.738 -9.68 1 97.88 190 PRO B CA 1
ATOM 3043 C C . PRO B 1 190 ? 18.266 -7.105 -9.562 1 97.88 190 PRO B C 1
ATOM 3045 O O . PRO B 1 190 ? 18.734 -7.969 -8.82 1 97.88 190 PRO B O 1
ATOM 3048 N N . LEU B 1 191 ? 17.172 -7.289 -10.227 1 98.69 191 LEU B N 1
ATOM 3049 C CA . LEU B 1 191 ? 16.391 -8.523 -10.25 1 98.69 191 LEU B CA 1
ATOM 3050 C C . LEU B 1 191 ? 15.461 -8.555 -11.453 1 98.69 191 LEU B C 1
ATOM 3052 O O . LEU B 1 191 ? 14.508 -7.777 -11.523 1 98.69 191 LEU B O 1
ATOM 3056 N N . THR B 1 192 ? 15.719 -9.445 -12.367 1 98.62 192 THR B N 1
ATOM 3057 C CA . THR B 1 192 ? 14.844 -9.562 -13.523 1 98.62 192 THR B CA 1
ATOM 3058 C C . THR B 1 192 ? 13.609 -10.406 -13.188 1 98.62 192 THR B C 1
ATOM 3060 O O . THR B 1 192 ? 13.641 -11.203 -12.25 1 98.62 192 THR B O 1
ATOM 3063 N N . VAL B 1 193 ? 12.617 -10.227 -14.016 1 98.88 193 VAL B N 1
ATOM 3064 C CA . VAL B 1 193 ? 11.406 -11.023 -13.844 1 98.88 193 VAL B CA 1
ATOM 3065 C C . VAL B 1 193 ? 11.727 -12.508 -13.992 1 98.88 193 VAL B C 1
ATOM 3067 O O . VAL B 1 193 ? 11.211 -13.344 -13.25 1 98.88 193 VAL B O 1
ATOM 3070 N N . ASP B 1 194 ? 12.586 -12.852 -14.914 1 98.5 194 ASP B N 1
ATOM 3071 C CA . ASP B 1 194 ? 12.977 -14.242 -15.141 1 98.5 194 ASP B CA 1
ATOM 3072 C C . ASP B 1 194 ? 13.672 -14.82 -13.914 1 98.5 194 ASP B C 1
ATOM 3074 O O . ASP B 1 194 ? 13.344 -15.93 -13.477 1 98.5 194 ASP B O 1
ATOM 3078 N N . GLN B 1 195 ? 14.617 -14.055 -13.352 1 98.44 195 GLN B N 1
ATOM 3079 C CA . GLN B 1 195 ? 15.305 -14.492 -12.141 1 98.44 195 GLN B CA 1
ATOM 3080 C C . GLN B 1 195 ? 14.32 -14.695 -10.992 1 98.44 195 GLN B C 1
ATOM 3082 O O . GLN B 1 195 ? 14.43 -15.664 -10.234 1 98.44 195 GLN B O 1
ATOM 3087 N N . TYR B 1 196 ? 13.391 -13.859 -10.891 1 98.75 196 TYR B N 1
ATOM 3088 C CA . TYR B 1 196 ? 12.375 -13.891 -9.852 1 98.75 196 TYR B CA 1
ATOM 3089 C C . TYR B 1 196 ? 11.469 -15.109 -10.008 1 98.75 196 TYR B C 1
ATOM 3091 O O . TYR B 1 196 ? 11.281 -15.875 -9.055 1 98.75 196 TYR B O 1
ATOM 3099 N N . LEU B 1 197 ? 11 -15.344 -11.164 1 98.31 197 LEU B N 1
ATOM 3100 C CA . LEU B 1 197 ? 9.992 -16.375 -11.391 1 98.31 197 LEU B CA 1
ATOM 3101 C C . LEU B 1 197 ? 10.625 -17.766 -11.383 1 98.31 197 LEU B C 1
ATOM 3103 O O . LEU B 1 197 ? 9.961 -18.75 -11.062 1 98.31 197 LEU B O 1
ATOM 3107 N N . HIS B 1 198 ? 11.891 -17.875 -11.617 1 96.81 198 HIS B N 1
ATOM 3108 C CA . HIS B 1 198 ? 12.516 -19.188 -11.727 1 96.81 198 HIS B CA 1
ATOM 3109 C C . HIS B 1 198 ? 13.406 -19.469 -10.516 1 96.81 198 HIS B C 1
ATOM 3111 O O . HIS B 1 198 ? 14.172 -20.438 -10.523 1 96.81 198 HIS B O 1
ATOM 3117 N N . TYR B 1 199 ? 13.258 -18.562 -9.57 1 93.69 199 TYR B N 1
ATOM 3118 C CA . TYR B 1 199 ? 13.977 -18.844 -8.336 1 93.69 199 TYR B CA 1
ATOM 3119 C C . TYR B 1 199 ? 13.477 -20.125 -7.688 1 93.69 199 TYR B C 1
ATOM 3121 O O . TYR B 1 199 ? 12.266 -20.328 -7.547 1 93.69 199 TYR B O 1
ATOM 3129 N N . LYS B 1 200 ? 14.312 -21.016 -7.375 1 81 200 LYS B N 1
ATOM 3130 C CA . LYS B 1 200 ? 13.922 -22.266 -6.719 1 81 200 LYS B CA 1
ATOM 3131 C C . LYS B 1 200 ? 13.883 -22.109 -5.203 1 81 200 LYS B C 1
ATOM 3133 O O . LYS B 1 200 ? 14.898 -21.781 -4.578 1 81 200 LYS B O 1
ATOM 3138 N N . VAL B 1 201 ? 12.672 -22.047 -4.594 1 68.81 201 VAL B N 1
ATOM 3139 C CA . VAL B 1 201 ? 12.492 -21.859 -3.158 1 68.81 201 VAL B CA 1
ATOM 3140 C C . VAL B 1 201 ? 12.742 -23.188 -2.436 1 68.81 201 VAL B C 1
ATOM 3142 O O . VAL B 1 201 ? 12.414 -24.266 -2.951 1 68.81 201 VAL B O 1
#

Secondary structure (DSSP, 8-state):
-----------------------HHHHHHH--PPPTT-HHHHHHHHHHH-SEEEEEEEEGGGTTEEEEEEEE-BSSSTT---S--EEEE-TTSHHHHHHHH--EEEEEEESGGGTTTTTS-TTSTTS-EEEEEEEEEEPPTT-HHHHHHHHHHHHH-GGGGGS-GGG--EEEEEEEEEEEEE-SSSSSPP--HHHHHT---/-----------------------HHHHHHH--PPPTT-HHHHHHHHHHH-SEEEEEEEEGGGTTEEEEEEEE-BSSSTT---S--EEEE-TTSHHHHHHHH--EEEEEEESGGGTTTTTS-TTSTTS-EEEEEEEEEEPPTT-HHHHHHHHHHHHH-GGGGGS-GGG--EEEEEEEEEEEEE-SSSSSPP--HHHHHT---

Nearest PDB structures (foldseek):
  1xhn-assembly2_C  TM=9.560E-01  e=3.975E-21  Homo sapiens
  5bnc-assembly1_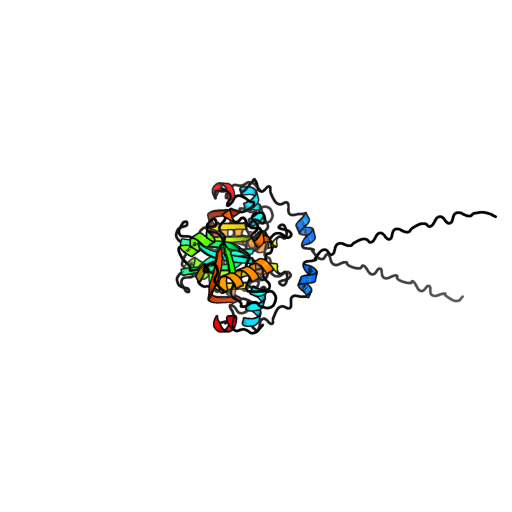B  TM=8.891E-01  e=7.055E-12  Mycolicibacterium smegmatis MC2 155
  3tgv-assembly2_D  TM=7.743E-01  e=3.278E-06  Vibrio cholerae O395
  3b5m-assembly2_C  TM=4.892E-01  e=2.556E-01  Rhodopirellula baltica SH 1
  7o9k-assembly1_Q  TM=3.657E-01  e=2.344E+00  Homo sapiens

Radius of gyration: 25.17 Å; Cα contacts (8 Å, |Δi|>4): 830; chains: 2; bounding box: 62×78×92 Å

InterPro domains:
  IPR012349 FMN-binding split barrel [G3DSA:2.30.110.10] (37-200)
  IPR014631 Cellular repressor of E1A-stimulated genes (CREG) [PIRSF036911] (15-199)
  IPR055343 CREG-like, beta-barrel [PF13883] (34-197)